Protein AF-0000000074579132 (afdb_homodimer)

Secondary structure (DSSP, 8-state):
----EEEEEETTTEEEEEETTEEEEEPPPS-S--HHHHHHH---S--HHHHHHHHHHHHHHH-TTSTT------S-SSSS-HHHHHHHHHHTTS-SEEEEEETTTEEEEE--HHHHHHHHTT--EEEE----HHHHHHHHHTTEEES-TTT----HHHHHHHHHHTT-SEEEEEESSHHHHHHHHTT-BTTBEEEEEE---TT--HHHHHHHGGG-SEEE-SS-HHHHH-TT---SEEE-SSS-EEE-SHHHHHHHHHHHTT--S-EEEEE-TT----SS---/----EEEEEETTTEEEEEETTEEEEEPPPS-S--HHHHHHH---S--HHHHHHHHHHHHHHH-TTSTT------S-SSSS-HHHHHHHHHHTTS-SEEEEEETTTEEEEE--HHHHHHHHTT--EEEE----HHHHHHHHHTTEEES-TTT----HHHHHHHHHHTT-SEEEEEESSHHHHHHHHTT-BTTBEEEEEE---TT--HHHHHHHGGG-SEEE-SS-HHHHH-TT---SEEE-SSS-EEE-SHHHHHHHHHHHTT--S-EEEEE-TT----SS---

Foldseek 3Di:
DPWWWWWAQDDQRWIWIDTQLATDDIGFHVDFAAPVCCVQPVRGGDGRVVVRVLVNCCCVVANASHLSHFQFADDAPDQFDPLLLLLLCLVVVVFQWEWEQAAQQAIKIASQSRRSCSRPRRGAGIDAGAHDPSVCVVCVVRGIDGPDNHGNYHDQQVSLVVCVVVPTAGYEYEDQQLVSLVSNCVPHDPRHHYAYEHHNPAPPALVSCQPRVLSHQKYKCALPVSLVVHPLNDFPDWDDARTIMGGSDPSSVVSSVSSNVPDPDDDDDDDDPDDDHHPDPHD/DPWWWWWAQDDLRWIWIDTQLATDDIGFHPDFAAPVCCVQPVRGGDGRVVVRVLVNCCCVVANASHLSHFQFADDAPDQFDPLLLLLLCLVVVVWQWEWEQAAQQAIKIASQSRRSCSRPRRGAGIDAGAHDPSVCVVCVVRGIDGPDNHGNHHDQQVSLVVCVVVPTAGYEYEDQQLVSLVSNCVPHDPRHHYAYEHGNPAPPALVSCQPRVLSHQKYKDALPPSLVVHPLNAFPDWDDARTIMGGSDPSSVVSSVSSNVPDPDDDDDDDDPDDDHHPDPHD

Solvent-accessible surface area (backbone atoms only — not comparable to full-atom values): 28926 Å² total; per-residue (Å²): 128,84,79,48,44,35,32,33,33,40,78,41,68,12,45,33,33,28,45,78,67,34,80,76,46,62,41,74,42,79,39,48,66,47,73,64,44,29,73,76,66,63,40,71,57,51,40,51,67,53,49,49,50,50,52,50,47,42,33,71,73,41,12,54,70,39,70,66,39,49,47,68,31,85,68,73,77,56,83,72,39,72,30,42,29,51,23,39,28,34,74,71,60,72,22,55,30,35,30,42,66,30,74,26,30,11,17,33,34,31,59,36,35,35,37,43,24,24,46,38,51,83,56,68,41,74,76,43,30,34,46,34,70,65,38,44,50,54,38,43,76,54,53,32,42,58,72,31,75,85,54,6,51,79,44,60,59,60,32,48,52,50,40,45,72,73,65,49,33,30,35,36,35,55,35,59,50,58,69,52,33,51,62,43,59,68,68,48,47,99,73,30,47,72,45,33,31,37,38,71,53,53,83,54,53,46,68,53,37,48,70,29,41,82,46,33,17,26,34,53,45,58,55,34,60,42,55,74,66,21,86,49,62,53,64,45,25,32,40,43,36,77,66,24,31,34,11,48,33,73,68,27,35,47,40,52,48,55,27,52,68,71,50,93,54,22,31,40,34,32,78,37,89,69,65,82,64,60,83,47,84,79,85,128,86,78,49,42,36,31,33,33,40,79,40,68,12,46,34,35,31,46,77,68,34,81,76,45,61,42,76,43,80,38,50,66,46,73,65,42,30,73,76,67,64,41,70,56,50,41,52,64,52,51,50,51,51,52,50,47,41,32,72,73,42,12,52,70,39,70,66,38,50,48,68,32,85,70,74,78,55,82,72,41,71,29,41,29,52,22,40,28,34,73,72,61,72,22,55,28,34,28,42,66,30,75,26,29,12,16,34,35,30,59,35,36,34,38,43,24,23,44,37,50,83,54,69,41,72,75,44,31,33,47,34,70,64,38,45,50,53,39,43,76,53,54,32,43,58,73,30,74,84,52,6,50,80,45,61,57,61,32,48,51,49,40,45,74,74,64,50,35,29,35,34,34,56,36,61,49,56,68,52,34,50,62,43,58,68,66,47,48,100,72,30,47,71,46,33,30,38,37,70,52,52,83,55,53,47,69,54,35,49,70,29,39,83,46,34,18,26,33,52,46,58,55,33,60,42,55,76,67,22,86,49,61,53,65,44,23,33,41,42,36,78,68,26,32,35,11,47,34,72,68,26,36,46,41,55,47,58,26,54,69,70,50,88,60,22,31,38,33,33,77,37,90,68,64,83,64,60,84,48,83,77,84

Structure (mmCIF, N/CA/C/O backbone):
data_AF-0000000074579132-model_v1
#
loop_
_entity.id
_entity.type
_entity.pdbx_description
1 polymer 'Conserved hypothetical archaeal protein'
#
loop_
_atom_site.group_PDB
_atom_site.id
_atom_site.type_symbol
_atom_site.label_atom_id
_atom_site.label_alt_id
_atom_site.label_comp_id
_atom_site.label_asym_id
_atom_site.label_entity_id
_atom_site.label_seq_id
_atom_site.pdbx_PDB_ins_code
_atom_site.Cartn_x
_atom_site.Cartn_y
_atom_site.Cartn_z
_atom_site.occupancy
_atom_site.B_iso_or_equiv
_atom_site.auth_seq_id
_atom_site.auth_comp_id
_atom_site.auth_asym_id
_atom_site.auth_atom_id
_atom_site.pdbx_PDB_model_num
ATOM 1 N N . MET A 1 1 ? -7.822 41.321 29.624 1 41.67 1 MET A N 1
ATOM 2 C CA . MET A 1 1 ? -8.045 39.968 29.12 1 41.67 1 MET A CA 1
ATOM 3 C C . MET A 1 1 ? -7.296 39.745 27.811 1 41.67 1 MET A C 1
ATOM 5 O O . MET A 1 1 ? -7.414 40.544 26.88 1 41.67 1 MET A O 1
ATOM 9 N N . THR A 1 2 ? -6.123 39.15 27.7 1 56.55 2 THR A N 1
ATOM 10 C CA . THR A 1 2 ? -5.305 39.035 26.497 1 56.55 2 THR A CA 1
ATOM 11 C C . THR A 1 2 ? -6.139 38.537 25.321 1 56.55 2 THR A C 1
ATOM 13 O O . THR A 1 2 ? -6.95 37.621 25.473 1 56.55 2 THR A O 1
ATOM 16 N N . ASP A 1 3 ? -6.183 39.257 24.168 1 79.42 3 ASP A N 1
ATOM 17 C CA . ASP A 1 3 ? -7.035 39.001 23.011 1 79.42 3 ASP A CA 1
ATOM 18 C C . ASP A 1 3 ? -6.806 37.595 22.461 1 79.42 3 ASP A C 1
ATOM 20 O O . ASP A 1 3 ? -5.676 37.102 22.453 1 79.42 3 ASP A O 1
ATOM 24 N N . ASP A 1 4 ? -7.855 36.857 22.387 1 91.29 4 ASP A N 1
ATOM 25 C CA . ASP A 1 4 ? -7.891 35.581 21.68 1 91.29 4 ASP A CA 1
ATOM 26 C C . ASP A 1 4 ? -7.703 35.779 20.178 1 91.29 4 ASP A C 1
ATOM 28 O O . ASP A 1 4 ? -8.595 36.289 19.497 1 91.29 4 ASP A O 1
ATOM 32 N N . ILE A 1 5 ? -6.475 35.556 19.702 1 96.77 5 ILE A N 1
ATOM 33 C CA . ILE A 1 5 ? -6.125 35.816 18.31 1 96.77 5 ILE A CA 1
ATOM 34 C C . ILE A 1 5 ? -5.592 34.539 17.665 1 96.77 5 ILE A C 1
ATOM 36 O O . ILE A 1 5 ? -4.745 33.852 18.241 1 96.77 5 ILE A O 1
ATOM 40 N N . HIS A 1 6 ? -6.098 34.214 16.567 1 97.39 6 HIS A N 1
ATOM 41 C CA . HIS A 1 6 ? -5.679 33.076 15.758 1 97.39 6 HIS A CA 1
ATOM 42 C C . HIS A 1 6 ? -5.414 33.493 14.315 1 97.39 6 HIS A C 1
ATOM 44 O O . HIS A 1 6 ? -6.149 34.31 13.756 1 97.39 6 HIS A O 1
ATOM 50 N N . VAL A 1 7 ? -4.369 33.062 13.784 1 97.02 7 VAL A N 1
ATOM 51 C CA . VAL A 1 7 ? -4.02 33.319 12.391 1 97.02 7 VAL A CA 1
ATOM 52 C C . VAL A 1 7 ? -3.81 31.996 11.659 1 97.02 7 VAL A C 1
ATOM 54 O O . VAL A 1 7 ? -3.097 31.116 12.146 1 97.02 7 VAL A O 1
ATOM 57 N N . MET A 1 8 ? -4.419 31.837 10.545 1 96.18 8 MET A N 1
ATOM 58 C CA . MET A 1 8 ? -4.316 30.625 9.736 1 96.18 8 MET A CA 1
ATOM 59 C C . MET A 1 8 ? -4.102 30.969 8.266 1 96.18 8 MET A C 1
ATOM 61 O O . MET A 1 8 ? -4.627 31.97 7.775 1 96.18 8 MET A O 1
ATOM 65 N N . GLU A 1 9 ? -3.281 30.258 7.625 1 92.05 9 GLU A N 1
ATOM 66 C CA . GLU A 1 9 ? -3.201 30.299 6.168 1 92.05 9 GLU A CA 1
ATOM 67 C C . GLU A 1 9 ? -4.097 29.238 5.536 1 92.05 9 GLU A C 1
ATOM 69 O O . GLU A 1 9 ? -4.037 28.065 5.91 1 92.05 9 GLU A O 1
ATOM 74 N N . VAL A 1 10 ? -4.934 29.675 4.692 1 89.06 10 VAL A N 1
ATOM 75 C CA . VAL A 1 10 ? -5.922 28.749 4.15 1 89.06 10 VAL A CA 1
ATOM 76 C C . VAL A 1 10 ? -6.246 29.125 2.706 1 89.06 10 VAL A C 1
ATOM 78 O O . VAL A 1 10 ? -6.108 30.286 2.314 1 89.06 10 VAL A O 1
ATOM 81 N N . LEU A 1 11 ? -6.651 28.131 2.006 1 79.39 11 LEU A N 1
ATOM 82 C CA . LEU A 1 11 ? -7.172 28.302 0.654 1 79.39 11 LEU A CA 1
ATOM 83 C C . LEU A 1 11 ? -6.34 29.314 -0.126 1 79.39 11 LEU A C 1
ATOM 85 O O . LEU A 1 11 ? -6.599 30.518 -0.063 1 79.39 11 LEU A O 1
ATOM 89 N N . GLY A 1 12 ? -5.504 28.84 -0.908 1 75.16 12 GLY A N 1
ATOM 90 C CA . GLY A 1 12 ? -4.678 29.749 -1.686 1 75.16 12 GLY A CA 1
ATOM 91 C C . GLY A 1 12 ? -3.617 30.449 -0.858 1 75.16 12 GLY A C 1
ATOM 92 O O . GLY A 1 12 ? -3.229 31.578 -1.164 1 75.16 12 GLY A O 1
ATOM 93 N N . ASN A 1 13 ? -3.427 29.982 0.272 1 84.05 13 ASN A N 1
ATOM 94 C CA . ASN A 1 13 ? -2.421 30.507 1.189 1 84.05 13 ASN A CA 1
ATOM 95 C C . ASN A 1 13 ? -2.779 31.91 1.671 1 84.05 13 ASN A C 1
ATOM 97 O O . ASN A 1 13 ? -1.898 32.75 1.862 1 84.05 13 ASN A O 1
ATOM 101 N N . ALA A 1 14 ? -3.989 32.171 1.764 1 89.89 14 ALA A N 1
ATOM 102 C CA . ALA A 1 14 ? -4.436 33.439 2.336 1 89.89 14 ALA A CA 1
ATOM 103 C C . ALA A 1 14 ? -4.357 33.411 3.86 1 89.89 14 ALA A C 1
ATOM 105 O O . ALA A 1 14 ? -4.696 32.405 4.488 1 89.89 14 ALA A O 1
ATOM 106 N N . LYS A 1 15 ? -3.984 34.523 4.399 1 94.84 15 LYS A N 1
ATOM 107 C CA . LYS A 1 15 ? -3.941 34.645 5.853 1 94.84 15 LYS A CA 1
ATOM 108 C C . LYS A 1 15 ? -5.277 35.135 6.404 1 94.84 15 LYS A C 1
ATOM 110 O O . LYS A 1 15 ? -5.791 36.169 5.97 1 94.84 15 LYS A O 1
ATOM 115 N N . VAL A 1 16 ? -5.749 34.428 7.286 1 96.81 16 VAL A N 1
ATOM 116 C CA . VAL A 1 16 ? -6.996 34.802 7.944 1 96.81 16 VAL A CA 1
ATOM 117 C C . VAL A 1 16 ? -6.747 35.026 9.434 1 96.81 16 VAL A C 1
ATOM 119 O O . VAL A 1 16 ? -6.134 34.189 10.1 1 96.81 16 VAL A O 1
ATOM 122 N N . THR A 1 17 ? -7.245 36.147 9.915 1 97.77 17 THR A N 1
ATOM 123 C CA . THR A 1 17 ? -7.131 36.458 11.335 1 97.77 17 THR A CA 1
ATOM 124 C C . THR A 1 17 ? -8.492 36.373 12.019 1 97.77 17 THR A C 1
ATOM 126 O O . THR A 1 17 ? -9.458 36.995 11.57 1 97.77 17 THR A O 1
ATOM 129 N N . VAL A 1 18 ? -8.571 35.629 13.023 1 97.22 18 VAL A N 1
ATOM 130 C CA . VAL A 1 18 ? -9.783 35.478 13.822 1 97.22 18 VAL A CA 1
ATOM 131 C C . VAL A 1 18 ? -9.548 36.028 15.227 1 97.22 18 VAL A C 1
ATOM 133 O O . VAL A 1 18 ? -8.587 35.645 15.898 1 97.22 18 VAL A O 1
ATOM 136 N N . LYS A 1 19 ? -10.357 36.932 15.636 1 96.81 19 LYS A N 1
ATOM 137 C CA . LYS A 1 19 ? -10.323 37.504 16.978 1 96.81 19 LYS A CA 1
ATOM 138 C C . LYS A 1 19 ? -11.623 37.226 17.728 1 96.81 19 LYS A C 1
ATOM 140 O O . LYS A 1 19 ? -12.706 37.574 17.253 1 96.81 19 LYS A O 1
ATOM 145 N N . ASN A 1 20 ? -11.495 36.635 18.868 1 95.14 20 ASN A N 1
ATOM 146 C CA . ASN A 1 20 ? -12.653 36.319 19.696 1 95.14 20 ASN A CA 1
ATOM 147 C C . ASN A 1 20 ? -13.74 35.61 18.893 1 95.14 20 ASN A C 1
ATOM 149 O O . ASN A 1 20 ? -14.91 35.995 18.949 1 95.14 20 ASN A O 1
ATOM 153 N N . GLY A 1 21 ? -13.268 34.72 17.998 1 94.58 21 GLY A N 1
ATOM 154 C CA . GLY A 1 21 ? -14.185 33.845 17.285 1 94.58 21 GLY A CA 1
ATOM 155 C C . GLY A 1 21 ? -14.749 34.473 16.024 1 94.58 21 GLY A C 1
ATOM 156 O O . GLY A 1 21 ? -15.614 33.89 15.368 1 94.58 21 GLY A O 1
ATOM 157 N N . LYS A 1 22 ? -14.223 35.639 15.681 1 96.14 22 LYS A 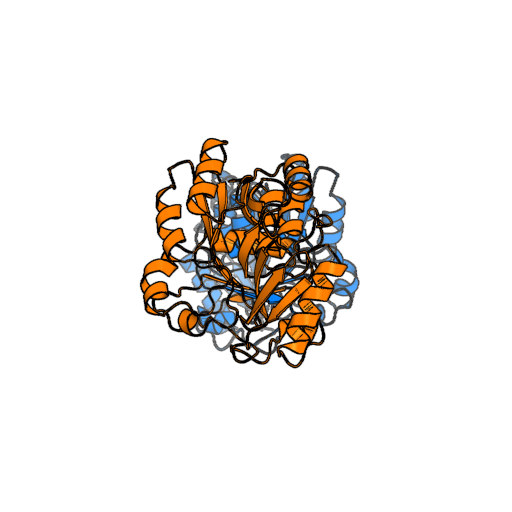N 1
ATOM 158 C CA . LYS A 1 22 ? -14.728 36.322 14.494 1 96.14 22 LYS A CA 1
ATOM 159 C C . LYS A 1 22 ? -13.601 36.619 13.509 1 96.14 22 LYS A C 1
ATOM 161 O O . LYS A 1 22 ? -12.512 37.035 13.91 1 96.14 22 LYS A O 1
ATOM 166 N N . VAL A 1 23 ? -13.914 36.379 12.289 1 97.12 23 VAL A N 1
ATOM 167 C CA . VAL A 1 23 ? -12.941 36.719 11.256 1 97.12 23 VAL A CA 1
ATOM 168 C C . VAL A 1 23 ? -12.819 38.237 11.14 1 97.12 23 VAL A C 1
ATOM 170 O O . VAL A 1 23 ? -13.807 38.928 10.883 1 97.12 23 VAL A O 1
ATOM 173 N N . VAL A 1 24 ? -11.657 38.774 11.261 1 97.2 24 VAL A N 1
ATOM 174 C CA . VAL A 1 24 ? -11.519 40.227 11.27 1 97.2 24 VAL A CA 1
ATOM 175 C C . VAL A 1 24 ? -10.671 40.673 10.081 1 97.2 24 VAL A C 1
ATOM 177 O O . VAL A 1 24 ? -10.654 41.855 9.731 1 97.2 24 VAL A O 1
ATOM 180 N N . ASP A 1 25 ? -9.954 39.733 9.486 1 96.83 25 ASP A N 1
ATOM 181 C CA . ASP A 1 25 ? -9.095 40.083 8.359 1 96.83 25 ASP A CA 1
ATOM 182 C C . ASP A 1 25 ? -8.85 38.874 7.459 1 96.83 25 ASP A C 1
ATOM 184 O O . ASP A 1 25 ? -8.695 37.752 7.946 1 96.83 25 ASP A O 1
ATOM 188 N N . VAL A 1 26 ? -8.816 39.018 6.196 1 96.4 26 VAL A N 1
ATOM 189 C CA . VAL A 1 26 ? -8.483 38.027 5.178 1 96.4 26 VAL A CA 1
ATOM 190 C C . VAL A 1 26 ? -7.571 38.654 4.126 1 96.4 26 VAL A C 1
ATOM 192 O O . VAL A 1 26 ? -7.913 39.678 3.529 1 96.4 26 VAL A O 1
ATOM 195 N N . SER A 1 27 ? -6.448 38.086 3.962 1 94.67 27 SER A N 1
ATOM 196 C CA . SER A 1 27 ? -5.539 38.588 2.936 1 94.67 27 SER A CA 1
ATOM 197 C C . SER A 1 27 ? -5.928 38.075 1.554 1 94.67 27 SER A C 1
ATOM 199 O O . SER A 1 27 ? -6.795 37.207 1.429 1 94.67 27 SER A O 1
ATOM 201 N N . ASP A 1 28 ? -5.229 38.615 0.53 1 91.59 28 ASP A N 1
ATOM 202 C CA . ASP A 1 28 ? -5.446 38.137 -0.832 1 91.59 28 ASP A CA 1
ATOM 203 C C . ASP A 1 28 ? -4.844 36.748 -1.03 1 91.59 28 ASP A C 1
ATOM 205 O O . ASP A 1 28 ? -3.734 36.476 -0.567 1 91.59 28 ASP A O 1
ATOM 209 N N . PRO A 1 29 ? -5.621 35.886 -1.628 1 87.75 29 PRO A N 1
ATOM 210 C CA . PRO A 1 29 ? -5.05 34.575 -1.942 1 87.75 29 PRO A CA 1
ATOM 211 C C . PRO A 1 29 ? -3.988 34.64 -3.038 1 87.75 29 PRO A C 1
ATOM 213 O O . PRO A 1 29 ? -4.013 35.548 -3.873 1 87.75 29 PRO A O 1
ATOM 216 N N . ILE A 1 30 ? -3.143 33.694 -3.025 1 81.78 30 ILE A N 1
ATOM 217 C CA . ILE A 1 30 ? -2.087 33.625 -4.029 1 81.78 30 ILE A CA 1
ATOM 218 C C . ILE A 1 30 ? -2.591 32.871 -5.257 1 81.78 30 ILE A C 1
ATOM 220 O O . ILE A 1 30 ? -2.146 33.129 -6.378 1 81.78 30 ILE A O 1
ATOM 224 N N . ILE A 1 31 ? -3.542 31.92 -5 1 77.46 31 ILE A N 1
ATOM 225 C CA . ILE A 1 31 ? -4.146 31.161 -6.089 1 77.46 31 ILE A CA 1
ATOM 226 C C . ILE A 1 31 ? -5.657 31.381 -6.096 1 77.46 31 ILE A C 1
ATOM 228 O O . ILE A 1 31 ? -6.257 31.639 -5.05 1 77.46 31 ILE A O 1
ATOM 232 N N . SER A 1 32 ? -6.209 31.191 -7.239 1 78.09 32 SER A N 1
ATOM 233 C CA . SER A 1 32 ? -7.624 31.531 -7.353 1 78.09 32 SER A CA 1
ATOM 234 C C . SER A 1 32 ? -8.482 30.279 -7.502 1 78.09 32 SER A C 1
ATOM 236 O O . SER A 1 32 ? -9.711 30.366 -7.558 1 78.09 32 SER A O 1
ATOM 238 N N . PHE A 1 33 ? -7.78 29.147 -7.556 1 74.96 33 PHE A N 1
ATOM 239 C CA . PHE A 1 33 ? -8.565 27.938 -7.773 1 74.96 33 PHE A CA 1
ATOM 240 C C . PHE A 1 33 ? -7.896 26.734 -7.122 1 74.96 33 PHE A C 1
ATOM 242 O O . PHE A 1 33 ? -6.667 26.647 -7.08 1 74.96 33 PHE A O 1
ATOM 249 N N . CYS A 1 34 ? -8.72 25.892 -6.531 1 71.12 34 CYS A N 1
ATOM 250 C CA . CYS A 1 34 ? -8.265 24.626 -5.968 1 71.12 34 CYS A CA 1
ATOM 251 C C . CYS A 1 34 ? -9.23 23.498 -6.312 1 71.12 34 CYS A C 1
ATOM 253 O O . CYS A 1 34 ? -10.392 23.523 -5.903 1 71.12 34 CYS A O 1
ATOM 255 N N . PRO A 1 35 ? -8.714 22.516 -7.049 1 67.95 35 PRO A N 1
ATOM 256 C CA . PRO A 1 35 ? -9.584 21.414 -7.466 1 67.95 35 PRO A CA 1
ATOM 257 C C . PRO A 1 35 ? -10.215 20.681 -6.284 1 67.95 35 PRO A C 1
ATOM 259 O O . PRO A 1 35 ? -11.359 20.228 -6.373 1 67.95 35 PRO A O 1
ATOM 262 N N . LEU A 1 36 ? -9.579 20.618 -5.198 1 66.15 36 LEU A N 1
ATOM 263 C CA . LEU A 1 36 ? -10.103 19.925 -4.026 1 66.15 36 LEU A CA 1
ATOM 264 C C . LEU A 1 36 ? -11.322 20.649 -3.466 1 66.15 36 LEU A C 1
ATOM 266 O O . LEU A 1 36 ? -12.348 20.024 -3.188 1 66.15 36 LEU A O 1
ATOM 270 N N . PHE A 1 37 ? -11.162 21.881 -3.335 1 70.08 37 PHE A N 1
ATOM 271 C CA . PHE A 1 37 ? -12.251 22.641 -2.732 1 70.08 37 PHE A CA 1
ATOM 272 C C . PHE A 1 37 ? -13.412 22.792 -3.708 1 70.08 37 PHE A C 1
ATOM 274 O O . PHE A 1 37 ? -14.571 22.869 -3.296 1 70.08 37 PHE A O 1
ATOM 281 N N . ALA A 1 38 ? -13.028 22.852 -5.003 1 70.73 38 ALA A N 1
ATOM 282 C CA . ALA A 1 38 ? -14.094 22.845 -6.002 1 70.73 38 ALA A CA 1
ATOM 283 C C . ALA A 1 38 ? -14.916 21.562 -5.918 1 70.73 38 ALA A C 1
ATOM 285 O O . ALA A 1 38 ? -16.148 21.607 -5.906 1 70.73 38 ALA A O 1
ATOM 286 N N . LYS A 1 39 ? -14.252 20.497 -5.784 1 65.15 39 LYS A N 1
ATOM 287 C CA . LYS A 1 39 ? -14.899 19.189 -5.755 1 65.15 39 LYS A CA 1
ATOM 288 C C . LYS A 1 39 ? -15.652 18.976 -4.445 1 65.15 39 LYS A C 1
ATOM 290 O O . LYS A 1 39 ? -16.796 18.518 -4.449 1 65.15 39 LYS A O 1
ATOM 295 N N . HIS A 1 40 ? -15.112 19.453 -3.31 1 66.86 40 HIS A N 1
ATOM 296 C CA . HIS A 1 40 ? -15.636 19.053 -2.009 1 66.86 40 HIS A CA 1
ATOM 297 C C . HIS A 1 40 ? -16.552 20.126 -1.431 1 66.86 40 HIS A C 1
ATOM 299 O O . HIS A 1 40 ? -17.441 19.824 -0.631 1 66.86 40 HIS A O 1
ATOM 305 N N . ARG A 1 41 ? -16.26 21.38 -1.926 1 70.45 41 ARG A N 1
ATOM 306 C CA . ARG A 1 41 ? -17.021 22.442 -1.275 1 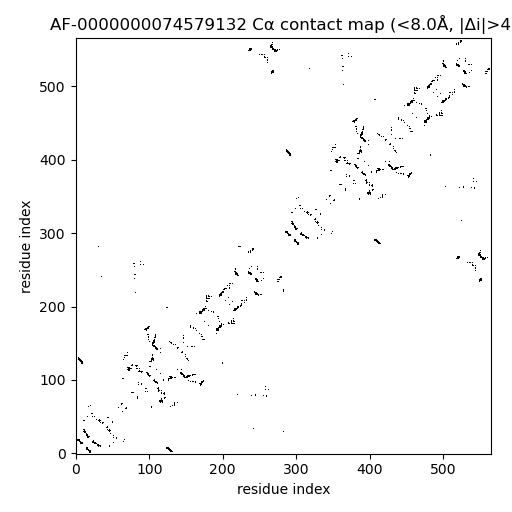70.45 41 ARG A CA 1
ATOM 307 C C . ARG A 1 41 ? -17.693 23.344 -2.305 1 70.45 41 ARG A C 1
ATOM 309 O O . ARG A 1 41 ? -18.379 24.303 -1.945 1 70.45 41 ARG A O 1
ATOM 316 N N . GLY A 1 42 ? -17.435 23.043 -3.533 1 72.4 42 GLY A N 1
ATOM 317 C CA . GLY A 1 42 ? -18.053 23.832 -4.587 1 72.4 42 GLY A CA 1
ATOM 318 C C . GLY A 1 42 ? -17.47 25.227 -4.709 1 72.4 42 GLY A C 1
ATOM 319 O O . GLY A 1 42 ? -18.132 26.141 -5.204 1 72.4 42 GLY A O 1
ATOM 320 N N . ILE A 1 43 ? -16.324 25.432 -4.09 1 74.61 43 ILE A N 1
ATOM 321 C CA . ILE A 1 43 ? -15.67 26.732 -4.183 1 74.61 43 ILE A CA 1
ATOM 322 C C . ILE A 1 43 ? -14.917 26.837 -5.508 1 74.61 43 ILE A C 1
ATOM 324 O O . ILE A 1 43 ? -13.781 26.371 -5.622 1 74.61 43 ILE A O 1
ATOM 328 N N . ASN A 1 44 ? -15.457 27.45 -6.404 1 79.44 44 ASN A N 1
ATOM 329 C CA . ASN A 1 44 ? -14.884 27.518 -7.744 1 79.44 44 ASN A CA 1
ATOM 330 C C . ASN A 1 44 ? -13.953 28.717 -7.896 1 79.44 44 ASN A C 1
ATOM 332 O O . ASN A 1 44 ? -13.137 28.762 -8.819 1 79.44 44 ASN A O 1
ATOM 336 N N . GLU A 1 45 ? -14.206 29.667 -6.974 1 83.14 45 GLU A N 1
ATOM 337 C CA . GLU A 1 45 ? -13.317 30.825 -6.959 1 83.14 45 GLU A CA 1
ATOM 338 C C . GLU A 1 45 ? -12.836 31.132 -5.543 1 83.14 45 GLU A C 1
ATOM 340 O O . GLU A 1 45 ? -13.647 31.344 -4.639 1 83.14 45 GLU A O 1
ATOM 345 N N . ILE A 1 46 ? -11.617 31.158 -5.419 1 86.16 46 ILE A N 1
ATOM 346 C CA . ILE A 1 46 ? -11.017 31.495 -4.132 1 86.16 46 ILE A CA 1
ATOM 347 C C . ILE A 1 46 ? -10.756 32.998 -4.062 1 86.16 46 ILE A C 1
ATOM 349 O O . ILE A 1 46 ? -9.934 33.527 -4.813 1 86.16 46 ILE A O 1
ATOM 353 N N . ASN A 1 47 ? -11.456 33.696 -3.283 1 90.34 47 ASN A N 1
ATOM 354 C CA . ASN A 1 47 ? -11.305 35.117 -2.992 1 90.34 47 ASN A CA 1
ATOM 355 C C . ASN A 1 47 ? -11.552 35.416 -1.516 1 90.34 47 ASN A C 1
ATOM 357 O O . ASN A 1 47 ? -11.845 34.51 -0.735 1 90.34 47 ASN A O 1
ATOM 361 N N . LYS A 1 48 ? -11.453 36.668 -1.17 1 93.28 48 LYS A N 1
ATOM 362 C CA . LYS A 1 48 ? -11.543 37.035 0.24 1 93.28 48 LYS A CA 1
ATOM 363 C C . LYS A 1 48 ? -12.889 36.623 0.831 1 93.28 48 LYS A C 1
ATOM 365 O O . LYS A 1 48 ? -12.952 36.119 1.954 1 93.28 48 LYS A O 1
ATOM 370 N N . GLU A 1 49 ? -13.895 36.806 0.046 1 92.5 49 GLU A N 1
ATOM 371 C CA . GLU A 1 49 ? -15.238 36.496 0.528 1 92.5 49 GLU A CA 1
ATOM 372 C C . GLU A 1 49 ? -15.418 34.995 0.733 1 92.5 49 GLU A C 1
ATOM 374 O O . GLU A 1 49 ? -15.915 34.56 1.774 1 92.5 49 GLU A O 1
ATOM 379 N N . SER A 1 50 ? -15.051 34.23 -0.244 1 91.18 50 SER A N 1
ATOM 380 C CA . SER A 1 50 ? -15.2 32.782 -0.142 1 91.18 50 SER A CA 1
ATOM 381 C C . SER A 1 50 ? -14.339 32.215 0.982 1 91.18 50 SER A C 1
ATOM 383 O O . SER A 1 50 ? -14.735 31.261 1.654 1 91.18 50 SER A O 1
ATOM 385 N N . ILE A 1 51 ? -13.205 32.774 1.175 1 93.07 51 ILE A N 1
ATOM 386 C CA . ILE A 1 51 ? -12.294 32.328 2.224 1 93.07 51 ILE A CA 1
ATOM 387 C C . ILE A 1 51 ? -12.9 32.621 3.594 1 93.07 51 ILE A C 1
ATOM 389 O O . ILE A 1 51 ? -12.907 31.757 4.474 1 93.07 51 ILE A O 1
ATOM 393 N N . GLN A 1 52 ? -13.402 33.855 3.713 1 95.01 52 GLN A N 1
ATOM 394 C CA . GLN A 1 52 ? -14.044 34.229 4.968 1 95.01 52 GLN A CA 1
ATOM 395 C C . GLN A 1 52 ? -15.197 33.285 5.299 1 95.01 52 GLN A C 1
ATOM 397 O O . GLN A 1 52 ? -15.3 32.795 6.425 1 95.01 52 GLN A O 1
ATOM 402 N N . LYS A 1 53 ? -16.023 33.056 4.349 1 93.19 53 LYS A N 1
ATOM 403 C CA . LYS A 1 53 ? -17.173 32.178 4.547 1 93.19 53 LYS A CA 1
ATOM 404 C C . LYS A 1 53 ? -16.73 30.774 4.946 1 93.19 53 LYS A C 1
ATOM 406 O O . LYS A 1 53 ? -17.378 30.123 5.769 1 93.19 53 LYS A O 1
ATOM 411 N N . ASN A 1 54 ? -15.712 30.343 4.323 1 92.02 54 ASN A N 1
ATOM 412 C CA . ASN A 1 54 ? -15.192 29.015 4.631 1 92.02 54 ASN A CA 1
ATOM 413 C C . ASN A 1 54 ? -14.743 28.913 6.086 1 92.02 54 ASN A C 1
ATOM 415 O O . ASN A 1 54 ? -15.05 27.934 6.768 1 92.02 54 ASN A O 1
ATOM 419 N N . VAL A 1 55 ? -14.03 29.894 6.55 1 94.82 55 VAL A N 1
ATOM 420 C CA . VAL A 1 55 ? -13.517 29.879 7.916 1 94.82 55 VAL A CA 1
ATOM 421 C C . VAL A 1 55 ? -14.672 30.027 8.904 1 94.82 55 VAL A C 1
ATOM 423 O O . VAL A 1 55 ? -14.71 29.345 9.931 1 94.82 55 VAL A O 1
ATOM 426 N N . GLU A 1 56 ? -15.6 30.862 8.554 1 96.17 56 GLU A N 1
ATOM 427 C CA . GLU A 1 56 ? -16.776 31.023 9.404 1 96.17 56 GLU A CA 1
ATOM 428 C C . GLU A 1 56 ? -17.577 29.727 9.49 1 96.17 56 GLU A C 1
ATOM 430 O O . GLU A 1 56 ? -18.093 29.38 10.554 1 96.17 56 GLU A O 1
ATOM 435 N N . PHE A 1 57 ? -17.692 29.126 8.401 1 93.13 57 PHE A N 1
ATOM 436 C CA . PHE A 1 57 ? -18.348 27.824 8.396 1 93.13 57 PHE A CA 1
ATOM 437 C C . PHE A 1 57 ? -17.664 26.868 9.367 1 93.13 57 PHE A C 1
ATOM 439 O O . PHE A 1 57 ? -18.333 26.147 10.11 1 93.13 57 PHE A O 1
ATOM 446 N N . ARG A 1 58 ? -16.362 26.831 9.394 1 94.06 58 ARG A N 1
ATOM 447 C CA . ARG A 1 58 ? -15.608 25.94 10.269 1 94.06 58 ARG A CA 1
ATOM 448 C C . ARG A 1 58 ? -15.806 26.316 11.734 1 94.06 58 ARG A C 1
ATOM 450 O O . ARG A 1 58 ? -15.884 25.442 12.6 1 94.06 58 ARG A O 1
ATOM 457 N N . ILE A 1 59 ? -15.844 27.59 11.96 1 96.42 59 ILE A N 1
ATOM 458 C CA . ILE A 1 59 ? -16.086 28.076 13.314 1 96.42 59 ILE A CA 1
ATOM 459 C C . ILE A 1 59 ? -17.46 27.611 13.792 1 96.42 59 ILE A C 1
ATOM 461 O O . ILE A 1 59 ? -17.601 27.128 14.918 1 96.42 59 ILE A O 1
ATOM 465 N N . GLU A 1 60 ? -18.39 27.664 12.879 1 95.66 60 GLU A N 1
ATOM 466 C CA . GLU A 1 60 ? -19.763 27.304 13.224 1 95.66 60 GLU A CA 1
ATOM 467 C C . GLU A 1 60 ? -19.932 25.79 13.311 1 95.66 60 GLU A C 1
ATOM 469 O O . GLU A 1 60 ? -20.675 25.291 14.159 1 95.66 60 GLU A O 1
ATOM 474 N N . SER A 1 61 ? -19.278 25.088 12.472 1 92.75 61 SER A N 1
ATOM 475 C CA . SER A 1 61 ? -19.528 23.661 12.299 1 92.75 61 SER A CA 1
ATOM 476 C C . SER A 1 61 ? -18.814 22.841 13.368 1 92.75 61 SER A C 1
ATOM 478 O O . SER A 1 61 ? -19.357 21.851 13.864 1 92.75 61 SER A O 1
ATOM 480 N N . PHE A 1 62 ? -17.563 23.296 13.699 1 93.47 62 PHE A N 1
ATOM 481 C CA . PHE A 1 62 ? -16.867 22.424 14.638 1 93.47 62 PHE A CA 1
ATOM 482 C C . PHE A 1 62 ? -16.073 23.241 15.649 1 93.47 62 PHE A C 1
ATOM 484 O O . PHE A 1 62 ? -15.158 22.723 16.292 1 93.47 62 PHE A O 1
ATOM 491 N N . GLY A 1 63 ? -16.297 24.56 15.665 1 96.68 63 GLY A N 1
ATOM 492 C CA . GLY A 1 63 ? -15.809 25.398 16.749 1 96.68 63 GLY A CA 1
ATOM 493 C C . GLY A 1 63 ? -14.369 25.837 16.563 1 96.68 63 GLY A C 1
ATOM 494 O O . GLY A 1 63 ? -13.67 26.122 17.538 1 96.68 63 GLY A O 1
ATOM 495 N N . LEU A 1 64 ? -13.895 25.856 15.366 1 96.7 64 LEU A N 1
ATOM 496 C CA . LEU A 1 64 ? -12.536 26.302 15.079 1 96.7 64 LEU A CA 1
ATOM 497 C C . LEU A 1 64 ? -12.237 27.622 15.783 1 96.7 64 LEU A C 1
ATOM 499 O O . LEU A 1 64 ? -13.042 28.554 15.73 1 96.7 64 LEU A O 1
ATOM 503 N N . PHE A 1 65 ? -11.169 27.678 16.6 1 97.46 65 PHE A N 1
ATOM 504 C CA . PHE A 1 65 ? -10.634 28.876 17.237 1 97.46 65 PHE A CA 1
ATOM 505 C C . PHE A 1 65 ? -11.517 29.31 18.401 1 97.46 65 PHE A C 1
ATOM 507 O O . PHE A 1 65 ? -11.397 30.434 18.893 1 97.46 65 PHE A O 1
ATOM 514 N N . THR A 1 66 ? -12.434 28.476 18.826 1 97.29 66 THR A N 1
ATOM 515 C CA . THR A 1 66 ? -13.321 28.849 19.923 1 97.29 66 THR A CA 1
ATOM 516 C C . THR A 1 66 ? -13.317 27.778 21.009 1 97.29 66 THR A C 1
ATOM 518 O O . THR A 1 66 ? -12.746 26.702 20.826 1 97.29 66 THR A O 1
ATOM 521 N N . LYS A 1 67 ? -13.992 28.099 22.094 1 96.85 67 LYS A N 1
ATOM 522 C CA . LYS A 1 67 ? -14.089 27.179 23.224 1 96.85 67 LYS A CA 1
ATOM 523 C C . LYS A 1 67 ? -14.92 25.951 22.862 1 96.85 67 LYS A C 1
ATOM 525 O O . LYS A 1 67 ? -14.854 24.928 23.547 1 96.85 67 LYS A O 1
ATOM 530 N N . ASN A 1 68 ? -15.715 26.006 21.768 1 96.9 68 ASN A N 1
ATOM 531 C CA . ASN A 1 68 ? -16.592 24.919 21.346 1 96.9 68 ASN A CA 1
ATOM 532 C C . ASN A 1 68 ? -15.885 23.972 20.38 1 96.9 68 ASN A C 1
ATOM 534 O O . ASN A 1 68 ? -16.524 23.118 19.763 1 96.9 68 ASN A O 1
ATOM 538 N N . ARG A 1 69 ? -14.639 24.111 20.29 1 97.7 69 ARG A N 1
ATOM 539 C CA . ARG A 1 69 ? -13.832 23.328 19.36 1 97.7 69 ARG A CA 1
ATOM 540 C C . ARG A 1 69 ? -14.043 21.833 19.577 1 97.7 69 ARG A C 1
ATOM 542 O O . ARG A 1 69 ? -13.879 21.334 20.693 1 97.7 69 ARG A O 1
ATOM 549 N N . VAL A 1 70 ? -14.423 21.185 18.532 1 96.82 70 VAL A N 1
ATOM 550 C CA . VAL A 1 70 ? -14.482 19.727 18.539 1 96.82 70 VAL A CA 1
ATOM 551 C C . VAL A 1 70 ? -13.075 19.152 18.389 1 96.82 70 VAL A C 1
ATOM 553 O O . VAL A 1 70 ? -12.383 19.435 17.408 1 96.82 70 VAL A O 1
ATOM 556 N N . VAL A 1 71 ? -12.701 18.298 19.335 1 97.53 71 VAL A N 1
ATOM 557 C CA . VAL A 1 71 ? -11.302 17.885 19.314 1 97.53 71 VAL A CA 1
ATOM 558 C C . VAL A 1 71 ? -11.206 16.403 18.959 1 97.53 71 VAL A C 1
ATOM 560 O O . VAL A 1 71 ? -10.125 15.905 18.632 1 97.53 71 VAL A O 1
ATOM 563 N N . LEU A 1 72 ? -12.298 15.674 19.005 1 97.43 72 LEU A N 1
ATOM 564 C CA . LEU A 1 72 ? -12.302 14.259 18.65 1 97.43 72 LEU A CA 1
ATOM 565 C C . LEU A 1 72 ? -13.093 14.023 17.368 1 97.43 72 LEU A C 1
ATOM 567 O O . LEU A 1 72 ? -14.153 14.62 17.168 1 97.43 72 LEU A O 1
ATOM 571 N N . ASP A 1 73 ? -12.458 13.32 16.504 1 93.78 73 ASP A N 1
ATOM 572 C CA . ASP A 1 73 ? -13.095 12.905 15.257 1 93.78 73 ASP A CA 1
ATOM 573 C C . ASP A 1 73 ? -12.516 11.582 14.759 1 93.78 73 ASP A C 1
ATOM 575 O O . ASP A 1 73 ? -11.313 11.342 14.877 1 93.78 73 ASP A O 1
ATOM 579 N N . ASP A 1 74 ? -13.297 10.689 14.289 1 87.82 74 ASP A N 1
ATOM 580 C CA . ASP A 1 74 ? -12.807 9.41 13.782 1 87.82 74 ASP A CA 1
ATOM 581 C C . ASP A 1 74 ? -13.106 9.259 12.292 1 87.82 74 ASP A C 1
ATOM 583 O O . ASP A 1 74 ? -12.873 8.196 11.712 1 87.82 74 ASP A O 1
ATOM 587 N N . SER A 1 75 ? -13.59 10.283 11.731 1 87.23 75 SER A N 1
ATOM 588 C CA . SER A 1 75 ? -13.976 10.203 10.326 1 87.23 75 SER A CA 1
ATOM 589 C C . SER A 1 75 ? -12.947 10.883 9.43 1 87.23 75 SER A C 1
ATOM 591 O O . SER A 1 75 ? -12.594 12.043 9.65 1 87.23 75 SER A O 1
ATOM 593 N N . PRO A 1 76 ? -12.596 10.173 8.427 1 83.38 76 PRO A N 1
ATOM 594 C CA . PRO A 1 76 ? -11.69 10.825 7.479 1 83.38 76 PRO A CA 1
ATOM 595 C C . PRO A 1 76 ? -12.376 11.917 6.662 1 83.38 76 PRO A C 1
ATOM 597 O O . PRO A 1 76 ? -13.549 11.781 6.304 1 83.38 76 PRO A O 1
ATOM 600 N N . PHE A 1 77 ? -11.692 12.948 6.47 1 76.65 77 PHE A N 1
ATOM 601 C CA . PHE A 1 77 ? -12.195 14.031 5.633 1 76.65 77 PHE A CA 1
ATOM 602 C C . PHE A 1 77 ? -11.76 13.843 4.185 1 76.65 77 PHE A C 1
ATOM 604 O O . PHE A 1 77 ? -12.531 14.109 3.26 1 76.65 77 PHE A O 1
ATOM 611 N N . VAL A 1 78 ? -10.474 13.401 4.039 1 77.3 78 VAL A N 1
ATOM 612 C CA . VAL A 1 78 ? -9.922 13.085 2.725 1 77.3 78 VAL A CA 1
ATOM 613 C C . VAL A 1 78 ? -9.28 11.7 2.753 1 77.3 78 VAL A C 1
ATOM 615 O O . VAL A 1 78 ? -9.117 11.106 3.822 1 77.3 78 VAL A O 1
ATOM 618 N N . GLY A 1 79 ? -8.974 11.233 1.654 1 79.82 79 GLY A N 1
ATOM 619 C CA . GLY A 1 79 ? -8.439 9.885 1.545 1 79.82 79 GLY A CA 1
ATOM 620 C C . GLY A 1 79 ? -7.05 9.745 2.139 1 79.82 79 GLY A C 1
ATOM 621 O O . GLY A 1 79 ? -6.787 8.815 2.904 1 79.82 79 GLY A O 1
ATOM 622 N N . PHE A 1 80 ? -6.165 10.665 1.748 1 85.4 80 PHE A N 1
ATOM 623 C CA . PHE A 1 80 ? -4.78 10.513 2.177 1 85.4 80 PHE A CA 1
ATOM 624 C C . PHE A 1 80 ? -4.199 11.851 2.618 1 85.4 80 PHE A C 1
ATOM 626 O O . PHE A 1 80 ? -3.093 12.216 2.215 1 85.4 80 PHE A O 1
ATOM 633 N N . GLY A 1 81 ? -4.759 12.442 3.558 1 88.5 81 GLY A N 1
ATOM 634 C CA . GLY A 1 81 ? -4.196 13.634 4.173 1 88.5 81 GLY A CA 1
ATOM 635 C C . GLY A 1 81 ? -3.257 13.325 5.324 1 88.5 81 GLY A C 1
ATOM 636 O O . GLY A 1 81 ? -3.092 12.164 5.703 1 88.5 81 GLY A O 1
ATOM 637 N N . THR A 1 82 ? -2.644 14.329 5.786 1 91.62 82 THR A N 1
ATOM 638 C CA . THR A 1 82 ? -1.679 14.166 6.868 1 91.62 82 THR A CA 1
ATOM 639 C C . THR A 1 82 ? -2.344 13.555 8.098 1 91.62 82 THR A C 1
ATOM 641 O O . THR A 1 82 ? -1.845 12.577 8.659 1 91.62 82 THR A O 1
ATOM 644 N N . SER A 1 83 ? -3.472 14.095 8.507 1 94.18 83 SER A N 1
ATOM 645 C CA . SER A 1 83 ? -4.145 13.61 9.708 1 94.18 83 SER A CA 1
ATOM 646 C C . SER A 1 83 ? -4.631 12.176 9.528 1 94.18 83 SER A C 1
ATOM 648 O O . SER A 1 83 ? -4.52 11.358 10.444 1 94.18 83 SER A O 1
ATOM 650 N N . GLU A 1 84 ? -5.153 11.873 8.365 1 94.19 84 GLU A N 1
ATOM 651 C CA . GLU A 1 84 ? -5.634 10.521 8.094 1 94.19 84 GLU A CA 1
ATOM 652 C C . GLU A 1 84 ? -4.494 9.508 8.15 1 94.19 84 GLU A C 1
ATOM 654 O O . GLU A 1 84 ? -4.655 8.414 8.696 1 94.19 84 GLU A O 1
ATOM 659 N N . ILE A 1 85 ? -3.398 9.9 7.597 1 95.31 85 ILE A N 1
ATOM 660 C CA . ILE A 1 85 ? -2.246 9.006 7.567 1 95.31 85 ILE A CA 1
ATOM 661 C C . ILE A 1 85 ? -1.736 8.774 8.988 1 95.31 85 ILE A C 1
ATOM 663 O O . ILE A 1 85 ? -1.487 7.634 9.387 1 95.31 85 ILE A O 1
ATOM 667 N N . PHE A 1 86 ? -1.656 9.852 9.759 1 96.89 86 PHE A N 1
ATOM 668 C CA . PHE A 1 86 ? -1.218 9.72 11.144 1 96.89 86 PHE A CA 1
ATOM 669 C C . PHE A 1 86 ? -2.221 8.907 11.953 1 96.89 86 PHE A C 1
ATOM 671 O O . PHE A 1 86 ? -1.834 8.087 12.788 1 96.89 86 PHE A O 1
ATOM 678 N N . MET A 1 87 ? -3.496 9.145 11.704 1 96.3 87 MET A N 1
ATOM 679 C CA . MET A 1 87 ? -4.543 8.392 12.389 1 96.3 87 MET A CA 1
ATOM 680 C C . MET A 1 87 ? -4.386 6.895 12.144 1 96.3 87 MET A C 1
ATOM 682 O O . MET A 1 87 ? -4.358 6.107 13.091 1 96.3 87 MET A O 1
ATOM 686 N N . SER A 1 88 ? -4.197 6.534 10.903 1 94.09 88 SER A N 1
ATOM 687 C CA . SER A 1 88 ? -4.037 5.128 10.544 1 94.09 88 SER A CA 1
ATOM 688 C C . SER A 1 88 ? -2.747 4.554 11.12 1 94.09 88 SER A C 1
ATOM 690 O O . SER A 1 88 ? -2.728 3.42 11.605 1 94.09 88 SER A O 1
ATOM 692 N N . ALA A 1 89 ? -1.67 5.305 11.029 1 96.09 89 ALA A N 1
ATOM 693 C CA . ALA A 1 89 ? -0.371 4.851 11.518 1 96.09 89 ALA A CA 1
ATOM 694 C C . ALA A 1 89 ? -0.419 4.563 13.016 1 96.09 89 ALA A C 1
ATOM 696 O O . ALA A 1 89 ? 0.198 3.606 13.491 1 96.09 89 ALA A O 1
ATOM 697 N N . LEU A 1 90 ? -1.177 5.382 13.744 1 96.97 90 LEU A N 1
ATOM 698 C CA . LEU A 1 90 ? -1.336 5.17 15.179 1 96.97 90 LEU A CA 1
ATOM 699 C C . LEU A 1 90 ? -2.192 3.938 15.454 1 96.97 90 LEU A C 1
ATOM 701 O O . LEU A 1 90 ? -1.835 3.102 16.287 1 96.97 90 LEU A O 1
ATOM 705 N N . LYS A 1 91 ? -3.258 3.807 14.73 1 94.44 91 LYS A N 1
ATOM 706 C CA . LYS A 1 91 ? -4.174 2.685 14.914 1 94.44 91 LYS A CA 1
ATOM 707 C C . LYS A 1 91 ? -3.466 1.353 14.684 1 94.44 91 LYS A C 1
ATOM 709 O O . LYS A 1 91 ? -3.73 0.374 15.385 1 94.44 91 LYS A O 1
ATOM 714 N N . LYS A 1 92 ? -2.549 1.36 13.765 1 91.07 92 LYS A N 1
ATOM 715 C CA . LYS A 1 92 ? -1.924 0.109 13.345 1 91.07 92 LYS A CA 1
ATOM 716 C C . LYS A 1 92 ? -0.606 -0.121 14.079 1 91.07 92 LYS A C 1
ATOM 718 O O . LYS A 1 92 ? 0.081 -1.115 13.834 1 91.07 92 LYS A O 1
ATOM 723 N N . GLY A 1 93 ? -0.199 0.875 14.862 1 93.02 93 GLY A N 1
ATOM 724 C CA . GLY A 1 93 ? 0.981 0.712 15.696 1 93.02 93 GLY A CA 1
ATOM 725 C C . GLY A 1 93 ? 2.273 1.043 14.974 1 93.02 93 GLY A C 1
ATOM 726 O O . GLY A 1 93 ? 3.361 0.738 15.466 1 93.02 93 GLY A O 1
ATOM 727 N N . PHE A 1 94 ? 2.163 1.608 13.83 1 92.9 94 PHE A N 1
ATOM 728 C CA . PHE A 1 94 ? 3.366 2.015 13.115 1 92.9 94 PHE A CA 1
ATOM 729 C C . PHE A 1 94 ? 4.009 3.225 13.781 1 92.9 94 PHE A C 1
ATOM 731 O O . PHE A 1 94 ? 5.211 3.458 13.631 1 92.9 94 PHE A O 1
ATOM 738 N N . LEU A 1 95 ? 3.149 4.005 14.399 1 97.48 95 LEU A N 1
ATOM 739 C CA . LEU A 1 95 ? 3.595 5.109 15.242 1 97.48 95 LEU A CA 1
ATOM 740 C C . LEU A 1 95 ? 3.071 4.952 16.666 1 97.48 95 LEU A C 1
ATOM 742 O O . LEU A 1 95 ? 1.962 4.454 16.872 1 97.48 95 LEU A O 1
ATOM 746 N N . ASP A 1 96 ? 3.869 5.399 17.527 1 98.07 96 ASP A N 1
ATOM 747 C CA . ASP A 1 96 ? 3.461 5.397 18.928 1 98.07 96 ASP A CA 1
ATOM 748 C C . ASP A 1 96 ? 2.764 6.704 19.3 1 98.07 96 ASP A C 1
ATOM 750 O O . ASP A 1 96 ? 1.916 6.73 20.193 1 98.07 96 ASP A O 1
ATOM 754 N N . ALA A 1 97 ? 3.215 7.73 18.692 1 98.65 97 ALA A N 1
ATOM 755 C CA . ALA A 1 97 ? 2.684 9.064 18.958 1 98.65 97 ALA A CA 1
ATOM 756 C C . ALA A 1 97 ? 2.962 10.008 17.791 1 98.65 97 ALA A C 1
ATOM 758 O O . ALA A 1 97 ? 3.777 9.701 16.917 1 98.65 97 ALA A O 1
ATOM 759 N N . VAL A 1 98 ? 2.221 11.098 17.839 1 98.8 98 VAL A N 1
ATOM 760 C CA . VAL A 1 98 ? 2.474 12.117 16.826 1 98.8 98 VAL A CA 1
ATOM 761 C C . VAL A 1 98 ? 2.57 13.49 17.487 1 98.8 98 VAL A C 1
ATOM 763 O O . VAL A 1 98 ? 2.055 13.693 18.589 1 98.8 98 VAL A O 1
ATOM 766 N N . VAL A 1 99 ? 3.297 14.351 16.889 1 98.82 99 VAL A N 1
ATOM 767 C CA . VAL A 1 99 ? 3.39 15.763 17.246 1 98.82 99 VAL A CA 1
ATOM 768 C C . VAL A 1 99 ? 2.711 16.612 16.174 1 98.82 99 VAL A C 1
ATOM 770 O O . VAL A 1 99 ? 3.163 16.654 15.028 1 98.82 99 VAL A O 1
ATOM 773 N N . VAL A 1 100 ? 1.67 17.299 16.589 1 98.37 100 VAL A N 1
ATOM 774 C CA . VAL A 1 100 ? 0.875 18.039 15.615 1 98.37 100 VAL A CA 1
ATOM 775 C C . VAL A 1 100 ? 0.579 19.439 16.146 1 98.37 100 VAL A C 1
ATOM 777 O O . VAL A 1 100 ? 0.904 19.757 17.292 1 98.37 100 VAL A O 1
ATOM 780 N N . VAL A 1 101 ? 0.016 20.253 15.249 1 97.85 101 VAL A N 1
ATOM 781 C CA . VAL A 1 101 ? -0.366 21.612 15.619 1 97.85 101 VAL A CA 1
ATOM 782 C C . VAL A 1 101 ? -1.886 21.713 15.719 1 97.85 101 VAL A C 1
ATOM 784 O O . VAL A 1 101 ? -2.608 21.132 14.905 1 97.85 101 VAL A O 1
ATOM 787 N N . SER A 1 102 ? -2.331 22.395 16.652 1 97.23 102 SER A N 1
ATOM 788 C CA . SER A 1 102 ? -3.762 22.603 16.843 1 97.23 102 SER A CA 1
ATOM 789 C C . SER A 1 102 ? -4.075 24.068 17.129 1 97.23 102 SER A C 1
ATOM 791 O O . SER A 1 102 ? -3.324 24.742 17.837 1 97.23 102 SER A O 1
ATOM 793 N N . ASP A 1 103 ? -5.17 24.464 16.622 1 97.08 103 ASP A N 1
ATOM 794 C CA . ASP A 1 103 ? -5.692 25.748 17.081 1 97.08 103 ASP A CA 1
ATOM 795 C C . ASP A 1 103 ? -6.045 25.698 18.565 1 97.08 103 ASP A C 1
ATOM 797 O O . ASP A 1 103 ? -6.42 24.645 19.085 1 97.08 103 ASP A O 1
ATOM 801 N N . CYS A 1 104 ? -5.819 26.805 19.226 1 97.55 104 CYS A N 1
ATOM 802 C CA . CYS A 1 104 ? -6.195 27.01 20.621 1 97.55 104 CYS A CA 1
ATOM 803 C C . CYS A 1 104 ? -5.208 26.325 21.558 1 97.55 104 CYS A C 1
ATOM 805 O O . CYS A 1 104 ? -5.279 26.498 22.776 1 97.55 104 CYS A O 1
ATOM 807 N N . ALA A 1 105 ? -4.247 25.554 21.016 1 97.99 105 ALA A N 1
ATOM 808 C CA . ALA A 1 105 ? -3.414 24.782 21.935 1 97.99 105 ALA A CA 1
ATOM 809 C C . ALA A 1 105 ? -1.967 24.732 21.453 1 97.99 105 ALA A C 1
ATOM 811 O O . ALA A 1 105 ? -1.068 24.356 22.208 1 97.99 105 ALA A O 1
ATOM 812 N N . GLY A 1 106 ? -1.753 25.134 20.179 1 97.85 106 GLY A N 1
ATOM 813 C CA . GLY A 1 106 ? -0.401 25.093 19.644 1 97.85 106 GLY A CA 1
ATOM 814 C C . GLY A 1 106 ? 0.085 23.684 19.36 1 97.85 106 GLY A C 1
ATOM 815 O O . GLY A 1 106 ? -0.582 22.92 18.66 1 97.85 106 GLY A O 1
ATOM 816 N N . THR A 1 107 ? 1.226 23.267 19.927 1 98.67 107 THR A N 1
ATOM 817 C CA . THR A 1 107 ? 1.822 21.957 19.688 1 98.67 107 THR A CA 1
ATOM 818 C C . THR A 1 107 ? 1.27 20.925 20.667 1 98.67 107 THR A C 1
ATOM 820 O O . THR A 1 107 ? 1.249 21.159 21.878 1 98.67 107 THR A O 1
ATOM 823 N N . VAL A 1 108 ? 0.842 19.838 20.142 1 98.78 108 VAL A N 1
ATOM 824 C CA . VAL A 1 108 ? 0.234 18.776 20.937 1 98.78 108 VAL A CA 1
ATOM 825 C C . VAL A 1 108 ? 0.911 17.444 20.624 1 98.78 108 VAL A C 1
ATOM 827 O O . VAL A 1 108 ? 1.152 17.122 19.458 1 98.78 108 VAL A O 1
ATOM 830 N N . VAL A 1 109 ? 1.258 16.686 21.619 1 98.84 109 VAL A N 1
ATOM 831 C CA . VAL A 1 109 ? 1.725 15.308 21.507 1 98.84 109 VAL A CA 1
ATOM 832 C C . VAL A 1 109 ? 0.592 14.347 21.863 1 98.84 109 VAL A C 1
ATOM 834 O O . VAL A 1 109 ? -0.072 14.514 22.889 1 98.84 109 VAL A O 1
ATOM 837 N N . THR A 1 110 ? 0.35 13.361 21.004 1 98.73 110 THR A N 1
ATOM 838 C CA . THR A 1 110 ? -0.744 12.46 21.347 1 98.73 110 THR A CA 1
ATOM 839 C C . THR A 1 110 ? -0.547 11.096 20.691 1 98.73 110 THR A C 1
ATOM 841 O O . THR A 1 110 ? 0.14 10.984 19.674 1 98.73 110 THR A O 1
ATOM 844 N N . ASN A 1 111 ? -1.064 10.072 21.291 1 98.39 111 ASN A N 1
ATOM 845 C CA . ASN A 1 111 ? -1.129 8.725 20.734 1 98.39 111 ASN A CA 1
ATOM 846 C C . ASN A 1 111 ? -2.568 8.306 20.449 1 98.39 111 ASN A C 1
ATOM 848 O O . ASN A 1 111 ? -2.844 7.124 20.234 1 98.39 111 ASN A O 1
ATOM 852 N N . ASN A 1 112 ? -3.463 9.288 20.505 1 98.22 112 ASN A N 1
ATOM 853 C CA . ASN A 1 112 ? -4.879 9.046 20.247 1 98.22 112 ASN A CA 1
ATOM 854 C C . ASN A 1 112 ? -5.253 9.39 18.808 1 98.22 112 ASN A C 1
ATOM 856 O O . ASN A 1 112 ? -5.341 10.565 18.449 1 98.22 112 ASN A O 1
ATOM 860 N N . PRO A 1 113 ? -5.564 8.353 18.017 1 97.49 113 PRO A N 1
ATOM 861 C CA . PRO A 1 113 ? -5.866 8.611 16.607 1 97.49 113 PRO A CA 1
ATOM 862 C C . PRO A 1 113 ? -7.08 9.518 16.42 1 97.49 113 PRO A C 1
ATOM 864 O O . PRO A 1 113 ? -7.105 10.341 15.501 1 97.49 113 PRO A O 1
ATOM 867 N N . LYS A 1 114 ? -8.037 9.445 17.24 1 97.42 114 LYS A N 1
ATOM 868 C CA . LYS A 1 114 ? -9.241 10.262 17.12 1 97.42 114 LYS A CA 1
ATOM 869 C C . LYS A 1 114 ? -8.941 11.73 17.41 1 97.42 114 LYS A C 1
ATOM 871 O O . LYS A 1 114 ? -9.548 12.622 16.815 1 97.42 114 LYS A O 1
ATOM 876 N N . LEU A 1 115 ? -8.057 11.934 18.307 1 98.2 115 LEU A N 1
ATOM 877 C CA . LEU A 1 115 ? -7.658 13.297 18.643 1 98.2 115 LEU A CA 1
ATOM 878 C C . LEU A 1 115 ? -6.889 13.937 17.493 1 98.2 115 LEU A C 1
ATOM 880 O O . LEU A 1 115 ? -7.113 15.105 17.165 1 98.2 115 LEU A O 1
ATOM 884 N N . VAL A 1 116 ? -6.016 13.155 16.863 1 97.56 116 VAL A N 1
ATOM 885 C CA . VAL A 1 116 ? -5.246 13.659 15.731 1 97.56 116 VAL A CA 1
ATOM 886 C C . VAL A 1 116 ? -6.192 14.127 14.629 1 97.56 116 VAL A C 1
ATOM 888 O O . VAL A 1 116 ? -6.061 15.244 14.121 1 97.56 116 VAL A O 1
ATOM 891 N N . GLN A 1 117 ? -7.102 13.267 14.29 1 96.07 117 GLN A N 1
ATOM 892 C CA . GLN A 1 117 ? -8.052 13.59 13.23 1 96.07 117 GLN A CA 1
ATOM 893 C C . GLN A 1 117 ? -8.927 14.778 13.618 1 96.07 117 GLN A C 1
ATOM 895 O O . GLN A 1 117 ? -9.215 15.641 12.787 1 96.07 117 GLN A O 1
ATOM 900 N N . GLY A 1 118 ? -9.353 14.82 14.81 1 96.04 118 GLY A N 1
ATOM 901 C CA . GLY A 1 118 ? -10.186 15.916 15.279 1 96.04 118 GLY A CA 1
ATOM 902 C C . GLY A 1 118 ? -9.48 17.259 15.246 1 96.04 118 GLY A C 1
ATOM 903 O O . GLY A 1 118 ? -10.081 18.273 14.886 1 96.04 118 GLY A O 1
ATOM 904 N N . LEU A 1 119 ? -8.216 17.266 15.592 1 96.27 119 LEU A N 1
ATOM 905 C CA . LEU A 1 119 ? -7.45 18.505 15.677 1 96.27 119 LEU A CA 1
ATOM 906 C C . LEU A 1 119 ? -7.007 18.966 14.292 1 96.27 119 LEU A C 1
ATOM 908 O O . LEU A 1 119 ? -6.98 20.167 14.013 1 96.27 119 LEU A O 1
ATOM 912 N N . CYS A 1 120 ? -6.732 17.935 13.426 1 93.45 120 CYS A N 1
ATOM 913 C CA . CYS A 1 120 ? -5.978 18.31 12.234 1 93.45 120 CYS A CA 1
ATOM 914 C C . CYS A 1 120 ? -6.795 18.062 10.972 1 93.45 120 CYS A C 1
ATOM 916 O O . CYS A 1 120 ? -6.468 18.581 9.903 1 93.45 120 CYS A O 1
ATOM 918 N N . GLY A 1 121 ? -7.771 17.267 10.973 1 87.86 121 GLY A N 1
ATOM 919 C CA . GLY A 1 121 ? -8.491 16.798 9.8 1 87.86 121 GLY A CA 1
ATOM 920 C C . GLY A 1 121 ? -9.197 17.91 9.049 1 87.86 121 GLY A C 1
ATOM 921 O O . GLY A 1 121 ? -9.507 17.767 7.865 1 87.86 121 GLY A O 1
ATOM 922 N N . ARG A 1 122 ? -9.357 19.094 9.626 1 85.57 122 ARG A N 1
ATOM 923 C CA . ARG A 1 122 ? -10.155 20.124 8.967 1 85.57 122 ARG A CA 1
ATOM 924 C C . ARG A 1 122 ? -9.481 21.488 9.07 1 85.57 122 ARG A C 1
ATOM 926 O O . ARG A 1 122 ? -10.144 22.523 8.972 1 85.57 122 ARG A O 1
ATOM 933 N N . ILE A 1 123 ? -8.246 21.339 9.32 1 86.99 123 ILE A N 1
ATOM 934 C CA . ILE A 1 123 ? -7.566 22.623 9.451 1 86.99 123 ILE A CA 1
ATOM 935 C C . ILE A 1 123 ? -6.529 22.773 8.34 1 86.99 123 ILE A C 1
ATOM 937 O O . ILE A 1 123 ? -6.282 21.833 7.582 1 86.99 123 ILE A O 1
ATOM 941 N N . SER A 1 124 ? -6.081 23.951 8.275 1 87.98 124 SER A N 1
ATOM 942 C CA . SER A 1 124 ? -5.007 24.296 7.35 1 87.98 124 SER A CA 1
ATOM 943 C C . SER A 1 124 ? -3.765 24.772 8.098 1 87.98 124 SER A C 1
ATOM 945 O O . SER A 1 124 ? -3.44 24.25 9.167 1 87.98 124 SER A O 1
ATOM 947 N N . GLY A 1 125 ? -3.057 25.633 7.576 1 91.85 125 GLY A N 1
ATOM 948 C CA . GLY A 1 125 ? -1.793 26.036 8.17 1 91.85 125 GLY A CA 1
ATOM 949 C C . GLY A 1 125 ? -1.957 27.031 9.304 1 91.85 125 GLY A C 1
ATOM 950 O O . GLY A 1 125 ? -2.067 28.236 9.069 1 91.85 125 GLY A O 1
ATOM 951 N N . ILE A 1 126 ? -1.928 26.55 10.554 1 95.23 126 ILE A N 1
ATOM 952 C CA . ILE A 1 126 ? -2.002 27.433 11.713 1 95.23 126 ILE A CA 1
ATOM 953 C C . ILE A 1 126 ? -0.668 28.152 11.9 1 95.23 126 ILE A C 1
ATOM 955 O O . ILE A 1 126 ? 0.379 27.51 12.017 1 95.23 126 ILE A O 1
ATOM 959 N N . ILE A 1 127 ? -0.758 29.4 11.952 1 94.38 127 ILE A N 1
ATOM 960 C CA . ILE A 1 127 ? 0.445 30.213 12.095 1 94.38 127 ILE A CA 1
ATOM 961 C C . ILE A 1 127 ? 0.606 30.645 13.551 1 94.38 127 ILE A C 1
ATOM 963 O O . ILE A 1 127 ? 1.719 30.655 14.082 1 94.38 127 ILE A O 1
ATOM 967 N N . GLN A 1 128 ? -0.488 31.078 14.046 1 96.08 128 GLN A N 1
ATOM 968 C CA . GLN A 1 128 ? -0.516 31.579 15.416 1 96.08 128 GLN A CA 1
ATOM 969 C C . GLN A 1 128 ? -1.849 31.267 16.089 1 96.08 128 GLN A C 1
ATOM 971 O O . GLN A 1 128 ? -2.901 31.315 15.448 1 96.08 128 GLN A O 1
ATOM 976 N N . THR A 1 129 ? -1.732 30.977 17.353 1 97.46 129 THR A N 1
ATOM 977 C CA . THR A 1 129 ? -2.958 30.727 18.103 1 97.46 129 THR A CA 1
ATOM 978 C C . THR A 1 129 ? -2.776 31.088 19.574 1 97.46 129 THR A C 1
ATOM 980 O O . THR A 1 129 ? -1.647 31.224 20.05 1 97.46 129 THR A O 1
ATOM 983 N N . THR A 1 130 ? -3.819 31.397 20.185 1 97.68 130 THR A N 1
ATOM 984 C CA . THR A 1 130 ? -3.842 31.645 21.622 1 97.68 130 THR A CA 1
ATOM 985 C C . THR A 1 130 ? -4.478 30.473 22.364 1 97.68 130 THR A C 1
ATOM 987 O O . THR A 1 130 ? -5.393 29.828 21.847 1 97.68 130 THR A O 1
ATOM 990 N N . PRO A 1 131 ? -3.961 30.242 23.532 1 97.7 131 PRO A N 1
ATOM 991 C CA . PRO A 1 131 ? -4.524 29.112 24.276 1 97.7 131 PRO A CA 1
ATOM 992 C C . PRO A 1 131 ? -5.957 29.367 24.739 1 97.7 131 PRO A C 1
ATOM 994 O O . PRO A 1 131 ? -6.278 30.47 25.187 1 97.7 131 PRO A O 1
ATOM 997 N N . ILE A 1 132 ? -6.762 28.422 24.578 1 97.53 132 ILE A N 1
ATOM 998 C CA . ILE A 1 132 ? -8.104 28.412 25.15 1 97.53 132 ILE A CA 1
ATOM 999 C C . ILE A 1 132 ? -8.229 27.269 26.154 1 97.53 132 ILE A C 1
ATOM 1001 O O . ILE A 1 132 ? -8.157 26.096 25.781 1 97.53 132 ILE A O 1
ATOM 1005 N N . LYS A 1 133 ? -8.495 27.603 27.376 1 97.34 133 LYS A N 1
ATOM 1006 C CA . LYS A 1 133 ? -8.437 26.672 28.499 1 97.34 133 LYS A CA 1
ATOM 1007 C C . LYS A 1 133 ? -9.399 25.504 28.295 1 97.34 133 LYS A C 1
ATOM 1009 O O . LYS A 1 133 ? -9.038 24.348 28.526 1 97.34 133 LYS A O 1
ATOM 1014 N N . GLU A 1 134 ? -10.617 25.781 27.886 1 97.45 134 GLU A N 1
ATOM 1015 C CA . GLU A 1 134 ? -11.631 24.747 27.702 1 97.45 134 GLU A CA 1
ATOM 1016 C C . GLU A 1 134 ? -11.192 23.722 26.66 1 97.45 134 GLU A C 1
ATOM 1018 O O . GLU A 1 134 ? -11.417 22.522 26.829 1 97.45 134 GLU A O 1
ATOM 1023 N N . VAL A 1 135 ? -10.557 24.182 25.625 1 98.08 135 VAL A N 1
ATOM 1024 C CA . VAL A 1 135 ? -10.111 23.304 24.548 1 98.08 135 VAL A CA 1
ATOM 1025 C C . VAL A 1 135 ? -8.929 22.463 25.022 1 98.08 135 VAL A C 1
ATOM 1027 O O . VAL A 1 135 ? -8.879 21.255 24.776 1 98.08 135 VAL A O 1
ATOM 1030 N N . ILE A 1 136 ? -8.002 23.059 25.722 1 98.44 136 ILE A N 1
ATOM 1031 C CA . ILE A 1 136 ? -6.826 22.372 26.244 1 98.44 136 ILE A CA 1
ATOM 1032 C C . ILE A 1 136 ? -7.26 21.253 27.188 1 98.44 136 ILE A C 1
ATOM 1034 O O . ILE A 1 136 ? -6.722 20.144 27.133 1 98.44 136 ILE A O 1
ATOM 1038 N N . GLU A 1 137 ? -8.252 21.525 27.973 1 98.38 137 GLU A N 1
ATOM 1039 C CA . GLU A 1 137 ? -8.77 20.509 28.885 1 98.38 137 GLU A CA 1
ATOM 1040 C C . GLU A 1 137 ? -9.348 19.323 28.118 1 98.38 137 GLU A C 1
ATOM 1042 O O . GLU A 1 137 ? -9.134 18.169 28.496 1 98.38 137 GLU A O 1
ATOM 1047 N N . LYS A 1 138 ? -10.086 19.622 27.078 1 98.35 138 LYS A N 1
ATOM 1048 C CA . LYS A 1 138 ? -10.633 18.556 26.243 1 98.35 138 LYS A CA 1
ATOM 1049 C C . LYS A 1 138 ? -9.519 17.708 25.635 1 98.35 138 LYS A C 1
ATOM 1051 O O . LYS A 1 138 ? -9.623 16.481 25.585 1 98.35 138 LYS A O 1
ATOM 1056 N N . ILE A 1 139 ? -8.465 18.337 25.178 1 98.61 139 ILE A N 1
ATOM 1057 C CA . ILE A 1 139 ? -7.329 17.662 24.56 1 98.61 139 ILE A CA 1
ATOM 1058 C C . ILE A 1 139 ? -6.655 16.747 25.58 1 98.61 139 ILE A C 1
ATOM 1060 O O . ILE A 1 139 ? -6.367 15.584 25.286 1 98.61 139 ILE A O 1
ATOM 1064 N N . GLU A 1 140 ? -6.495 17.271 26.758 1 98.54 140 GLU A N 1
ATOM 1065 C CA . GLU A 1 140 ? -5.811 16.504 27.794 1 98.54 140 GLU A CA 1
ATOM 1066 C C . GLU A 1 140 ? -6.652 15.314 28.246 1 98.54 140 GLU A C 1
ATOM 1068 O O . GLU A 1 140 ? -6.119 14.232 28.505 1 98.54 140 GLU A O 1
ATOM 1073 N N . LYS A 1 141 ? -7.929 15.48 28.273 1 98.2 141 LYS A N 1
ATOM 1074 C CA . LYS A 1 141 ? -8.829 14.384 28.618 1 98.2 141 LYS A CA 1
ATOM 1075 C C . LYS A 1 141 ? -8.788 13.285 27.561 1 98.2 141 LYS A C 1
ATOM 1077 O O . LYS A 1 141 ? -9.071 12.121 27.855 1 98.2 141 LYS A O 1
ATOM 1082 N N . ALA A 1 142 ? -8.424 13.707 26.372 1 98.06 142 ALA A N 1
ATOM 1083 C CA . ALA A 1 142 ? -8.385 12.763 25.258 1 98.06 142 ALA A CA 1
ATOM 1084 C C . ALA A 1 142 ? -6.968 12.245 25.028 1 98.06 142 ALA A C 1
ATOM 1086 O O . ALA A 1 142 ? -6.64 11.782 23.933 1 98.06 142 ALA A O 1
ATOM 1087 N N . ASN A 1 143 ? -6.067 12.411 25.975 1 97.72 143 ASN A N 1
ATOM 1088 C CA . ASN A 1 143 ? -4.703 11.894 25.978 1 97.72 143 ASN A CA 1
ATOM 1089 C C . ASN A 1 143 ? -3.788 12.721 25.08 1 97.72 143 ASN A C 1
ATOM 1091 O O . ASN A 1 143 ? -2.908 12.175 24.412 1 97.72 143 ASN A O 1
ATOM 1095 N N . GLY A 1 144 ? -4.103 13.974 24.992 1 98.57 144 GLY A N 1
ATOM 1096 C CA . GLY A 1 144 ? -3.184 14.932 24.399 1 98.57 144 GLY A CA 1
ATOM 1097 C C . GLY A 1 144 ? -2.366 15.69 25.428 1 98.57 144 GLY A C 1
ATOM 1098 O O . GLY A 1 144 ? -2.854 15.983 26.522 1 98.57 144 GLY A O 1
ATOM 1099 N N . ILE A 1 145 ? -1.169 15.929 25.075 1 98.76 145 ILE A N 1
ATOM 1100 C CA . ILE A 1 145 ? -0.306 16.745 25.922 1 98.76 145 ILE A CA 1
ATOM 1101 C C . ILE A 1 145 ? 0.059 18.036 25.193 1 98.76 145 ILE A C 1
ATOM 1103 O O . ILE A 1 145 ? 0.713 18.003 24.148 1 98.76 145 ILE A O 1
ATOM 1107 N N . VAL A 1 146 ? -0.343 19.101 25.779 1 98.68 146 VAL A N 1
ATOM 1108 C CA . VAL A 1 146 ? -0.071 20.41 25.194 1 98.68 146 VAL A CA 1
ATOM 1109 C C . VAL A 1 146 ? 1.31 20.894 25.628 1 98.68 146 VAL A C 1
ATOM 1111 O O . VAL A 1 146 ? 1.61 20.944 26.823 1 98.68 146 VAL A O 1
ATOM 1114 N N . LEU A 1 147 ? 2.067 21.256 24.691 1 98.56 147 LEU A N 1
ATOM 1115 C CA . LEU A 1 147 ? 3.454 21.621 24.955 1 98.56 147 LEU A CA 1
ATOM 1116 C C . LEU A 1 147 ? 3.532 22.851 25.853 1 98.56 147 LEU A C 1
ATOM 1118 O O . LEU A 1 147 ? 4.298 22.872 26.819 1 98.56 147 LEU A O 1
ATOM 1122 N N . SER A 1 148 ? 2.78 23.889 25.525 1 97.77 148 SER A N 1
ATOM 1123 C CA . SER A 1 148 ? 2.779 25.134 26.287 1 97.77 148 SER A CA 1
ATOM 1124 C C . SER A 1 148 ? 1.361 25.651 26.5 1 97.77 148 SER A C 1
ATOM 1126 O O . SER A 1 148 ? 0.828 26.379 25.66 1 97.77 148 SER A O 1
ATOM 1128 N N . LYS A 1 149 ? 0.801 25.459 27.576 1 97.05 149 LYS A N 1
ATOM 1129 C CA . LYS A 1 149 ? -0.572 25.845 27.891 1 97.05 149 LYS A CA 1
ATOM 1130 C C . LYS A 1 149 ? -0.691 27.355 28.073 1 97.05 149 LYS A C 1
ATOM 1132 O O . LYS A 1 149 ? -1.782 27.916 27.954 1 97.05 149 LYS A O 1
ATOM 1137 N N . ASP A 1 150 ? 0.465 27.925 28.325 1 95.82 150 ASP A N 1
ATOM 1138 C CA . ASP A 1 150 ? 0.462 29.349 28.646 1 95.82 150 ASP A CA 1
ATOM 1139 C C . ASP A 1 150 ? 0.334 30.196 27.381 1 95.82 150 ASP A C 1
ATOM 1141 O O . ASP A 1 150 ? -0.322 31.24 27.391 1 95.82 150 ASP A O 1
ATOM 1145 N N . ASP A 1 151 ? 0.95 29.715 26.287 1 96.32 151 ASP A N 1
ATOM 1146 C CA . ASP A 1 151 ? 0.98 30.608 25.132 1 96.32 151 ASP A CA 1
ATOM 1147 C C . ASP A 1 151 ? 0.604 29.864 23.853 1 96.32 151 ASP A C 1
ATOM 1149 O O . ASP A 1 151 ? 0.514 30.467 22.782 1 96.32 151 ASP A O 1
ATOM 1153 N N . ALA A 1 152 ? 0.414 28.593 23.957 1 97.05 152 ALA A N 1
ATOM 1154 C CA . ALA A 1 152 ? 0.065 27.783 22.792 1 97.05 152 ALA A CA 1
ATOM 1155 C C . ALA A 1 152 ? 1.089 27.959 21.675 1 97.05 152 ALA A C 1
ATOM 1157 O O . ALA A 1 152 ? 0.723 28.11 20.507 1 97.05 152 ALA A O 1
ATOM 1158 N N . SER A 1 153 ? 2.347 27.914 22.06 1 97.07 153 SER A N 1
ATOM 1159 C CA . SER A 1 153 ? 3.416 28.064 21.078 1 97.07 153 SER A CA 1
ATOM 1160 C C . SER A 1 153 ? 3.444 26.888 20.108 1 97.07 153 SER A C 1
ATOM 1162 O O . SER A 1 153 ? 3.169 25.75 20.495 1 97.07 153 SER A O 1
ATOM 1164 N N . ILE A 1 154 ? 3.772 27.153 18.873 1 97.19 154 ILE A N 1
ATOM 1165 C CA . ILE A 1 154 ? 3.994 26.13 17.857 1 97.19 154 ILE A CA 1
ATOM 1166 C C . ILE A 1 154 ? 5.487 25.834 17.739 1 97.19 154 ILE A C 1
ATOM 1168 O O . ILE A 1 154 ? 6.249 26.653 17.218 1 97.19 154 ILE A O 1
ATOM 1172 N N . ASP A 1 155 ? 5.892 24.782 18.318 1 98.11 155 ASP A N 1
ATOM 1173 C CA . ASP A 1 155 ? 7.287 24.359 18.392 1 98.11 155 ASP A CA 1
ATOM 1174 C C . ASP A 1 155 ? 7.411 22.844 18.246 1 98.11 155 ASP A C 1
ATOM 1176 O O . ASP A 1 155 ? 7.415 22.118 19.242 1 98.11 155 ASP A O 1
ATOM 1180 N N . GLN A 1 156 ? 7.64 22.438 17.045 1 98.35 156 GLN A N 1
ATOM 1181 C CA . GLN A 1 156 ? 7.602 21.011 16.742 1 98.35 156 GLN A CA 1
ATOM 1182 C C . GLN A 1 156 ? 8.871 20.313 17.222 1 98.35 156 GLN A C 1
ATOM 1184 O O . GLN A 1 156 ? 8.845 19.126 17.553 1 98.35 156 GLN A O 1
ATOM 1189 N N . ILE A 1 157 ? 9.983 21.036 17.205 1 98.71 157 ILE A N 1
ATOM 1190 C CA . ILE A 1 157 ? 11.228 20.465 17.707 1 98.71 157 ILE A CA 1
ATOM 1191 C C . ILE A 1 157 ? 11.067 20.085 19.177 1 98.71 157 ILE A C 1
ATOM 1193 O O . ILE A 1 157 ? 11.327 18.943 19.562 1 98.71 157 ILE A O 1
ATOM 1197 N N . ASN A 1 158 ? 10.545 21.019 19.93 1 98.73 158 ASN A N 1
ATOM 1198 C CA . ASN A 1 158 ? 10.359 20.743 21.35 1 98.73 158 ASN A CA 1
ATOM 1199 C C . ASN A 1 158 ? 9.205 19.773 21.587 1 98.73 158 ASN A C 1
ATOM 1201 O O . ASN A 1 158 ? 9.199 19.039 22.576 1 98.73 158 ASN A O 1
ATOM 1205 N N . GLY A 1 159 ? 8.238 19.774 20.685 1 98.75 159 GLY A N 1
ATOM 1206 C CA . GLY A 1 159 ? 7.21 18.748 20.745 1 98.75 159 GLY A CA 1
ATOM 1207 C C . GLY A 1 159 ? 7.765 17.34 20.638 1 98.75 159 GLY A C 1
ATOM 1208 O O . GLY A 1 159 ? 7.363 16.45 21.391 1 98.75 159 GLY A O 1
ATOM 1209 N N . VAL A 1 160 ? 8.696 17.153 19.708 1 98.83 160 VAL A N 1
ATOM 1210 C CA . VAL A 1 160 ? 9.31 15.843 19.518 1 98.83 160 VAL A CA 1
ATOM 1211 C C . VAL A 1 160 ? 10.147 15.482 20.743 1 98.83 160 VAL A C 1
ATOM 1213 O O . VAL A 1 160 ? 10.113 14.342 21.212 1 98.83 160 VAL A O 1
ATOM 1216 N N . LYS A 1 161 ? 10.864 16.459 21.248 1 98.76 161 LYS A N 1
ATOM 1217 C CA . LYS A 1 161 ? 11.631 16.212 22.466 1 98.76 161 LYS A CA 1
ATOM 1218 C C . LYS A 1 161 ? 10.722 15.756 23.604 1 98.76 161 LYS A C 1
ATOM 1220 O O . LYS A 1 161 ? 11.071 14.842 24.355 1 98.76 161 LYS A O 1
ATOM 1225 N N . LEU A 1 162 ? 9.624 16.432 23.749 1 98.7 162 LEU A N 1
ATOM 1226 C CA . LEU A 1 162 ? 8.658 16.047 24.772 1 98.7 162 LEU A CA 1
ATOM 1227 C 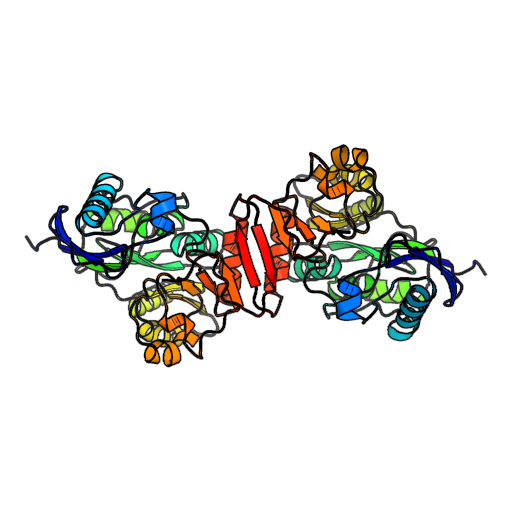C . LEU A 1 162 ? 8.177 14.616 24.555 1 98.7 162 LEU A C 1
ATOM 1229 O O . LEU A 1 162 ? 8.082 13.837 25.506 1 98.7 162 LEU A O 1
ATOM 1233 N N . ALA A 1 163 ? 7.853 14.235 23.294 1 98.69 163 ALA A N 1
ATOM 1234 C CA . ALA A 1 163 ? 7.409 12.879 22.981 1 98.69 163 ALA A CA 1
ATOM 1235 C C . ALA A 1 163 ? 8.457 11.849 23.393 1 98.69 163 ALA A C 1
ATOM 1237 O O . ALA A 1 163 ? 8.125 10.816 23.979 1 98.69 163 ALA A O 1
ATOM 1238 N N . ILE A 1 164 ? 9.693 12.173 23.059 1 98.48 164 ILE A N 1
ATOM 1239 C CA . ILE A 1 164 ? 10.79 11.282 23.422 1 98.48 164 ILE A CA 1
ATOM 1240 C C . ILE A 1 164 ? 10.869 11.153 24.942 1 98.48 164 ILE A C 1
ATOM 1242 O O . ILE A 1 164 ? 11.004 10.047 25.471 1 98.48 164 ILE A O 1
ATOM 1246 N N . LYS A 1 165 ? 10.769 12.243 25.632 1 98.21 165 LYS A N 1
ATOM 1247 C CA . LYS A 1 165 ? 10.822 12.256 27.091 1 98.21 165 LYS A CA 1
ATOM 1248 C C . LYS A 1 165 ? 9.705 11.406 27.69 1 98.21 165 LYS A C 1
ATOM 1250 O O . LYS A 1 165 ? 9.887 10.779 28.735 1 98.21 165 LYS A O 1
ATOM 1255 N N . LEU A 1 166 ? 8.577 11.37 27.052 1 98.05 166 LEU A N 1
ATOM 1256 C CA . LEU A 1 166 ? 7.422 10.615 27.523 1 98.05 166 LEU A CA 1
ATOM 1257 C C . LEU A 1 166 ? 7.588 9.128 27.228 1 98.05 166 LEU A C 1
ATOM 1259 O O . LEU A 1 166 ? 6.743 8.316 27.614 1 98.05 166 LEU A O 1
ATOM 1263 N N . GLY A 1 167 ? 8.627 8.754 26.397 1 97.59 167 GLY A N 1
ATOM 1264 C CA . GLY A 1 167 ? 8.969 7.353 26.212 1 97.59 167 GLY A CA 1
ATOM 1265 C C . GLY A 1 167 ? 8.549 6.81 24.859 1 97.59 167 GLY A C 1
ATOM 1266 O O . GLY A 1 167 ? 8.671 5.611 24.6 1 97.59 167 GLY A O 1
ATOM 1267 N N . TYR A 1 168 ? 8.057 7.668 24.039 1 97.84 168 TYR A N 1
ATOM 1268 C CA . TYR A 1 168 ? 7.668 7.198 22.714 1 97.84 168 TYR A CA 1
ATOM 1269 C C . TYR A 1 168 ? 8.892 6.958 21.839 1 97.84 168 TYR A C 1
ATOM 1271 O O . TYR A 1 168 ? 9.883 7.686 21.935 1 97.84 168 TYR A O 1
ATOM 1279 N N . LYS A 1 169 ? 8.794 5.959 20.93 1 98.05 169 LYS A N 1
ATOM 1280 C CA . LYS A 1 169 ? 9.955 5.536 20.153 1 98.05 169 LYS A CA 1
ATOM 1281 C C . LYS A 1 169 ? 9.72 5.741 18.659 1 98.05 169 LYS A C 1
ATOM 1283 O O . LYS A 1 169 ? 10.67 5.931 17.896 1 98.05 169 LYS A O 1
ATOM 1288 N N . LYS A 1 170 ? 8.54 5.566 18.226 1 98.32 170 LYS A N 1
ATOM 1289 C CA . LYS A 1 170 ? 8.15 5.839 16.845 1 98.32 170 LYS A CA 1
ATOM 1290 C C . LYS A 1 170 ? 7.245 7.065 16.762 1 98.32 170 LYS A C 1
ATOM 1292 O O . LYS A 1 170 ? 6.047 6.978 17.038 1 98.32 170 LYS A O 1
ATOM 1297 N N . ILE A 1 171 ? 7.785 8.168 16.305 1 98.81 171 ILE A N 1
ATOM 1298 C CA . ILE A 1 171 ? 7.1 9.448 16.449 1 98.81 171 ILE A CA 1
ATOM 1299 C C . ILE A 1 171 ? 6.87 10.068 15.073 1 98.81 171 ILE A C 1
ATOM 1301 O O . ILE A 1 171 ? 7.798 10.168 14.267 1 98.81 171 ILE A O 1
ATOM 1305 N N . GLY A 1 172 ? 5.643 10.39 14.753 1 98.64 172 GLY A N 1
ATOM 1306 C CA . GLY A 1 172 ? 5.351 11.23 13.602 1 98.64 172 GLY A CA 1
ATOM 1307 C C . GLY A 1 172 ? 5.259 12.705 13.948 1 98.64 172 GLY A C 1
ATOM 1308 O O . GLY A 1 172 ? 4.759 13.068 15.014 1 98.64 172 GLY A O 1
ATOM 1309 N N . VAL A 1 173 ? 5.698 13.561 13.068 1 98.76 173 VAL A N 1
ATOM 1310 C CA . VAL A 1 173 ? 5.639 14.991 13.352 1 98.76 173 VAL A CA 1
ATOM 1311 C C . VAL A 1 173 ? 5.331 15.76 12.069 1 98.76 173 VAL A C 1
ATOM 1313 O O . VAL A 1 173 ? 5.91 15.481 11.016 1 98.76 173 VAL A O 1
ATOM 1316 N N . SER A 1 174 ? 4.377 16.665 12.13 1 97.73 174 SER A N 1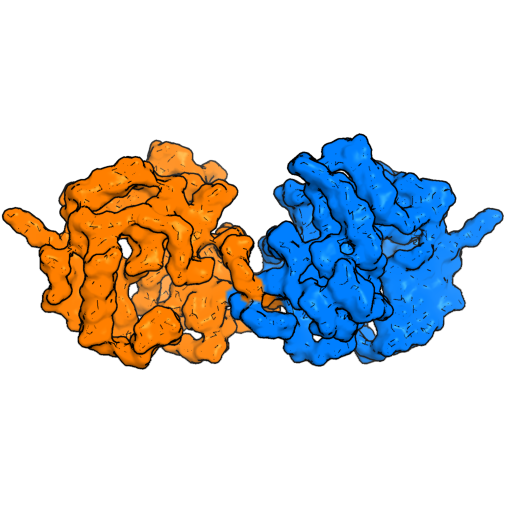
ATOM 1317 C CA . SER A 1 174 ? 4.12 17.569 11.013 1 97.73 174 SER A CA 1
ATOM 1318 C C . SER A 1 174 ? 5.002 18.81 11.092 1 97.73 174 SER A C 1
ATOM 1320 O O . SER A 1 174 ? 5.18 19.384 12.169 1 97.73 174 SER A O 1
ATOM 1322 N N . VAL A 1 175 ? 5.536 19.207 10.012 1 96.25 175 VAL A N 1
ATOM 1323 C CA . VAL A 1 175 ? 6.39 20.39 9.99 1 96.25 175 VAL A CA 1
ATOM 1324 C C . VAL A 1 175 ? 6.002 21.287 8.817 1 96.25 175 VAL A C 1
ATOM 1326 O O . VAL A 1 175 ? 5.711 20.797 7.723 1 96.25 175 VAL A O 1
ATOM 1329 N N . SER A 1 176 ? 5.951 22.576 9.059 1 93.05 176 SER A N 1
ATOM 1330 C CA . SER A 1 176 ? 5.697 23.545 7.998 1 93.05 176 SER A CA 1
ATOM 1331 C C . SER A 1 176 ? 6.976 24.27 7.593 1 93.05 176 SER A C 1
ATOM 1333 O O . SER A 1 176 ? 7.019 24.931 6.553 1 93.05 176 SER A O 1
ATOM 1335 N N . ASN A 1 177 ? 7.955 24.172 8.404 1 91.95 177 ASN A N 1
ATOM 1336 C CA . ASN A 1 177 ? 9.299 24.674 8.135 1 91.95 177 ASN A CA 1
ATOM 1337 C C . ASN A 1 177 ? 10.285 23.534 7.896 1 91.95 177 ASN A C 1
ATOM 1339 O O . ASN A 1 177 ? 10.574 22.756 8.807 1 91.95 177 ASN A O 1
ATOM 1343 N N . LEU A 1 178 ? 10.877 23.5 6.721 1 93.67 178 LEU A N 1
ATOM 1344 C CA . LEU A 1 178 ? 11.744 22.388 6.347 1 93.67 178 LEU A CA 1
ATOM 1345 C C . LEU A 1 178 ? 12.993 22.355 7.221 1 93.67 178 LEU A C 1
ATOM 1347 O O . LEU A 1 178 ? 13.535 21.282 7.495 1 93.67 178 LEU A O 1
ATOM 1351 N N . LYS A 1 179 ? 13.425 23.455 7.7 1 95.33 179 LYS A N 1
ATOM 1352 C CA . LYS A 1 179 ? 14.607 23.545 8.552 1 95.33 179 LYS A CA 1
ATOM 1353 C C . LYS A 1 179 ? 14.394 22.8 9.867 1 95.33 179 LYS A C 1
ATOM 1355 O O . LYS A 1 179 ? 15.339 22.248 10.434 1 95.33 179 LYS A O 1
ATOM 1360 N N . ASP A 1 180 ? 13.176 22.847 10.303 1 96.85 180 ASP A N 1
ATOM 1361 C CA . ASP A 1 180 ? 12.86 22.135 11.538 1 96.85 180 ASP A CA 1
ATOM 1362 C C . ASP A 1 180 ? 13.07 20.632 11.374 1 96.85 180 ASP A C 1
ATOM 1364 O O . ASP A 1 180 ? 13.418 19.94 12.333 1 96.85 180 ASP A O 1
ATOM 1368 N N . ALA A 1 181 ? 12.836 20.143 10.162 1 96.91 181 ALA A N 1
ATOM 1369 C CA . ALA A 1 181 ? 12.975 18.713 9.902 1 96.91 181 ALA A CA 1
ATOM 1370 C C . ALA A 1 181 ? 14.403 18.244 10.167 1 96.91 181 ALA A C 1
ATOM 1372 O O . ALA A 1 181 ? 14.615 17.166 10.728 1 96.91 181 ALA A O 1
ATOM 1373 N N . LEU A 1 182 ? 15.338 19.067 9.734 1 97.16 182 LEU A N 1
ATOM 1374 C CA . LEU A 1 182 ? 16.736 18.74 9.992 1 97.16 182 LEU A CA 1
ATOM 1375 C C . LEU A 1 182 ? 16.994 18.596 11.489 1 97.16 182 LEU A C 1
ATOM 1377 O O . LEU A 1 182 ? 17.569 17.599 11.931 1 97.16 182 LEU A O 1
ATOM 1381 N N . GLU A 1 183 ? 16.555 19.576 12.25 1 98.03 183 GLU A N 1
ATOM 1382 C CA . GLU A 1 183 ? 16.771 19.579 13.694 1 98.03 183 GLU A CA 1
ATOM 1383 C C . GLU A 1 183 ? 16.063 18.403 14.36 1 98.03 183 GLU A C 1
ATOM 1385 O O . GLU A 1 183 ? 16.581 17.82 15.315 1 98.03 183 GLU A O 1
ATOM 1390 N N . ILE A 1 184 ? 14.958 18.061 13.862 1 98.61 184 ILE A N 1
ATOM 1391 C CA . ILE A 1 184 ? 14.157 16.974 14.415 1 98.61 184 ILE A CA 1
ATOM 1392 C C . ILE A 1 184 ? 14.838 15.636 14.135 1 98.61 184 ILE A C 1
ATOM 1394 O O . ILE A 1 184 ? 14.932 14.783 15.02 1 98.61 184 ILE A O 1
ATOM 1398 N N . LYS A 1 185 ? 15.342 15.43 12.924 1 97.97 185 LYS A N 1
ATOM 1399 C CA . LYS A 1 185 ? 15.985 14.178 12.539 1 97.97 185 LYS A CA 1
ATOM 1400 C C . LYS A 1 185 ? 17.243 13.929 13.367 1 97.97 185 LYS A C 1
ATOM 1402 O O . LYS A 1 185 ? 17.61 12.779 13.619 1 97.97 185 LYS A O 1
ATOM 1407 N N . LYS A 1 186 ? 17.828 15.034 13.827 1 97.69 186 LYS A N 1
ATOM 1408 C CA . LYS A 1 186 ? 19.011 14.91 14.674 1 97.69 186 LYS A CA 1
ATOM 1409 C C . LYS A 1 186 ? 18.667 14.243 16.003 1 97.69 186 LYS A C 1
ATOM 1411 O O . LYS A 1 186 ? 19.556 13.765 16.711 1 97.69 186 LYS A O 1
ATOM 1416 N N . LEU A 1 187 ? 17.443 14.215 16.313 1 98.23 187 LEU A N 1
ATOM 1417 C CA . LEU A 1 187 ? 17.021 13.649 17.59 1 98.23 187 LEU A CA 1
ATOM 1418 C C . LEU A 1 187 ? 16.875 12.134 17.491 1 98.23 187 LEU A C 1
ATOM 1420 O O . LEU A 1 187 ? 16.698 11.456 18.506 1 98.23 187 LEU A O 1
ATOM 1424 N N . GLU A 1 188 ? 16.882 11.568 16.293 1 97.33 188 GLU A N 1
ATOM 1425 C CA . GLU A 1 188 ? 16.764 10.123 16.125 1 97.33 188 GLU A CA 1
ATOM 1426 C C . GLU A 1 188 ? 17.924 9.393 16.796 1 97.33 188 GLU A C 1
ATOM 1428 O O . GLU A 1 188 ? 19.043 9.908 16.846 1 97.33 188 GLU A O 1
ATOM 1433 N N . LYS A 1 189 ? 17.591 8.33 17.358 1 94.54 189 LYS A N 1
ATOM 1434 C CA . LYS A 1 189 ? 18.533 7.381 17.946 1 94.54 189 LYS A CA 1
ATOM 1435 C C . LYS A 1 189 ? 18.219 5.953 17.51 1 94.54 189 LYS A C 1
ATOM 1437 O O . LYS A 1 189 ? 17.297 5.727 16.724 1 94.54 189 LYS A O 1
ATOM 1442 N N . ASN A 1 190 ? 19.078 4.964 17.936 1 91.01 190 ASN A N 1
ATOM 1443 C CA . ASN A 1 190 ? 18.913 3.573 17.527 1 91.01 190 ASN A CA 1
ATOM 1444 C C . ASN A 1 190 ? 17.508 3.062 17.831 1 91.01 190 ASN A C 1
ATOM 1446 O O . ASN A 1 190 ? 16.939 2.296 17.051 1 91.01 190 ASN A O 1
ATOM 1450 N N . ASP A 1 191 ? 16.95 3.664 18.887 1 95.42 191 ASP A N 1
ATOM 1451 C CA . ASP A 1 191 ? 15.653 3.129 19.291 1 95.42 191 ASP A CA 1
ATOM 1452 C C . ASP A 1 191 ? 14.543 4.155 19.071 1 95.42 191 ASP A C 1
ATOM 1454 O O . ASP A 1 191 ? 13.4 3.937 19.477 1 95.42 191 ASP A O 1
ATOM 1458 N N . ILE A 1 192 ? 14.884 5.31 18.573 1 97.63 192 ILE A N 1
ATOM 1459 C CA . ILE A 1 192 ? 13.912 6.368 18.323 1 97.63 192 ILE A CA 1
ATOM 1460 C C . ILE A 1 192 ? 13.851 6.67 16.827 1 97.63 192 ILE A C 1
ATOM 1462 O O . ILE A 1 192 ? 14.856 7.052 16.223 1 97.63 192 ILE A O 1
ATOM 1466 N N . LYS A 1 193 ? 12.809 6.422 16.262 1 97.79 193 LYS A N 1
ATOM 1467 C CA . LYS A 1 193 ? 12.56 6.731 14.857 1 97.79 193 LYS A CA 1
ATOM 1468 C C . LYS A 1 193 ? 11.543 7.86 14.714 1 97.79 193 LYS A C 1
ATOM 1470 O O . LYS A 1 193 ? 10.498 7.848 15.368 1 97.79 193 LYS A O 1
ATOM 1475 N N . ILE A 1 194 ? 11.849 8.856 13.91 1 98.68 194 ILE A N 1
ATOM 1476 C CA . ILE A 1 194 ? 10.976 10.009 13.718 1 98.68 194 ILE A CA 1
ATOM 1477 C C . ILE A 1 194 ? 10.593 10.128 12.245 1 98.68 194 ILE A C 1
ATOM 1479 O O . ILE A 1 194 ? 11.462 10.12 11.369 1 98.68 194 ILE A O 1
ATOM 1483 N N . ILE A 1 195 ? 9.331 10.209 11.952 1 98.39 195 ILE A N 1
ATOM 1484 C CA . ILE A 1 195 ? 8.823 10.385 10.596 1 98.39 195 ILE A CA 1
ATOM 1485 C C . ILE A 1 195 ? 8.3 11.808 10.421 1 98.39 195 ILE A C 1
ATOM 1487 O O . ILE A 1 195 ? 7.346 12.212 11.091 1 98.39 195 ILE A O 1
ATOM 1491 N N . THR A 1 196 ? 8.876 12.527 9.522 1 98.37 196 THR A N 1
ATOM 1492 C CA . THR A 1 196 ? 8.533 13.929 9.31 1 98.37 196 THR A CA 1
ATOM 1493 C C . THR A 1 196 ? 7.555 14.076 8.147 1 98.37 196 THR A C 1
ATOM 1495 O O . THR A 1 196 ? 7.726 13.446 7.102 1 98.37 196 THR A O 1
ATOM 1498 N N . PHE A 1 197 ? 6.582 14.852 8.363 1 97.56 197 PHE A N 1
ATOM 1499 C CA . PHE A 1 197 ? 5.57 15.138 7.352 1 97.56 197 PHE A CA 1
ATOM 1500 C C . PHE A 1 197 ? 5.515 16.63 7.048 1 97.56 197 PHE A C 1
ATOM 1502 O O . PHE A 1 197 ? 5.046 17.42 7.869 1 97.56 197 PHE A O 1
ATOM 1509 N N . GLY A 1 198 ? 5.941 16.979 5.843 1 95.04 198 GLY A N 1
ATOM 1510 C CA . GLY A 1 198 ? 5.876 18.372 5.43 1 95.04 198 GLY A CA 1
ATOM 1511 C C . GLY A 1 198 ? 4.475 18.82 5.059 1 95.04 198 GLY A C 1
ATOM 1512 O O . GLY A 1 198 ? 3.83 18.212 4.202 1 95.04 198 GLY A O 1
ATOM 1513 N N . VAL A 1 199 ? 4.021 19.823 5.717 1 92.18 199 VAL A N 1
ATOM 1514 C CA . VAL A 1 199 ? 2.69 20.363 5.459 1 92.18 199 VAL A CA 1
ATOM 1515 C C . VAL A 1 199 ? 2.785 21.863 5.189 1 92.18 199 VAL A C 1
ATOM 1517 O O . VAL A 1 199 ? 3.688 22.535 5.693 1 92.18 199 VAL A O 1
ATOM 1520 N N . HIS A 1 200 ? 1.889 22.343 4.368 1 87.94 200 HIS A N 1
ATOM 1521 C CA . HIS A 1 200 ? 1.789 23.777 4.119 1 87.94 200 HIS A CA 1
ATOM 1522 C C . HIS A 1 200 ? 3.127 24.353 3.668 1 87.94 200 HIS A C 1
ATOM 1524 O O . HIS A 1 200 ? 3.612 25.33 4.243 1 87.94 200 HIS A O 1
ATOM 1530 N N . THR A 1 201 ? 3.68 23.797 2.685 1 83.16 201 THR A N 1
ATOM 1531 C CA . THR A 1 201 ? 5.025 24.18 2.272 1 83.16 201 THR A CA 1
ATOM 1532 C C . THR A 1 201 ? 4.976 25.115 1.067 1 83.16 201 THR A C 1
ATOM 1534 O O . THR A 1 201 ? 5.996 25.352 0.417 1 83.16 201 THR A O 1
ATOM 1537 N N . THR A 1 202 ? 3.799 25.59 0.894 1 77.41 202 THR A N 1
ATOM 1538 C CA . THR A 1 202 ? 3.663 26.547 -0.199 1 77.41 202 THR A CA 1
ATOM 1539 C C . THR A 1 202 ? 4.496 27.797 0.07 1 77.41 202 THR A C 1
ATOM 1541 O O . THR A 1 202 ? 4.485 28.33 1.181 1 77.41 202 THR A O 1
ATOM 1544 N N . GLY A 1 203 ? 5.368 28.218 -0.919 1 76.97 203 GLY A N 1
ATOM 1545 C CA . GLY A 1 203 ? 6.121 29.456 -0.794 1 76.97 203 GLY A CA 1
ATOM 1546 C C . GLY A 1 203 ? 7.558 29.239 -0.36 1 76.97 203 GLY A C 1
ATOM 1547 O O . GLY A 1 203 ? 8.358 30.177 -0.352 1 76.97 203 GLY A O 1
ATOM 1548 N N . ILE A 1 204 ? 7.849 28.104 0.037 1 84.83 204 ILE A N 1
ATOM 1549 C CA . ILE A 1 204 ? 9.227 27.794 0.403 1 84.83 204 ILE A CA 1
ATOM 1550 C C . ILE A 1 204 ? 10.129 27.929 -0.821 1 84.83 204 ILE A C 1
ATOM 1552 O O . ILE A 1 204 ? 9.749 27.537 -1.927 1 84.83 204 ILE A O 1
ATOM 1556 N N . GLY A 1 205 ? 11.299 28.544 -0.571 1 88.1 205 GLY A N 1
ATOM 1557 C CA . GLY A 1 205 ? 12.24 28.752 -1.66 1 88.1 205 GLY A CA 1
ATOM 1558 C C . GLY A 1 205 ? 12.9 27.47 -2.132 1 88.1 205 GLY A C 1
ATOM 1559 O O . GLY A 1 205 ? 13.073 26.531 -1.352 1 88.1 205 GLY A O 1
ATOM 1560 N N . LEU A 1 206 ? 13.254 27.484 -3.38 1 92.03 206 LEU A N 1
ATOM 1561 C CA . LEU A 1 206 ? 13.87 26.321 -4.009 1 92.03 206 LEU A CA 1
ATOM 1562 C C . LEU A 1 206 ? 15.119 25.89 -3.247 1 92.03 206 LEU A C 1
ATOM 1564 O O . LEU A 1 206 ? 15.361 24.694 -3.069 1 92.03 206 LEU A O 1
ATOM 1568 N N . SER A 1 207 ? 15.878 26.812 -2.781 1 94.38 207 SER A N 1
ATOM 1569 C CA . SER A 1 207 ? 17.11 26.505 -2.063 1 94.38 207 SER A CA 1
ATOM 1570 C C . SER A 1 207 ? 16.826 25.707 -0.795 1 94.38 207 SER A C 1
ATOM 1572 O O . SER A 1 207 ? 17.586 24.803 -0.44 1 94.38 207 SER A O 1
ATOM 1574 N N . ASP A 1 208 ? 15.777 26.063 -0.131 1 93.68 208 ASP A N 1
ATOM 1575 C CA . ASP A 1 208 ? 15.408 25.339 1.081 1 93.68 208 ASP A CA 1
ATOM 1576 C C . ASP A 1 208 ? 15.024 23.896 0.765 1 93.68 208 ASP A C 1
ATOM 1578 O O . ASP A 1 208 ? 15.401 22.974 1.491 1 93.68 208 ASP A O 1
ATOM 1582 N N . TYR A 1 209 ? 14.343 23.752 -0.306 1 93.39 209 TYR A N 1
ATOM 1583 C CA . TYR A 1 209 ? 14.001 22.396 -0.72 1 93.39 209 TYR A CA 1
ATOM 1584 C C . TYR A 1 209 ? 15.255 21.591 -1.038 1 93.39 209 TYR A C 1
ATOM 1586 O O . TYR A 1 209 ? 15.416 20.465 -0.561 1 93.39 209 TYR A O 1
ATOM 1594 N N . ASP A 1 210 ? 16.111 22.142 -1.776 1 95.56 210 ASP A N 1
ATOM 1595 C CA . ASP A 1 210 ? 17.333 21.454 -2.18 1 95.56 210 ASP A CA 1
ATOM 1596 C C . ASP A 1 210 ? 18.138 21.002 -0.964 1 95.56 210 ASP A C 1
ATOM 1598 O O . ASP A 1 210 ? 18.708 19.91 -0.961 1 95.56 210 ASP A O 1
ATOM 1602 N N . GLU A 1 211 ? 18.038 21.784 0.018 1 95.7 211 GLU A N 1
ATOM 1603 C CA . GLU A 1 211 ? 18.897 21.537 1.172 1 95.7 211 GLU A CA 1
ATOM 1604 C C . GLU A 1 211 ? 18.217 20.613 2.179 1 95.7 211 GLU A C 1
ATOM 1606 O O . GLU A 1 211 ? 18.868 19.761 2.787 1 95.7 211 GLU A O 1
ATOM 1611 N N . TYR A 1 212 ? 16.917 20.788 2.316 1 96.1 212 TYR A N 1
ATOM 1612 C CA . TYR A 1 212 ? 16.33 20.204 3.516 1 96.1 212 TYR A CA 1
ATOM 1613 C C . TYR A 1 212 ? 15.327 19.114 3.158 1 96.1 212 TYR A C 1
ATOM 1615 O O . TYR A 1 212 ? 14.859 18.381 4.033 1 96.1 212 TYR A O 1
ATOM 1623 N N . LEU A 1 213 ? 14.972 18.899 1.918 1 94.91 213 LEU A N 1
ATOM 1624 C CA . LEU A 1 213 ? 13.941 17.95 1.509 1 94.91 213 LEU A CA 1
ATOM 1625 C C . LEU A 1 213 ? 14.325 16.528 1.903 1 94.91 213 LEU A C 1
ATOM 1627 O O . LEU A 1 213 ? 13.453 15.693 2.156 1 94.91 213 LEU A O 1
ATOM 1631 N N . GLN A 1 214 ? 15.57 16.174 2.011 1 95.55 214 GLN A N 1
ATOM 1632 C CA . GLN A 1 214 ? 16.059 14.837 2.332 1 95.55 214 GLN A CA 1
ATOM 1633 C C . GLN A 1 214 ? 15.646 14.424 3.742 1 95.55 214 GLN A C 1
ATOM 1635 O O . GLN A 1 214 ? 15.685 13.24 4.084 1 95.55 214 GLN A O 1
ATOM 1640 N N . TYR A 1 215 ? 15.23 15.433 4.539 1 97.12 215 TYR A N 1
ATOM 1641 C CA . TYR A 1 215 ? 14.857 15.141 5.918 1 97.12 215 TYR A CA 1
ATOM 1642 C C . TYR A 1 215 ? 13.343 15.034 6.063 1 97.12 215 TYR A C 1
ATOM 1644 O O . TYR A 1 215 ? 12.826 14.933 7.178 1 97.12 215 TYR A O 1
ATOM 1652 N N . ILE A 1 216 ? 12.649 15.135 4.941 1 97.34 216 ILE A N 1
ATOM 1653 C CA . ILE A 1 216 ? 11.196 15.003 4.91 1 97.34 216 ILE A CA 1
ATOM 1654 C C . ILE A 1 216 ? 10.815 13.613 4.405 1 97.34 216 ILE A C 1
ATOM 1656 O O . ILE A 1 216 ? 11.318 13.161 3.374 1 97.34 216 ILE A O 1
ATOM 1660 N N . ASP A 1 217 ? 9.962 12.928 5.124 1 97.53 217 ASP A N 1
ATOM 1661 C CA . ASP A 1 217 ? 9.569 11.575 4.744 1 97.53 217 ASP A CA 1
ATOM 1662 C C . ASP A 1 217 ? 8.33 11.593 3.852 1 97.53 217 ASP A C 1
ATOM 1664 O O . ASP A 1 217 ? 8.198 10.766 2.947 1 97.53 217 ASP A O 1
ATOM 1668 N N . LEU A 1 218 ? 7.395 12.504 4.214 1 97.2 218 LEU A N 1
ATOM 1669 C CA . LEU A 1 218 ? 6.182 12.741 3.44 1 97.2 218 LEU A CA 1
ATOM 1670 C C . LEU A 1 218 ? 5.955 14.234 3.228 1 97.2 218 LEU A C 1
ATOM 1672 O O . LEU A 1 218 ? 6.327 15.049 4.075 1 97.2 218 LEU A O 1
ATOM 1676 N N . ILE A 1 219 ? 5.306 14.532 2.135 1 94.96 219 ILE A N 1
ATOM 1677 C CA . ILE A 1 219 ? 5.043 15.95 1.913 1 94.96 219 ILE A CA 1
ATOM 1678 C C . ILE A 1 219 ? 3.794 16.113 1.05 1 94.96 219 ILE A C 1
ATOM 1680 O O . ILE A 1 219 ? 3.582 15.351 0.103 1 94.96 219 ILE A O 1
ATOM 1684 N N . SER A 1 220 ? 2.97 16.968 1.435 1 88.32 220 SER A N 1
ATOM 1685 C CA . SER A 1 220 ? 1.796 17.313 0.64 1 88.32 220 SER A CA 1
ATOM 1686 C C . SER A 1 220 ? 2.139 18.338 -0.436 1 88.32 220 SER A C 1
ATOM 1688 O O . SER A 1 220 ? 2.902 19.274 -0.189 1 88.32 220 SER A O 1
ATOM 1690 N N . ALA A 1 221 ? 1.697 18.104 -1.676 1 75.48 221 ALA A N 1
ATOM 1691 C CA . ALA A 1 221 ? 2.097 19.01 -2.75 1 75.48 221 ALA A CA 1
ATOM 1692 C C . ALA A 1 221 ? 0.937 19.907 -3.172 1 75.48 221 ALA A C 1
ATOM 1694 O O . ALA A 1 221 ? 0.351 19.713 -4.239 1 75.48 221 ALA A O 1
ATOM 1695 N N . CYS A 1 222 ? 0.516 20.617 -2.341 1 67.43 222 CYS A N 1
ATOM 1696 C CA . CYS A 1 222 ? -0.425 21.642 -2.779 1 67.43 222 CYS A CA 1
ATOM 1697 C C . CYS A 1 222 ? 0.31 22.894 -3.244 1 67.43 222 CYS A C 1
ATOM 1699 O O . CYS A 1 222 ? 1.125 23.45 -2.506 1 67.43 222 CYS A O 1
ATOM 1701 N N . ALA A 1 223 ? 0.128 23.354 -4.474 1 60.69 223 ALA A N 1
ATOM 1702 C CA . ALA A 1 223 ? 0.744 24.557 -5.029 1 60.69 223 ALA A CA 1
ATOM 1703 C C . ALA A 1 223 ? 2.26 24.526 -4.857 1 60.69 223 ALA A C 1
ATOM 1705 O O . ALA A 1 223 ? 2.854 25.487 -4.362 1 60.69 223 ALA A O 1
ATOM 1706 N N . SER A 1 224 ? 2.957 23.492 -5.292 1 69.35 224 SER A N 1
ATOM 1707 C CA . SER A 1 224 ? 4.312 23.134 -4.886 1 69.35 224 SER A CA 1
ATOM 1708 C C . SER A 1 224 ? 5.289 23.262 -6.05 1 69.35 224 SER A C 1
ATOM 1710 O O . SER A 1 224 ? 6.241 22.486 -6.157 1 69.35 224 SER A O 1
ATOM 1712 N N . LYS A 1 225 ? 5.205 24.316 -6.742 1 75.88 225 LYS A N 1
ATOM 1713 C CA . LYS A 1 225 ? 6.047 24.507 -7.919 1 75.88 225 LYS A CA 1
ATOM 1714 C C . LYS A 1 225 ? 7.521 24.3 -7.581 1 75.88 225 LYS A C 1
ATOM 1716 O O . LYS A 1 225 ? 8.224 23.56 -8.272 1 75.88 225 LYS A O 1
ATOM 1721 N N . ASN A 1 226 ? 7.999 24.946 -6.543 1 85.95 226 ASN A N 1
ATOM 1722 C CA . ASN A 1 226 ? 9.406 24.85 -6.168 1 85.95 226 ASN A CA 1
ATOM 1723 C C . ASN A 1 226 ? 9.77 23.44 -5.713 1 85.95 226 ASN A C 1
ATOM 1725 O O . ASN A 1 226 ? 10.893 22.983 -5.931 1 85.95 226 ASN A O 1
ATOM 1729 N N . LEU A 1 227 ? 8.872 22.806 -5.09 1 89.29 227 LEU A N 1
ATOM 1730 C CA . LEU A 1 227 ? 9.104 21.421 -4.695 1 89.29 227 LEU A CA 1
ATOM 1731 C C . LEU A 1 227 ? 9.426 20.557 -5.909 1 89.29 227 LEU A C 1
ATOM 1733 O O . LEU A 1 227 ? 10.401 19.801 -5.898 1 89.29 227 LEU A O 1
ATOM 1737 N N . LEU A 1 228 ? 8.669 20.771 -6.952 1 87.41 228 LEU A N 1
ATOM 1738 C CA . LEU A 1 228 ? 8.775 19.956 -8.157 1 87.41 228 LEU A CA 1
ATOM 1739 C C . LEU A 1 228 ? 10.085 20.232 -8.887 1 87.41 228 LEU A C 1
ATOM 1741 O O . LEU A 1 228 ? 10.572 19.386 -9.64 1 87.41 228 LEU A O 1
ATOM 1745 N N . LYS A 1 229 ? 10.663 21.349 -8.62 1 88.98 229 LYS A N 1
ATOM 1746 C CA . LYS A 1 229 ? 11.89 21.754 -9.299 1 88.98 229 LYS A CA 1
ATOM 1747 C C . LYS A 1 229 ? 13.122 21.354 -8.492 1 88.98 229 LYS A C 1
ATOM 1749 O O . LYS A 1 229 ? 14.25 21.454 -8.98 1 88.98 229 LYS A O 1
ATOM 1754 N N . SER A 1 230 ? 12.886 20.928 -7.34 1 92.36 230 SER A N 1
ATOM 1755 C CA . SER A 1 230 ? 14.017 20.636 -6.466 1 92.36 230 SER A CA 1
ATOM 1756 C C . SER A 1 230 ? 14.811 19.436 -6.971 1 92.36 230 SER A C 1
ATOM 1758 O O . SER A 1 230 ? 14.231 18.41 -7.333 1 92.36 230 SER A O 1
ATOM 1760 N N . LYS A 1 231 ? 16.063 19.452 -6.926 1 92.46 231 LYS A N 1
ATOM 1761 C CA . LYS A 1 231 ? 16.936 18.352 -7.323 1 92.46 231 LYS A CA 1
ATOM 1762 C C . LYS A 1 231 ? 16.904 17.225 -6.294 1 92.46 231 LYS A C 1
ATOM 1764 O O . LYS A 1 231 ? 17.34 16.107 -6.576 1 92.46 231 LYS A O 1
ATOM 1769 N N . SER A 1 232 ? 16.426 17.584 -5.119 1 91.56 232 SER A N 1
ATOM 1770 C CA . SER A 1 232 ? 16.369 16.603 -4.041 1 91.56 232 SER A CA 1
ATOM 1771 C C . SER A 1 232 ? 15.017 15.899 -4.005 1 91.56 232 SER A C 1
ATOM 1773 O O . SER A 1 232 ? 14.766 15.069 -3.128 1 91.56 232 SER A O 1
ATOM 1775 N N . PHE A 1 233 ? 14.198 16.301 -4.947 1 92.51 233 PHE A N 1
ATOM 1776 C CA . PHE A 1 233 ? 12.854 15.736 -4.983 1 92.51 233 PHE A CA 1
ATOM 1777 C C . PHE A 1 233 ? 12.872 14.334 -5.58 1 92.51 233 PHE A C 1
ATOM 1779 O O . PHE A 1 233 ? 12.901 14.175 -6.802 1 92.51 233 PHE A O 1
ATOM 1786 N N . ASN A 1 234 ? 12.936 13.299 -4.73 1 92.54 234 ASN A N 1
ATOM 1787 C CA . ASN A 1 234 ? 12.932 11.891 -5.112 1 92.54 234 ASN A CA 1
ATOM 1788 C C . ASN A 1 234 ? 11.705 11.166 -4.566 1 92.54 234 ASN A C 1
ATOM 1790 O O . ASN A 1 234 ? 11.64 10.857 -3.375 1 92.54 234 ASN A O 1
ATOM 1794 N N . ILE A 1 235 ? 10.849 10.826 -5.476 1 94.08 235 ILE A N 1
ATOM 1795 C CA . ILE A 1 235 ? 9.556 10.273 -5.087 1 94.08 235 ILE A CA 1
ATOM 1796 C C . ILE A 1 235 ? 9.646 8.751 -5.017 1 94.08 235 ILE A C 1
ATOM 1798 O O . ILE A 1 235 ? 10.028 8.1 -5.993 1 94.08 235 ILE A O 1
ATOM 1802 N N . LYS A 1 236 ? 9.337 8.243 -3.935 1 94.26 236 LYS A N 1
ATOM 1803 C CA . LYS A 1 236 ? 9.216 6.794 -3.794 1 94.26 236 LYS A CA 1
ATOM 1804 C C . LYS A 1 236 ? 7.791 6.331 -4.081 1 94.26 236 LYS A C 1
ATOM 1806 O O . LYS A 1 236 ? 7.584 5.243 -4.623 1 94.26 236 LYS A O 1
ATOM 1811 N N . ALA A 1 237 ? 6.894 7.177 -3.693 1 94.03 237 ALA A N 1
ATOM 1812 C CA . ALA A 1 237 ? 5.487 6.903 -3.977 1 94.03 237 ALA A CA 1
ATOM 1813 C C . ALA A 1 237 ? 4.677 8.195 -4.028 1 94.03 237 ALA A C 1
ATOM 1815 O O . ALA A 1 237 ? 5.014 9.174 -3.357 1 94.03 237 ALA A O 1
ATOM 1816 N N . GLN A 1 238 ? 3.713 8.203 -4.826 1 93.21 238 GLN A N 1
ATOM 1817 C CA . GLN A 1 238 ? 2.757 9.299 -4.942 1 93.21 238 GLN A CA 1
ATOM 1818 C C . GLN A 1 238 ? 1.325 8.8 -4.77 1 93.21 238 GLN A C 1
ATOM 1820 O O . GLN A 1 238 ? 0.913 7.84 -5.424 1 93.21 238 GLN A O 1
ATOM 1825 N N . ALA A 1 239 ? 0.642 9.369 -3.861 1 91.31 239 ALA A N 1
ATOM 1826 C CA . ALA A 1 239 ? -0.786 9.097 -3.716 1 91.31 239 ALA A CA 1
ATOM 1827 C C . ALA A 1 239 ? -1.62 10.286 -4.182 1 91.31 239 ALA A C 1
ATOM 1829 O O . ALA A 1 239 ? -1.43 11.409 -3.709 1 91.31 239 ALA A O 1
ATOM 1830 N N . GLY A 1 240 ? -2.53 9.975 -5.103 1 85.47 240 GLY A N 1
ATOM 1831 C CA . GLY A 1 240 ? -3.372 11.027 -5.651 1 85.47 240 GLY A CA 1
ATOM 1832 C C . GLY A 1 240 ? -2.747 11.734 -6.838 1 85.47 240 GLY A C 1
ATOM 1833 O O . GLY A 1 240 ? -1.533 11.662 -7.042 1 85.47 240 GLY A O 1
ATOM 1834 N N . SER A 1 241 ? -3.609 12.461 -7.605 1 81.15 241 SER A N 1
ATOM 1835 C CA . SER A 1 241 ? -3.114 13.155 -8.789 1 81.15 241 SER A CA 1
ATOM 1836 C C . SER A 1 241 ? -3.52 14.625 -8.777 1 81.15 241 SER A C 1
ATOM 1838 O O . SER A 1 241 ? -2.911 15.448 -9.463 1 81.15 241 SER A O 1
ATOM 1840 N N . GLY A 1 242 ? -4.55 15.005 -8.077 1 76.66 242 GLY A N 1
ATOM 1841 C CA . GLY A 1 242 ? -4.942 16.399 -7.942 1 76.66 242 GLY A CA 1
ATOM 1842 C C . GLY A 1 242 ? -4.119 17.153 -6.915 1 76.66 242 GLY A C 1
ATOM 1843 O O . GLY A 1 242 ? -3.412 18.104 -7.256 1 76.66 242 GLY A O 1
ATOM 1844 N N . VAL A 1 243 ? -4.251 16.707 -5.653 1 78.72 243 VAL A N 1
ATOM 1845 C CA . VAL A 1 243 ? -3.407 17.157 -4.551 1 78.72 243 VAL A CA 1
ATOM 1846 C C . VAL A 1 243 ? -2.645 15.97 -3.965 1 78.72 243 VAL A C 1
ATOM 1848 O O . VAL A 1 243 ? -3.077 15.375 -2.975 1 78.72 243 VAL A O 1
ATOM 1851 N N . PRO A 1 244 ? -1.533 15.765 -4.497 1 87.58 244 PRO A N 1
ATOM 1852 C CA . PRO A 1 244 ? -0.852 14.513 -4.16 1 87.58 244 PRO A CA 1
ATOM 1853 C C . PRO A 1 244 ? -0.085 14.594 -2.843 1 87.58 244 PRO A C 1
ATOM 1855 O O . PRO A 1 244 ? 0.273 15.688 -2.399 1 87.58 244 PRO A O 1
ATOM 1858 N N . ILE A 1 245 ? 0.049 13.495 -2.236 1 92.76 245 ILE A N 1
ATOM 1859 C CA . ILE A 1 245 ? 1.009 13.264 -1.162 1 92.76 245 ILE A CA 1
ATOM 1860 C C . ILE A 1 245 ? 2.193 12.458 -1.694 1 92.76 245 ILE A C 1
ATOM 1862 O O . ILE A 1 245 ? 2.008 11.45 -2.379 1 92.76 245 ILE A O 1
ATOM 1866 N N . PHE A 1 246 ? 3.395 12.927 -1.432 1 94.52 246 PHE A N 1
ATOM 1867 C CA . PHE A 1 246 ? 4.601 12.242 -1.88 1 94.52 246 PHE A CA 1
ATOM 1868 C C . PHE A 1 246 ? 5.334 11.61 -0.703 1 94.52 246 PHE A C 1
ATOM 1870 O O . PHE A 1 246 ? 5.543 12.257 0.325 1 94.52 246 PHE A O 1
ATOM 1877 N N . ALA A 1 247 ? 5.615 10.366 -0.87 1 96.05 247 ALA A N 1
ATOM 1878 C CA . ALA A 1 247 ? 6.555 9.716 0.039 1 96.05 247 ALA A CA 1
ATOM 1879 C C . ALA A 1 247 ? 7.987 9.832 -0.478 1 96.05 247 ALA A C 1
ATOM 1881 O O . ALA A 1 247 ? 8.278 9.438 -1.61 1 96.05 247 ALA A O 1
ATOM 1882 N N . LEU A 1 248 ? 8.853 10.326 0.373 1 96.04 248 LEU A N 1
ATOM 1883 C CA . LEU A 1 248 ? 10.224 10.587 -0.051 1 96.04 248 LEU A CA 1
ATOM 1884 C C . LEU A 1 248 ? 11.196 9.631 0.633 1 96.04 248 LEU A C 1
ATOM 1886 O O . LEU A 1 248 ? 12.398 9.661 0.36 1 96.04 248 LEU A O 1
ATOM 1890 N N . SER A 1 249 ? 10.751 8.851 1.534 1 95.62 249 SER A N 1
ATOM 1891 C CA . SER A 1 249 ? 11.528 7.823 2.218 1 95.62 249 SER A CA 1
ATOM 1892 C C . SER A 1 249 ? 10.768 6.502 2.276 1 95.62 249 SER A C 1
ATOM 1894 O O . SER A 1 249 ? 9.568 6.458 1.998 1 95.62 249 SER A O 1
ATOM 1896 N N . ASN A 1 250 ? 11.396 5.407 2.644 1 92.68 250 ASN A N 1
ATOM 1897 C CA . ASN A 1 250 ? 10.742 4.11 2.782 1 92.68 250 ASN A CA 1
ATOM 1898 C C . ASN A 1 250 ? 9.734 4.109 3.928 1 92.68 250 ASN A C 1
ATOM 1900 O O . ASN A 1 250 ? 8.678 3.48 3.831 1 92.68 250 ASN A O 1
ATOM 1904 N N . SER A 1 251 ? 10.078 4.87 4.96 1 94.28 251 SER A N 1
ATOM 1905 C CA . SER A 1 251 ? 9.145 4.972 6.078 1 94.28 251 SER A CA 1
ATOM 1906 C C . SER A 1 251 ? 7.88 5.722 5.675 1 94.28 251 SER A C 1
ATOM 1908 O O . SER A 1 251 ? 6.775 5.34 6.065 1 94.28 251 SER A O 1
ATOM 1910 N N . GLY A 1 252 ? 8.114 6.792 4.945 1 95.49 252 GLY A N 1
ATOM 1911 C CA . GLY A 1 252 ? 6.959 7.508 4.429 1 95.49 252 GLY A CA 1
ATOM 1912 C C . GLY A 1 252 ? 6.089 6.661 3.519 1 95.49 252 GLY A C 1
ATOM 1913 O O . GLY A 1 252 ? 4.861 6.706 3.607 1 95.49 252 GLY A O 1
ATOM 1914 N N . LYS A 1 253 ? 6.728 5.95 2.683 1 94.12 253 LYS A N 1
ATOM 1915 C CA . LYS A 1 253 ? 6.037 5.044 1.771 1 94.12 253 LYS A CA 1
ATOM 1916 C C . LYS A 1 253 ? 5.198 4.025 2.537 1 94.12 253 LYS A C 1
ATOM 1918 O O . LYS A 1 253 ? 4.047 3.766 2.18 1 94.12 253 LYS A O 1
ATOM 1923 N N . GLU A 1 254 ? 5.728 3.48 3.575 1 92.25 254 GLU A N 1
ATOM 1924 C CA . GLU A 1 254 ? 5.032 2.499 4.403 1 92.25 254 GLU A CA 1
ATOM 1925 C C . GLU A 1 254 ? 3.78 3.1 5.036 1 92.25 254 GLU A C 1
ATOM 1927 O O . GLU A 1 254 ? 2.715 2.478 5.029 1 92.25 254 GLU A O 1
ATOM 1932 N N . LEU A 1 255 ? 3.91 4.303 5.569 1 94.51 255 LEU A N 1
ATOM 1933 C CA . LEU A 1 255 ? 2.76 4.957 6.185 1 94.51 255 LEU A CA 1
ATOM 1934 C C . LEU A 1 255 ? 1.662 5.207 5.157 1 94.51 255 LEU A C 1
ATOM 1936 O O . LEU A 1 255 ? 0.477 5.045 5.457 1 94.51 255 LEU A O 1
ATOM 1940 N N . LEU A 1 256 ? 2.102 5.618 4.039 1 92.98 256 LEU A N 1
ATOM 1941 C CA . LEU A 1 256 ? 1.157 5.87 2.957 1 92.98 256 LEU A CA 1
ATOM 1942 C C . LEU A 1 256 ? 0.384 4.604 2.604 1 92.98 256 LEU A C 1
ATOM 1944 O O . LEU A 1 256 ? -0.84 4.639 2.456 1 92.98 256 LEU A O 1
ATOM 1948 N N . PHE A 1 257 ? 1.061 3.478 2.575 1 89.37 257 PHE A N 1
ATOM 1949 C CA . PHE A 1 257 ? 0.429 2.208 2.234 1 89.37 257 PHE A CA 1
ATOM 1950 C C . PHE A 1 257 ? -0.525 1.765 3.337 1 89.37 257 PHE A C 1
ATOM 1952 O O . PHE A 1 257 ? -1.594 1.219 3.058 1 89.37 257 PHE A O 1
ATOM 1959 N N . GLU A 1 258 ? -0.153 2.005 4.539 1 88.82 258 GLU A N 1
ATOM 1960 C CA . GLU A 1 258 ? -1.035 1.648 5.646 1 88.82 258 GLU A CA 1
ATOM 1961 C C . GLU A 1 258 ? -2.352 2.414 5.571 1 88.82 258 GLU A C 1
ATOM 1963 O O . GLU A 1 258 ? -3.416 1.861 5.859 1 88.82 258 GLU A O 1
ATOM 1968 N N . ARG A 1 259 ? -2.272 3.655 5.198 1 91.84 259 ARG A N 1
ATOM 1969 C CA . ARG A 1 259 ? -3.466 4.474 5.018 1 91.84 259 ARG A CA 1
ATOM 1970 C C . ARG A 1 259 ? -4.343 3.925 3.897 1 91.84 259 ARG A C 1
ATOM 1972 O O . ARG A 1 259 ? -5.567 3.874 4.028 1 91.84 259 ARG A O 1
ATOM 1979 N N . LEU A 1 260 ? -3.735 3.507 2.871 1 88.11 260 LEU A N 1
ATOM 1980 C CA . LEU A 1 260 ? -4.446 3.051 1.682 1 88.11 260 LEU A CA 1
ATOM 1981 C C . LEU A 1 260 ? -5.263 1.799 1.983 1 88.11 260 LEU A C 1
ATOM 1983 O O . LEU A 1 260 ? -6.313 1.577 1.376 1 88.11 260 LEU A O 1
ATOM 1987 N N . LYS A 1 261 ? -4.799 1.033 2.911 1 86.15 261 LYS A N 1
ATOM 1988 C CA . LYS A 1 261 ? -5.508 -0.184 3.298 1 86.15 261 LYS A CA 1
ATOM 1989 C C . LYS A 1 261 ? -6.896 0.138 3.842 1 86.15 261 LYS A C 1
ATOM 1991 O O . LYS A 1 261 ? -7.794 -0.706 3.808 1 86.15 261 LYS A O 1
ATOM 1996 N N . GLU A 1 262 ? -7.088 1.373 4.311 1 87.27 262 GLU A N 1
ATOM 1997 C CA . GLU A 1 262 ? -8.337 1.747 4.968 1 87.27 262 GLU A CA 1
ATOM 1998 C C . GLU A 1 262 ? -9.271 2.473 4.004 1 87.27 262 GLU A C 1
ATOM 2000 O O . GLU A 1 262 ? -10.4 2.813 4.363 1 87.27 262 GLU A O 1
ATOM 2005 N N . ILE A 1 263 ? -8.842 2.767 2.902 1 85.55 263 ILE A N 1
ATOM 2006 C CA . ILE A 1 263 ? -9.674 3.464 1.928 1 85.55 263 ILE A CA 1
ATOM 2007 C C . ILE A 1 263 ? -10.638 2.478 1.273 1 85.55 263 ILE A C 1
ATOM 2009 O O . ILE A 1 263 ? -10.223 1.42 0.793 1 85.55 263 ILE A O 1
ATOM 2013 N N . ASP A 1 264 ? -11.931 2.814 1.323 1 82.72 264 ASP A N 1
ATOM 2014 C CA . ASP A 1 264 ? -12.963 1.931 0.788 1 82.72 264 ASP A CA 1
ATOM 2015 C C . ASP A 1 264 ? -13.252 2.249 -0.677 1 82.72 264 ASP A C 1
ATOM 2017 O O . ASP A 1 264 ? -14.406 2.461 -1.056 1 82.72 264 ASP A O 1
ATOM 2021 N N . LYS A 1 265 ? -12.439 2.638 -1.492 1 87.56 265 LYS A N 1
ATOM 2022 C CA . LYS A 1 265 ? -12.533 2.844 -2.934 1 87.56 265 LYS A CA 1
ATOM 2023 C C . LYS A 1 265 ? -11.503 1.998 -3.678 1 87.56 265 LYS A C 1
ATOM 2025 O O . LYS A 1 265 ? -10.434 1.699 -3.142 1 87.56 265 LYS A O 1
ATOM 2030 N N . PRO A 1 266 ? -11.821 1.713 -4.866 1 90.53 266 PRO A N 1
ATOM 2031 C CA . PRO A 1 266 ? -10.84 0.958 -5.65 1 90.53 266 PRO A CA 1
ATOM 2032 C C . PRO A 1 266 ? -9.554 1.742 -5.899 1 90.53 266 PRO A C 1
ATOM 2034 O O . PRO A 1 266 ? -9.6 2.952 -6.136 1 90.53 266 PRO A O 1
ATOM 2037 N N . ILE A 1 267 ? -8.507 1.065 -5.777 1 92.14 267 ILE A N 1
ATOM 2038 C CA . ILE A 1 267 ? -7.209 1.725 -5.872 1 92.14 267 ILE A CA 1
ATOM 2039 C C . ILE A 1 267 ? -6.438 1.177 -7.07 1 92.14 267 ILE A C 1
ATOM 2041 O O . ILE A 1 267 ? -6.431 -0.033 -7.311 1 92.14 267 ILE A O 1
ATOM 2045 N N . LEU A 1 268 ? -5.883 2.02 -7.836 1 91.07 268 LEU A N 1
ATOM 2046 C CA . LEU A 1 268 ? -4.957 1.665 -8.905 1 91.07 268 LEU A CA 1
ATOM 2047 C C . LEU A 1 268 ? -3.516 1.949 -8.492 1 91.07 268 LEU A C 1
ATOM 2049 O O . LEU A 1 268 ? -3.202 3.052 -8.039 1 91.07 268 LEU A O 1
ATOM 2053 N N . ILE A 1 269 ? -2.711 0.986 -8.621 1 91.03 269 ILE A N 1
ATOM 2054 C CA . ILE A 1 269 ? -1.296 1.098 -8.285 1 91.03 269 ILE A CA 1
ATOM 2055 C C . ILE A 1 269 ? -0.446 0.772 -9.511 1 91.03 269 ILE A C 1
ATOM 2057 O O . ILE A 1 269 ? -0.584 -0.302 -10.102 1 91.03 269 ILE A O 1
ATOM 2061 N N . THR A 1 270 ? 0.408 1.627 -9.866 1 87.74 270 THR A N 1
ATOM 2062 C CA . THR A 1 270 ? 1.306 1.392 -10.991 1 87.74 270 THR A CA 1
ATOM 2063 C C . THR A 1 270 ? 2.721 1.859 -10.659 1 87.74 270 THR A C 1
ATOM 2065 O O . THR A 1 270 ? 2.904 2.817 -9.905 1 87.74 270 THR A O 1
ATOM 2068 N N . THR A 1 271 ? 3.63 1.081 -11.089 1 82.87 271 THR A N 1
ATOM 2069 C CA . THR A 1 271 ? 4.985 1.622 -11.079 1 82.87 271 THR A CA 1
ATOM 2070 C C . THR A 1 271 ? 5.135 2.724 -12.124 1 82.87 271 THR A C 1
ATOM 2072 O O . THR A 1 271 ? 4.568 2.634 -13.215 1 82.87 271 THR A O 1
ATOM 2075 N N . ASN A 1 272 ? 5.745 3.745 -11.813 1 78.76 272 ASN A N 1
ATOM 2076 C CA . ASN A 1 272 ? 5.88 4.891 -12.707 1 78.76 272 ASN A CA 1
ATOM 2077 C C . ASN A 1 272 ? 7.192 5.634 -12.471 1 78.76 272 ASN A C 1
ATOM 2079 O O . ASN A 1 272 ? 7.31 6.406 -11.517 1 78.76 272 ASN A O 1
ATOM 2083 N N . GLU A 1 273 ? 8.032 5.423 -13.377 1 75.99 273 GLU A N 1
ATOM 2084 C CA . GLU A 1 273 ? 9.352 6.027 -13.224 1 75.99 273 GLU A CA 1
ATOM 2085 C C . GLU A 1 273 ? 9.318 7.517 -13.549 1 75.99 273 GLU A C 1
ATOM 2087 O O . GLU A 1 273 ? 10.267 8.245 -13.251 1 75.99 273 GLU A O 1
ATOM 2092 N N . THR A 1 274 ? 8.175 7.98 -14.032 1 81.02 274 THR A N 1
ATOM 2093 C CA . THR A 1 274 ? 8.087 9.37 -14.466 1 81.02 274 THR A CA 1
ATOM 2094 C C . THR A 1 274 ? 7.296 10.202 -13.461 1 81.02 274 THR A C 1
ATOM 2096 O O . THR A 1 274 ? 6.723 11.234 -13.816 1 81.02 274 THR A O 1
ATOM 2099 N N . LEU A 1 275 ? 7.334 9.85 -12.321 1 86.31 275 LEU A N 1
ATOM 2100 C CA . LEU A 1 275 ? 6.667 10.665 -11.311 1 86.31 275 LEU A CA 1
ATOM 2101 C C . LEU A 1 275 ? 7.359 12.016 -11.159 1 86.31 275 LEU A C 1
ATOM 2103 O O . LEU A 1 275 ? 8.568 12.126 -11.371 1 86.31 275 LEU A O 1
ATOM 2107 N N . PRO A 1 276 ? 6.605 13.042 -10.825 1 88.79 276 PRO A N 1
ATOM 2108 C CA . PRO A 1 276 ? 5.211 13.08 -10.375 1 88.79 276 PRO A CA 1
ATOM 2109 C C . PRO A 1 276 ? 4.216 13.032 -11.533 1 88.79 276 PRO A C 1
ATOM 2111 O O . PRO A 1 276 ? 4.556 13.402 -12.66 1 88.79 276 PRO A O 1
ATOM 2114 N N . TYR A 1 277 ? 3.041 12.529 -11.256 1 85.3 277 TYR A N 1
ATOM 2115 C CA . TYR A 1 277 ? 1.917 12.428 -12.179 1 85.3 277 TYR A CA 1
ATOM 2116 C C . TYR A 1 277 ? 0.763 13.318 -11.733 1 85.3 277 TYR A C 1
ATOM 2118 O O . TYR A 1 277 ? 0.338 13.261 -10.577 1 85.3 277 TYR A O 1
ATOM 2126 N N . PHE A 1 278 ? 0.296 14.192 -12.679 1 81.63 278 PHE A N 1
ATOM 2127 C CA . PHE A 1 278 ? -0.82 15.082 -12.383 1 81.63 278 PHE A CA 1
ATOM 2128 C C . PHE A 1 278 ? -1.917 14.943 -13.432 1 81.63 278 PHE A C 1
ATOM 2130 O O . PHE A 1 278 ? -1.631 14.817 -14.625 1 81.63 278 PHE A O 1
ATOM 2137 N N . THR A 1 279 ? -3.078 14.803 -13.012 1 71.52 279 THR A N 1
ATOM 2138 C CA . THR A 1 279 ? -4.194 14.811 -13.951 1 71.52 279 THR A CA 1
ATOM 2139 C C . THR A 1 279 ? -4.579 16.241 -14.32 1 71.52 279 THR A C 1
ATOM 2141 O O . THR A 1 279 ? -5.212 16.472 -15.352 1 71.52 279 THR A O 1
ATOM 2144 N N . GLU A 1 280 ? -4.316 17.137 -13.417 1 63.3 280 GLU A N 1
ATOM 2145 C CA . GLU A 1 280 ? -4.519 18.564 -13.646 1 63.3 280 GLU A CA 1
ATOM 2146 C C . GLU A 1 280 ? -3.224 19.345 -13.445 1 63.3 280 GLU A C 1
ATOM 2148 O O . GLU A 1 280 ? -2.313 18.88 -12.756 1 63.3 280 GLU A O 1
ATOM 2153 N N . ASN A 1 281 ? -3.021 20.292 -14.228 1 57.02 281 ASN A N 1
ATOM 2154 C CA . ASN A 1 281 ? -1.816 21.104 -14.093 1 57.02 281 ASN A CA 1
ATOM 2155 C C . ASN A 1 281 ? -1.622 21.585 -12.658 1 57.02 281 ASN A C 1
ATOM 2157 O O . ASN A 1 281 ? -2.537 22.155 -12.06 1 57.02 281 ASN A O 1
ATOM 2161 N N . PRO A 1 282 ? -0.567 21.116 -12.128 1 53.67 282 PRO A N 1
ATOM 2162 C CA . PRO A 1 282 ? -0.277 21.603 -10.777 1 53.67 282 PRO A CA 1
ATOM 2163 C C . PRO A 1 282 ? -0.168 23.125 -10.71 1 53.67 282 PRO A C 1
ATOM 2165 O O . PRO A 1 282 ? 0.26 23.76 -11.677 1 53.67 282 PRO A O 1
ATOM 2168 N N . GLN A 1 283 ? -0.843 23.685 -9.822 1 48.7 283 GLN A N 1
ATOM 2169 C CA . GLN A 1 283 ? -0.806 25.14 -9.711 1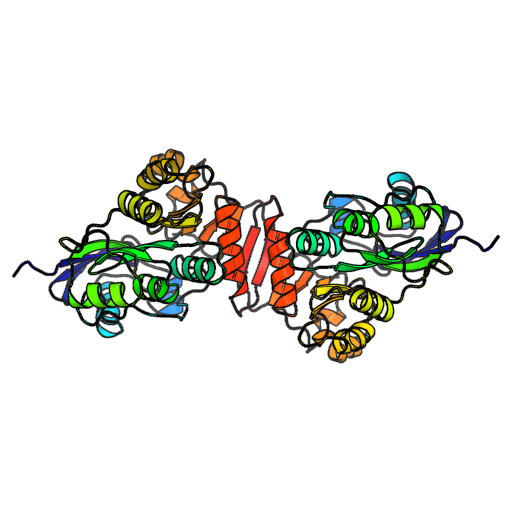 48.7 283 GLN A CA 1
ATOM 2170 C C . GLN A 1 283 ? 0.485 25.608 -9.045 1 48.7 283 GLN A C 1
ATOM 2172 O O . GLN A 1 283 ? 1.069 24.886 -8.234 1 48.7 283 GLN A O 1
ATOM 2177 N N . MET B 1 1 ? 10.9 -48.199 -15.907 1 41.18 1 MET B N 1
ATOM 2178 C CA . MET B 1 1 ? 11.119 -46.912 -15.253 1 41.18 1 MET B CA 1
ATOM 2179 C C . MET B 1 1 ? 10.01 -45.927 -15.606 1 41.18 1 MET B C 1
ATOM 2181 O O . MET B 1 1 ? 9.68 -45.751 -16.78 1 41.18 1 MET B O 1
ATOM 2185 N N . THR B 1 2 ? 8.97 -45.632 -14.857 1 56.27 2 THR B N 1
ATOM 2186 C CA . THR B 1 2 ? 7.82 -44.804 -15.202 1 56.27 2 THR B CA 1
ATOM 2187 C C . THR B 1 2 ? 8.272 -43.472 -15.794 1 56.27 2 THR B C 1
ATOM 2189 O O . THR B 1 2 ? 9.207 -42.847 -15.289 1 56.27 2 THR B O 1
ATOM 2192 N N . ASP B 1 3 ? 7.828 -43.091 -17.018 1 79.34 3 ASP B N 1
ATOM 2193 C CA . ASP B 1 3 ? 8.261 -41.928 -17.787 1 79.34 3 ASP B CA 1
ATOM 2194 C C . ASP B 1 3 ? 8.058 -40.639 -16.994 1 79.34 3 ASP B C 1
ATOM 2196 O O . ASP B 1 3 ? 7.054 -40.485 -16.295 1 79.34 3 ASP B O 1
ATOM 2200 N N . ASP B 1 4 ? 9.119 -39.93 -16.821 1 91.35 4 ASP B N 1
ATOM 2201 C CA . ASP B 1 4 ? 9.097 -38.567 -16.298 1 91.35 4 ASP B CA 1
ATOM 2202 C C . ASP B 1 4 ? 8.411 -37.615 -17.275 1 91.35 4 ASP B C 1
ATOM 2204 O O . ASP B 1 4 ? 8.95 -37.319 -18.343 1 91.35 4 ASP B O 1
ATOM 2208 N N . ILE B 1 5 ? 7.132 -37.305 -16.996 1 96.74 5 ILE B N 1
ATOM 2209 C CA . ILE B 1 5 ? 6.326 -36.49 -17.899 1 96.74 5 ILE B CA 1
ATOM 2210 C C . ILE B 1 5 ? 5.816 -35.254 -17.162 1 96.74 5 ILE B C 1
ATOM 2212 O O . ILE B 1 5 ? 5.304 -35.357 -16.045 1 96.74 5 ILE B O 1
ATOM 2216 N N . HIS B 1 6 ? 5.99 -34.149 -17.726 1 97.44 6 HIS B N 1
ATOM 2217 C CA . HIS B 1 6 ? 5.515 -32.864 -17.226 1 97.44 6 HIS B CA 1
ATOM 2218 C C . HIS B 1 6 ? 4.751 -32.101 -18.304 1 97.44 6 HIS B C 1
ATOM 2220 O O . HIS B 1 6 ? 5.142 -32.112 -19.473 1 97.44 6 HIS B O 1
ATOM 2226 N N . VAL B 1 7 ? 3.667 -31.573 -17.966 1 97.14 7 VAL B N 1
ATOM 2227 C CA . VAL B 1 7 ? 2.865 -30.752 -18.867 1 97.14 7 VAL B CA 1
ATOM 2228 C C . VAL B 1 7 ? 2.639 -29.375 -18.248 1 97.14 7 VAL B C 1
ATOM 2230 O O . VAL B 1 7 ? 2.254 -29.266 -17.082 1 97.14 7 VAL B O 1
ATOM 2233 N N . MET B 1 8 ? 2.895 -28.365 -18.968 1 96.23 8 MET B N 1
ATOM 2234 C CA . MET B 1 8 ? 2.729 -26.988 -18.511 1 96.23 8 MET B CA 1
ATOM 2235 C C . MET B 1 8 ? 2.02 -26.146 -19.567 1 96.23 8 MET B C 1
ATOM 2237 O O . MET B 1 8 ? 2.227 -26.342 -20.766 1 96.23 8 MET B O 1
ATOM 2241 N N . GLU B 1 9 ? 1.138 -25.333 -19.162 1 92.29 9 GLU B N 1
ATOM 2242 C CA . GLU B 1 9 ? 0.599 -24.286 -20.025 1 92.29 9 GLU B CA 1
ATOM 2243 C C . GLU B 1 9 ? 1.401 -22.995 -19.893 1 92.29 9 GLU B C 1
ATOM 2245 O O . GLU B 1 9 ? 1.629 -22.51 -18.783 1 92.29 9 GLU B O 1
ATOM 2250 N N . VAL B 1 10 ? 1.852 -22.539 -20.982 1 89.4 10 VAL B N 1
ATOM 2251 C CA . VAL B 1 10 ? 2.75 -21.391 -20.926 1 89.4 10 VAL B CA 1
ATOM 2252 C C . VAL B 1 10 ? 2.544 -20.513 -22.158 1 89.4 10 VAL B C 1
ATOM 2254 O O . VAL B 1 10 ? 2.101 -20.994 -23.204 1 89.4 10 VAL B O 1
ATOM 2257 N N . LEU B 1 11 ? 2.859 -19.29 -21.966 1 79.58 11 LEU B N 1
ATOM 2258 C CA . LEU B 1 11 ? 2.89 -18.322 -23.057 1 79.58 11 LEU B CA 1
ATOM 2259 C C . LEU B 1 11 ? 1.718 -18.537 -24.009 1 79.58 11 LEU B C 1
ATOM 2261 O O . LEU B 1 11 ? 1.784 -19.388 -24.898 1 79.58 11 LEU B O 1
ATOM 2265 N N . GLY B 1 12 ? 0.768 -17.748 -23.882 1 75.39 12 GLY B N 1
ATOM 2266 C CA . GLY B 1 12 ? -0.38 -17.888 -24.763 1 75.39 12 GLY B CA 1
ATOM 2267 C C . GLY B 1 12 ? -1.224 -19.11 -24.455 1 75.39 12 GLY B C 1
ATOM 2268 O O . GLY B 1 12 ? -1.842 -19.687 -25.352 1 75.39 12 GLY B O 1
ATOM 2269 N N . ASN B 1 13 ? -1 -19.662 -23.364 1 84.34 13 ASN B N 1
ATOM 2270 C CA . ASN B 1 13 ? -1.739 -20.83 -22.897 1 84.34 13 ASN B CA 1
ATOM 2271 C C . ASN B 1 13 ? -1.461 -22.053 -23.767 1 84.34 13 ASN B C 1
ATOM 2273 O O . ASN B 1 13 ? -2.357 -22.864 -24.01 1 84.34 13 ASN B O 1
ATOM 2277 N N . ALA B 1 14 ? -0.335 -22.12 -24.283 1 90.19 14 ALA B N 1
ATOM 2278 C CA . ALA B 1 14 ? 0.077 -23.309 -25.024 1 90.19 14 ALA B CA 1
ATOM 2279 C C . ALA B 1 14 ? 0.484 -24.433 -24.075 1 90.19 14 ALA B C 1
ATOM 2281 O O . ALA B 1 14 ? 1.148 -24.191 -23.065 1 90.19 14 ALA B O 1
ATOM 2282 N N . LYS B 1 15 ? 0.132 -25.608 -24.465 1 94.88 15 LYS B N 1
ATOM 2283 C CA . LYS B 1 15 ? 0.529 -26.774 -23.681 1 94.88 15 LYS B CA 1
ATOM 2284 C C . LYS B 1 15 ? 1.88 -27.313 -24.143 1 94.88 15 LYS B C 1
ATOM 2286 O O . LYS B 1 15 ? 2.067 -27.603 -25.326 1 94.88 15 LYS B O 1
ATOM 2291 N N . VAL B 1 16 ? 2.719 -27.43 -23.239 1 96.94 16 VAL B N 1
ATOM 2292 C CA . VAL B 1 16 ? 4.039 -27.983 -23.525 1 96.94 16 VAL B CA 1
ATOM 2293 C C . VAL B 1 16 ? 4.241 -29.274 -22.735 1 96.94 16 VAL B C 1
ATOM 2295 O O . VAL B 1 16 ? 4 -29.314 -21.526 1 96.94 16 VAL B O 1
ATOM 2298 N N . THR B 1 17 ? 4.691 -30.291 -23.443 1 97.85 17 THR B N 1
ATOM 2299 C CA . THR B 1 17 ? 4.982 -31.568 -22.801 1 97.85 17 THR B CA 1
ATOM 2300 C C . THR B 1 17 ? 6.486 -31.826 -22.767 1 97.85 17 THR B C 1
ATOM 2302 O O . THR B 1 17 ? 7.157 -31.752 -23.799 1 97.85 17 THR B O 1
ATOM 2305 N N . VAL B 1 18 ? 6.984 -32.08 -21.658 1 97.3 18 VAL B N 1
ATOM 2306 C CA . VAL B 1 18 ? 8.394 -32.402 -21.458 1 97.3 18 VAL B CA 1
ATOM 2307 C C . VAL B 1 18 ? 8.531 -33.839 -20.961 1 97.3 18 VAL B C 1
ATOM 2309 O O . VAL B 1 18 ? 7.892 -34.226 -19.979 1 97.3 18 VAL B O 1
ATOM 2312 N N . LYS B 1 19 ? 9.285 -34.622 -21.632 1 96.83 19 LYS B N 1
ATOM 2313 C CA . LYS B 1 19 ? 9.59 -35.998 -21.25 1 96.83 19 LYS B CA 1
ATOM 2314 C C . LYS B 1 19 ? 11.086 -36.183 -21.013 1 96.83 19 LYS B C 1
ATOM 2316 O O . LYS B 1 19 ? 11.9 -35.897 -21.893 1 96.83 19 LYS B O 1
ATOM 2321 N N . ASN B 1 20 ? 11.413 -36.658 -19.865 1 95.18 20 ASN B N 1
ATOM 2322 C CA . ASN B 1 20 ? 12.806 -36.902 -19.509 1 95.18 20 ASN B CA 1
ATOM 2323 C C . ASN B 1 20 ? 13.681 -35.686 -19.801 1 95.18 20 ASN B C 1
ATOM 2325 O O . ASN B 1 20 ? 14.737 -35.81 -20.423 1 95.18 20 ASN B O 1
ATOM 2329 N N . GLY B 1 21 ? 13.088 -34.506 -19.523 1 94.66 21 GLY B N 1
ATOM 2330 C CA . GLY B 1 21 ? 13.858 -33.274 -19.583 1 94.66 21 GLY B CA 1
ATOM 2331 C C . GLY B 1 21 ? 13.898 -32.661 -20.97 1 94.66 21 GLY B C 1
ATOM 2332 O O . GLY B 1 21 ? 14.593 -31.669 -21.197 1 94.66 21 GLY B O 1
ATOM 2333 N N . LYS B 1 22 ? 13.113 -33.227 -21.873 1 96.15 22 LYS B N 1
ATOM 2334 C CA . LYS B 1 22 ? 13.113 -32.715 -23.241 1 96.15 22 LYS B CA 1
ATOM 2335 C C . LYS B 1 22 ? 11.702 -32.341 -23.687 1 96.15 22 LYS B C 1
ATOM 2337 O O . LYS B 1 22 ? 10.745 -33.068 -23.413 1 96.15 22 LYS B O 1
ATOM 2342 N N . VAL B 1 23 ? 11.645 -31.249 -24.326 1 97.18 23 VAL B N 1
ATOM 2343 C CA . VAL B 1 23 ? 10.358 -30.845 -24.881 1 97.18 23 VAL B CA 1
ATOM 2344 C C . VAL B 1 23 ? 9.981 -31.767 -26.038 1 97.18 23 VAL B C 1
ATOM 2346 O O . VAL B 1 23 ? 10.728 -31.887 -27.012 1 97.18 23 VAL B O 1
ATOM 2349 N N . VAL B 1 24 ? 8.85 -32.368 -26.012 1 97.26 24 VAL B N 1
ATOM 2350 C CA . VAL B 1 24 ? 8.507 -33.342 -27.042 1 97.26 24 VAL B CA 1
ATOM 2351 C C . VAL B 1 24 ? 7.27 -32.874 -27.806 1 97.26 24 VAL B C 1
ATOM 2353 O O . VAL B 1 24 ? 6.968 -33.387 -28.886 1 97.26 24 VAL B O 1
ATOM 2356 N N . ASP B 1 25 ? 6.556 -31.926 -27.222 1 96.94 25 ASP B N 1
ATOM 2357 C CA . ASP B 1 25 ? 5.344 -31.442 -27.875 1 96.94 25 ASP B CA 1
ATOM 2358 C C . ASP B 1 25 ? 5.009 -30.021 -27.429 1 96.94 25 ASP B C 1
ATOM 2360 O O . ASP B 1 25 ? 5.186 -29.674 -26.259 1 96.94 25 ASP B O 1
ATOM 2364 N N . VAL B 1 26 ? 4.561 -29.177 -28.268 1 96.52 26 VAL B N 1
ATOM 2365 C CA . VAL B 1 26 ? 4.073 -27.823 -28.026 1 96.52 26 VAL B CA 1
ATOM 2366 C C . VAL B 1 26 ? 2.793 -27.584 -28.823 1 96.52 26 VAL B C 1
ATOM 2368 O O . VAL B 1 26 ? 2.772 -27.759 -30.043 1 96.52 26 VAL B O 1
ATOM 2371 N N . SER B 1 27 ? 1.781 -27.253 -28.143 1 94.87 27 SER B N 1
ATOM 2372 C CA . SER B 1 27 ? 0.532 -26.951 -28.834 1 94.87 27 SER B CA 1
ATOM 2373 C C . SER B 1 27 ? 0.54 -25.533 -29.395 1 94.87 27 SER B C 1
ATOM 2375 O O . SER B 1 27 ? 1.44 -24.746 -29.096 1 94.87 27 SER B O 1
ATOM 2377 N N . ASP B 1 28 ? -0.511 -25.231 -30.193 1 91.79 28 ASP B N 1
ATOM 2378 C CA . ASP B 1 28 ? -0.663 -23.877 -30.716 1 91.79 28 ASP B CA 1
ATOM 2379 C C . ASP B 1 28 ? -1.083 -22.907 -29.615 1 91.79 28 ASP B C 1
ATOM 2381 O O . ASP B 1 28 ? -1.94 -23.23 -28.789 1 91.79 28 ASP B O 1
ATOM 2385 N N . PRO B 1 29 ? -0.403 -21.803 -29.563 1 87.9 29 PRO B N 1
ATOM 2386 C CA . PRO B 1 29 ? -0.844 -20.794 -28.597 1 87.9 29 PRO B CA 1
ATOM 2387 C C . PRO B 1 29 ? -2.196 -20.181 -28.959 1 87.9 29 PRO B C 1
ATOM 2389 O O . PRO B 1 29 ? -2.57 -20.152 -30.134 1 87.9 29 PRO B O 1
ATOM 2392 N N . ILE B 1 30 ? -2.838 -19.686 -27.983 1 82.18 30 ILE B N 1
ATOM 2393 C CA . ILE B 1 30 ? -4.134 -19.05 -28.191 1 82.18 30 ILE B CA 1
ATOM 2394 C C . ILE B 1 30 ? -3.938 -17.568 -28.505 1 82.18 30 ILE B C 1
ATOM 2396 O O . ILE B 1 30 ? -4.741 -16.967 -29.223 1 82.18 30 ILE B O 1
ATOM 2400 N N . ILE B 1 31 ? -2.833 -16.999 -27.934 1 77.85 31 ILE B N 1
ATOM 2401 C CA . ILE B 1 31 ? -2.498 -15.602 -28.188 1 77.85 31 ILE B CA 1
ATOM 2402 C C . ILE B 1 31 ? -1.118 -15.512 -28.835 1 77.85 31 ILE B C 1
ATOM 2404 O O . ILE B 1 31 ? -0.253 -16.355 -28.588 1 77.85 31 ILE B O 1
ATOM 2408 N N . SER B 1 32 ? -0.943 -14.458 -29.549 1 78.28 32 SER B N 1
ATOM 2409 C CA . SER B 1 32 ? 0.295 -14.381 -30.318 1 78.28 32 SER B CA 1
ATOM 2410 C C . SER B 1 32 ? 1.237 -13.327 -29.745 1 78.28 32 SER B C 1
ATOM 2412 O O . SER B 1 32 ? 2.365 -13.173 -30.218 1 78.28 32 SER B O 1
ATOM 2414 N N . PHE B 1 33 ? 0.73 -12.647 -28.725 1 74.95 33 PHE B N 1
ATOM 2415 C CA . PHE B 1 33 ? 1.575 -11.579 -28.203 1 74.95 33 PHE B CA 1
ATOM 2416 C C . PHE B 1 33 ? 1.331 -11.377 -26.712 1 74.95 33 PHE B C 1
ATOM 2418 O O . PHE B 1 33 ? 0.203 -11.525 -26.236 1 74.95 33 PHE B O 1
ATOM 2425 N N . CYS B 1 34 ? 2.419 -11.159 -25.994 1 71.19 34 CYS B N 1
ATOM 2426 C CA . CYS B 1 34 ? 2.359 -10.82 -24.576 1 71.19 34 CYS B CA 1
ATOM 2427 C C . CYS B 1 34 ? 3.319 -9.684 -24.246 1 71.19 34 CYS B C 1
ATOM 2429 O O . CYS B 1 34 ? 4.534 -9.831 -24.392 1 71.19 34 CYS B O 1
ATOM 2431 N N . PRO B 1 35 ? 2.749 -8.567 -23.788 1 67.6 35 PRO B N 1
ATOM 2432 C CA . PRO B 1 35 ? 3.593 -7.408 -23.489 1 67.6 35 PRO B CA 1
ATOM 2433 C C . PRO B 1 35 ? 4.663 -7.711 -22.443 1 67.6 35 PRO B C 1
ATOM 2435 O O . PRO B 1 35 ? 5.774 -7.18 -22.519 1 67.6 35 PRO B O 1
ATOM 2438 N N . LEU B 1 36 ? 4.415 -8.584 -21.56 1 66.36 36 LEU B N 1
ATOM 2439 C CA . LEU B 1 36 ? 5.377 -8.921 -20.515 1 66.36 36 LEU B CA 1
ATOM 2440 C C . LEU B 1 36 ? 6.593 -9.628 -21.104 1 66.36 36 LEU B C 1
ATOM 2442 O O . LEU B 1 36 ? 7.733 -9.277 -20.79 1 66.36 36 LEU B O 1
ATOM 2446 N N . PHE B 1 37 ? 6.298 -10.546 -21.896 1 70.28 37 PHE B N 1
ATOM 2447 C CA . PHE B 1 37 ? 7.4 -11.323 -22.45 1 70.28 37 PHE B CA 1
ATOM 2448 C C . PHE B 1 37 ? 8.159 -10.516 -23.497 1 70.28 37 PHE B C 1
ATOM 2450 O O . PHE B 1 37 ? 9.367 -10.693 -23.669 1 70.28 37 PHE B O 1
ATOM 2457 N N . ALA B 1 38 ? 7.38 -9.654 -24.184 1 70.64 38 ALA B N 1
ATOM 2458 C CA . ALA B 1 38 ? 8.063 -8.746 -25.101 1 70.64 38 ALA B CA 1
ATOM 2459 C C . ALA B 1 38 ? 9.043 -7.846 -24.354 1 70.64 38 ALA B C 1
ATOM 2461 O O . ALA B 1 38 ? 10.197 -7.698 -24.765 1 70.64 38 ALA B O 1
ATOM 2462 N N . LYS B 1 39 ? 8.626 -7.35 -23.277 1 65.07 39 LYS B N 1
ATOM 2463 C CA . LYS B 1 39 ? 9.426 -6.419 -22.488 1 65.07 39 LYS B CA 1
ATOM 2464 C C . LYS B 1 39 ? 10.582 -7.136 -21.796 1 65.07 39 LYS B C 1
ATOM 2466 O O . LYS B 1 39 ? 11.717 -6.657 -21.815 1 65.07 39 LYS B O 1
ATOM 2471 N N . HIS B 1 40 ? 10.363 -8.393 -21.321 1 66.6 40 HIS B N 1
ATOM 2472 C CA . HIS B 1 40 ? 11.327 -9.016 -20.421 1 66.6 40 HIS B CA 1
ATOM 2473 C C . HIS B 1 40 ? 12.21 -10.014 -21.164 1 66.6 40 HIS B C 1
ATOM 2475 O O . HIS B 1 40 ? 13.338 -10.283 -20.745 1 66.6 40 HIS B O 1
ATOM 2481 N N . ARG B 1 41 ? 11.59 -10.509 -22.299 1 70.47 41 ARG B N 1
ATOM 2482 C CA . ARG B 1 41 ? 12.353 -11.572 -22.945 1 70.47 41 ARG B CA 1
ATOM 2483 C C . ARG B 1 41 ? 12.521 -11.298 -24.436 1 70.47 41 ARG B C 1
ATOM 2485 O O . ARG B 1 41 ? 13.128 -12.095 -25.154 1 70.47 41 ARG B O 1
ATOM 2492 N N . GLY B 1 42 ? 11.946 -10.221 -24.868 1 72.4 42 GLY B N 1
ATOM 2493 C CA . GLY B 1 42 ? 12.075 -9.863 -26.272 1 72.4 42 GLY B CA 1
ATOM 2494 C C . GLY B 1 42 ? 11.286 -10.773 -27.194 1 72.4 42 GLY B C 1
ATOM 2495 O O . GLY B 1 42 ? 11.616 -10.905 -28.375 1 72.4 42 GLY B O 1
ATOM 2496 N N . ILE B 1 43 ? 10.379 -11.535 -26.622 1 74.38 43 ILE B N 1
ATOM 2497 C CA . ILE B 1 43 ? 9.547 -12.413 -27.438 1 74.38 43 ILE B CA 1
ATOM 2498 C C . ILE B 1 43 ? 8.405 -11.612 -28.059 1 74.38 43 ILE B C 1
ATOM 2500 O O . ILE B 1 43 ? 7.372 -11.395 -27.421 1 74.38 43 ILE B O 1
ATOM 2504 N N . ASN B 1 44 ? 8.531 -11.258 -29.201 1 79.39 44 ASN B N 1
ATOM 2505 C CA . ASN B 1 44 ? 7.56 -10.391 -29.858 1 79.39 44 ASN B CA 1
ATOM 2506 C C . ASN B 1 44 ? 6.461 -11.198 -30.545 1 79.39 44 ASN B C 1
ATOM 2508 O O . ASN B 1 44 ? 5.402 -10.66 -30.871 1 79.39 44 ASN B O 1
ATOM 2512 N N . GLU B 1 45 ? 6.855 -12.465 -30.791 1 83.07 45 GLU B N 1
ATOM 2513 C CA . GLU B 1 45 ? 5.854 -13.362 -31.361 1 83.07 45 GLU B CA 1
ATOM 2514 C C . GLU B 1 45 ? 5.807 -14.687 -30.606 1 83.07 45 GLU B C 1
ATOM 2516 O O . GLU B 1 45 ? 6.82 -15.38 -30.493 1 83.07 45 GLU B O 1
ATOM 2521 N N . ILE B 1 46 ? 4.705 -14.992 -30.166 1 86.14 46 ILE B N 1
ATOM 2522 C CA . ILE B 1 46 ? 4.5 -16.257 -29.468 1 86.14 46 ILE B CA 1
ATOM 2523 C C . ILE B 1 46 ? 4.048 -17.326 -30.46 1 86.14 46 ILE B C 1
ATOM 2525 O O . ILE B 1 46 ? 2.958 -17.234 -31.029 1 86.14 46 ILE B O 1
ATOM 2529 N N . ASN B 1 47 ? 4.845 -18.253 -30.754 1 90.41 47 ASN B N 1
ATOM 2530 C CA . ASN B 1 47 ? 4.577 -19.42 -31.588 1 90.41 47 ASN B CA 1
ATOM 2531 C C . ASN B 1 47 ? 5.225 -20.678 -31.017 1 90.41 47 ASN B C 1
ATOM 2533 O O . ASN B 1 47 ? 5.884 -20.625 -29.978 1 90.41 47 ASN B O 1
ATOM 2537 N N . LYS B 1 48 ? 5.05 -21.773 -31.713 1 93.48 48 LYS B N 1
ATOM 2538 C CA . LYS B 1 48 ? 5.522 -23.047 -31.18 1 93.48 48 LYS B CA 1
ATOM 2539 C C . LYS B 1 48 ? 7.031 -23.024 -30.954 1 93.48 48 LYS B C 1
ATOM 2541 O O . LYS B 1 48 ? 7.519 -23.518 -29.935 1 93.48 48 LYS B O 1
ATOM 2546 N N . GLU B 1 49 ? 7.703 -22.416 -31.868 1 92.69 49 GLU B N 1
ATOM 2547 C CA . GLU B 1 49 ? 9.159 -22.378 -31.782 1 92.69 49 GLU B CA 1
ATOM 2548 C C . GLU B 1 49 ? 9.621 -21.528 -30.602 1 92.69 49 GLU B C 1
ATOM 2550 O O . GLU B 1 49 ? 10.48 -21.949 -29.825 1 92.69 49 GLU B O 1
ATOM 2555 N N . SER B 1 50 ? 9.081 -20.354 -30.484 1 91.23 50 SER B N 1
ATOM 2556 C CA . SER B 1 50 ? 9.472 -19.464 -29.395 1 91.23 50 SER B CA 1
ATOM 2557 C C . SER B 1 50 ? 9.107 -20.057 -28.039 1 91.23 50 SER B C 1
ATOM 2559 O O . SER B 1 50 ? 9.836 -19.879 -27.061 1 91.23 50 SER B O 1
ATOM 2561 N N . ILE B 1 51 ? 8.02 -20.726 -27.988 1 93.23 51 ILE B N 1
ATOM 2562 C CA . ILE B 1 51 ? 7.566 -21.348 -26.749 1 93.23 51 ILE B CA 1
ATOM 2563 C C . ILE B 1 51 ? 8.524 -22.469 -26.353 1 93.23 51 ILE B C 1
ATOM 2565 O O . ILE B 1 51 ? 8.941 -22.558 -25.196 1 93.23 51 ILE B O 1
ATOM 2569 N N . GLN B 1 52 ? 8.84 -23.287 -27.355 1 95.14 52 GLN B N 1
ATOM 2570 C CA . GLN B 1 52 ? 9.782 -24.371 -27.098 1 95.14 52 GLN B CA 1
ATOM 2571 C C . GLN B 1 52 ? 11.109 -23.833 -26.571 1 95.14 52 GLN B C 1
ATOM 2573 O O . GLN B 1 52 ? 11.637 -24.334 -25.575 1 95.14 52 GLN B O 1
ATOM 2578 N N . LYS B 1 53 ? 11.627 -22.868 -27.221 1 93.33 53 LYS B N 1
ATOM 2579 C CA . LYS B 1 53 ? 12.899 -22.275 -26.818 1 93.33 53 LYS B CA 1
ATOM 2580 C C . LYS B 1 53 ? 12.823 -21.723 -25.398 1 93.33 53 LYS B C 1
ATOM 2582 O O . LYS B 1 53 ? 13.787 -21.821 -24.635 1 93.33 53 LYS B O 1
ATOM 2587 N N . ASN B 1 54 ? 11.737 -21.117 -25.127 1 92.16 54 ASN B N 1
ATOM 2588 C CA . ASN B 1 54 ? 11.55 -20.553 -23.795 1 92.16 54 ASN B CA 1
ATOM 2589 C C . ASN B 1 54 ? 11.598 -21.633 -22.717 1 92.16 54 ASN B C 1
ATOM 2591 O O . ASN B 1 54 ? 12.247 -21.457 -21.685 1 92.16 54 ASN B O 1
ATOM 2595 N N . VAL B 1 55 ? 10.922 -22.719 -22.945 1 94.92 55 VAL B N 1
ATOM 2596 C CA . VAL B 1 55 ? 10.872 -23.799 -21.965 1 94.92 55 VAL B CA 1
ATOM 2597 C C . VAL B 1 55 ? 12.242 -24.464 -21.858 1 94.92 55 VAL B C 1
ATOM 2599 O O . VAL B 1 55 ? 12.706 -24.772 -20.757 1 94.92 55 VAL B O 1
ATOM 2602 N N . GLU B 1 56 ? 12.874 -24.628 -22.977 1 96.26 56 GLU B N 1
ATOM 2603 C CA . GLU B 1 56 ? 14.218 -25.196 -22.968 1 96.26 56 GLU B CA 1
ATOM 2604 C C . GLU B 1 56 ? 15.193 -24.297 -22.213 1 96.26 56 GLU B C 1
ATOM 2606 O O . GLU B 1 56 ? 16.063 -24.786 -21.49 1 96.26 56 GLU B O 1
ATOM 2611 N N . PHE B 1 57 ? 15.041 -23.079 -22.448 1 93.28 57 PHE B N 1
ATOM 2612 C CA . PHE B 1 57 ? 15.851 -22.128 -21.696 1 93.28 57 PHE B CA 1
ATOM 2613 C C . PHE B 1 57 ? 15.663 -22.324 -20.196 1 93.28 57 PHE B C 1
ATOM 2615 O O . PHE B 1 57 ? 16.632 -22.301 -19.435 1 93.28 57 PHE B O 1
ATOM 2622 N N . ARG B 1 58 ? 14.465 -22.505 -19.732 1 94.18 58 ARG B N 1
ATOM 2623 C CA . ARG B 1 58 ? 14.172 -22.683 -18.314 1 94.18 58 ARG B CA 1
ATOM 2624 C C . ARG B 1 58 ? 14.763 -23.989 -17.792 1 94.18 58 ARG B C 1
ATOM 2626 O O . ARG B 1 58 ? 15.249 -24.048 -16.661 1 94.18 58 ARG B O 1
ATOM 2633 N N . ILE B 1 59 ? 14.672 -24.976 -18.612 1 96.49 59 ILE B N 1
ATOM 2634 C CA . ILE B 1 59 ? 15.25 -26.267 -18.252 1 96.49 59 ILE B CA 1
ATOM 2635 C C . ILE B 1 59 ? 16.757 -26.12 -18.058 1 96.49 59 ILE B C 1
ATOM 2637 O O . ILE B 1 59 ? 17.315 -26.625 -17.08 1 96.49 59 ILE B O 1
ATOM 2641 N N . GLU B 1 60 ? 17.34 -25.346 -18.93 1 95.68 60 GLU B N 1
ATOM 2642 C CA . GLU B 1 60 ? 18.789 -25.168 -18.893 1 95.68 60 GLU B CA 1
ATOM 2643 C C . GLU B 1 60 ? 19.2 -24.214 -17.776 1 95.68 60 GLU B C 1
ATOM 2645 O O . GLU B 1 60 ? 20.244 -24.4 -17.147 1 95.68 60 GLU B O 1
ATOM 2650 N N . SER B 1 61 ? 18.418 -23.226 -17.547 1 92.75 61 SER B N 1
ATOM 2651 C CA . SER B 1 61 ? 18.805 -22.126 -16.67 1 92.75 61 SER B CA 1
ATOM 2652 C C . SER B 1 61 ? 18.614 -22.495 -15.203 1 92.75 61 SER B C 1
ATOM 2654 O O . SER B 1 61 ? 19.433 -22.135 -14.355 1 92.75 61 SER B O 1
ATOM 2656 N N . PHE B 1 62 ? 17.457 -23.241 -14.942 1 93.84 62 PHE B N 1
ATOM 2657 C CA . PHE B 1 62 ? 17.243 -23.476 -13.519 1 93.84 62 PHE B CA 1
ATOM 2658 C C . PHE B 1 62 ? 16.692 -24.877 -13.278 1 93.84 62 PHE B C 1
ATOM 2660 O O . PHE B 1 62 ? 16.119 -25.151 -12.222 1 93.84 62 PHE B O 1
ATOM 2667 N N . GLY B 1 63 ? 16.728 -25.696 -14.322 1 96.79 63 GLY B N 1
ATOM 2668 C CA . GLY B 1 63 ? 16.486 -27.121 -14.155 1 96.79 63 GLY B CA 1
ATOM 2669 C C . GLY B 1 63 ? 15.012 -27.477 -14.135 1 96.79 63 GLY B C 1
ATOM 2670 O O . GLY B 1 63 ? 14.621 -28.491 -13.553 1 96.79 63 GLY B O 1
ATOM 2671 N N . LEU B 1 64 ? 14.187 -26.665 -14.7 1 96.78 64 LEU B N 1
ATOM 2672 C CA . LEU B 1 64 ? 12.757 -26.942 -14.771 1 96.78 64 LEU B CA 1
ATOM 2673 C C . LEU B 1 64 ? 12.503 -28.372 -15.238 1 96.78 64 LEU B C 1
ATOM 2675 O O . LEU B 1 64 ? 13.103 -28.826 -16.215 1 96.78 64 LEU B O 1
ATOM 2679 N N . PHE B 1 65 ? 11.745 -29.169 -14.452 1 97.48 65 PHE B N 1
ATOM 2680 C CA . PHE B 1 65 ? 11.267 -30.503 -14.794 1 97.48 65 PHE B CA 1
ATOM 2681 C C . PHE B 1 65 ? 12.398 -31.522 -14.707 1 97.48 65 PHE B C 1
ATOM 2683 O O . PHE B 1 65 ? 12.276 -32.638 -15.217 1 97.48 65 PHE B O 1
ATOM 2690 N N . THR B 1 66 ? 13.518 -31.157 -14.131 1 97.31 66 THR B N 1
ATOM 2691 C CA . THR B 1 66 ? 14.639 -32.086 -14.039 1 97.31 66 THR B CA 1
ATOM 2692 C C . THR B 1 66 ? 15.135 -32.194 -12.6 1 97.31 66 THR B C 1
ATOM 2694 O O . THR B 1 66 ? 14.701 -31.436 -11.73 1 97.31 66 THR B O 1
ATOM 2697 N N . LYS B 1 67 ? 16.065 -33.114 -12.416 1 96.81 67 LYS B N 1
ATOM 2698 C CA . LYS B 1 67 ? 16.645 -33.339 -11.096 1 96.81 67 LYS B CA 1
ATOM 2699 C C . LYS B 1 67 ? 17.495 -32.149 -10.659 1 96.81 67 LYS B C 1
ATOM 2701 O O . LYS B 1 67 ? 17.801 -32 -9.474 1 96.81 67 LYS B O 1
ATOM 2706 N N . ASN B 1 68 ? 17.891 -31.26 -11.593 1 96.89 68 ASN B N 1
ATOM 2707 C CA . ASN B 1 68 ? 18.741 -30.109 -11.31 1 96.89 68 ASN B CA 1
ATOM 2708 C C . ASN B 1 68 ? 17.915 -28.874 -10.961 1 96.89 68 ASN B C 1
ATOM 2710 O O . ASN B 1 68 ? 18.447 -27.764 -10.898 1 96.89 68 ASN B O 1
ATOM 2714 N N . ARG B 1 69 ? 16.696 -29.073 -10.726 1 97.69 69 ARG B N 1
ATOM 2715 C CA . ARG B 1 69 ? 15.764 -27.986 -10.441 1 97.69 69 ARG B CA 1
ATOM 2716 C C . ARG B 1 69 ? 16.252 -27.14 -9.269 1 97.69 69 ARG B C 1
ATOM 2718 O O . ARG B 1 69 ? 16.518 -27.665 -8.186 1 97.69 69 ARG B O 1
ATOM 2725 N N . VAL B 1 70 ? 16.39 -25.888 -9.527 1 96.87 70 VAL B N 1
ATOM 2726 C CA . VAL B 1 70 ? 16.664 -24.93 -8.461 1 96.87 70 VAL B CA 1
ATOM 2727 C C . VAL B 1 70 ? 15.384 -24.645 -7.679 1 96.87 70 VAL B C 1
ATOM 2729 O O . VAL B 1 70 ? 14.389 -24.193 -8.25 1 96.87 70 VAL B O 1
ATOM 2732 N N . VAL B 1 71 ? 15.449 -24.844 -6.369 1 97.52 71 VAL B N 1
ATOM 2733 C CA . VAL B 1 71 ? 14.192 -24.765 -5.631 1 97.52 71 VAL B CA 1
ATOM 2734 C C . VAL B 1 71 ? 14.212 -23.55 -4.706 1 97.52 71 VAL B C 1
ATOM 2736 O O . VAL B 1 71 ? 13.172 -23.147 -4.179 1 97.52 71 VAL B O 1
ATOM 2739 N N . LEU B 1 72 ? 15.35 -22.938 -4.485 1 97.43 72 LEU B N 1
ATOM 2740 C CA . LEU B 1 72 ? 15.454 -21.751 -3.644 1 97.43 72 LEU B CA 1
ATOM 2741 C C . LEU B 1 72 ? 15.83 -20.528 -4.474 1 97.43 72 LEU B C 1
ATOM 2743 O O . LEU B 1 72 ? 16.677 -20.614 -5.366 1 97.43 72 LEU B O 1
ATOM 2747 N N . ASP B 1 73 ? 15.068 -19.518 -4.262 1 93.65 73 ASP B N 1
ATOM 2748 C CA . ASP B 1 73 ? 15.338 -18.229 -4.89 1 93.65 73 ASP B CA 1
ATOM 2749 C C . ASP B 1 73 ? 14.838 -17.078 -4.019 1 93.65 73 ASP B C 1
ATOM 2751 O O . ASP B 1 73 ? 13.78 -17.181 -3.394 1 93.65 73 ASP B O 1
ATOM 2755 N N . ASP B 1 74 ? 15.556 -16.023 -3.887 1 87.63 74 ASP B N 1
ATOM 2756 C CA . ASP B 1 74 ? 15.127 -14.884 -3.08 1 87.63 74 ASP B CA 1
ATOM 2757 C C . ASP B 1 74 ? 14.955 -13.635 -3.94 1 87.63 74 ASP B C 1
ATOM 2759 O O . ASP B 1 74 ? 14.709 -12.545 -3.419 1 87.63 74 ASP B O 1
ATOM 2763 N N . SER B 1 75 ? 15.091 -13.82 -5.188 1 86.75 75 SER B 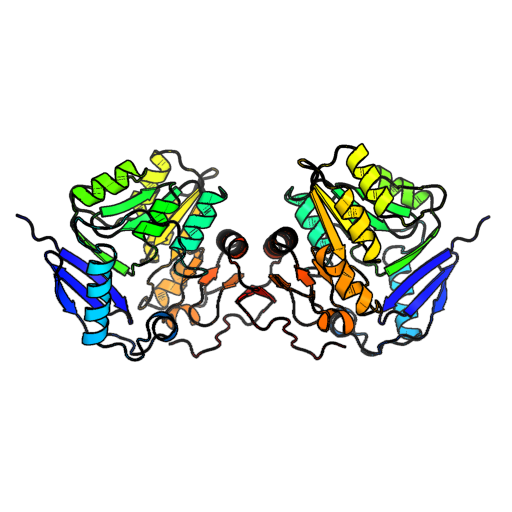N 1
ATOM 2764 C CA . SER B 1 75 ? 15.018 -12.665 -6.077 1 86.75 75 SER B CA 1
ATOM 2765 C C . SER B 1 75 ? 13.664 -12.59 -6.775 1 86.75 75 SER B C 1
ATOM 2767 O O . SER B 1 75 ? 13.219 -13.564 -7.386 1 86.75 75 SER B O 1
ATOM 2769 N N . PRO B 1 76 ? 13.127 -11.426 -6.725 1 82.99 76 PRO B N 1
ATOM 2770 C CA . PRO B 1 76 ? 11.876 -11.277 -7.473 1 82.99 76 PRO B CA 1
ATOM 2771 C C . PRO B 1 76 ? 12.089 -11.288 -8.985 1 82.99 76 PRO B C 1
ATOM 2773 O O . PRO B 1 76 ? 13.092 -10.764 -9.476 1 82.99 76 PRO B O 1
ATOM 2776 N N . PHE B 1 77 ? 11.244 -11.923 -9.639 1 76.41 77 PHE B N 1
ATOM 2777 C CA . PHE B 1 77 ? 11.282 -11.939 -11.096 1 76.41 77 PHE B CA 1
ATOM 2778 C C . PHE B 1 77 ? 10.451 -10.798 -11.672 1 76.41 77 PHE B C 1
ATOM 2780 O O . PHE B 1 77 ? 10.847 -10.171 -12.657 1 76.41 77 PHE B O 1
ATOM 2787 N N . VAL B 1 78 ? 9.269 -10.58 -11.023 1 77.06 78 VAL B N 1
ATOM 2788 C CA . VAL B 1 78 ? 8.394 -9.467 -11.38 1 77.06 78 VAL B CA 1
ATOM 2789 C C . VAL B 1 78 ? 8.02 -8.681 -10.126 1 77.06 78 VAL B C 1
ATOM 2791 O O . VAL B 1 78 ? 8.293 -9.119 -9.006 1 77.06 78 VAL B O 1
ATOM 2794 N N . GLY B 1 79 ? 7.467 -7.594 -10.317 1 79.94 79 GLY B N 1
ATOM 2795 C CA . GLY B 1 79 ? 7.16 -6.709 -9.205 1 79.94 79 GLY B CA 1
ATOM 2796 C C . GLY B 1 79 ? 6.077 -7.252 -8.292 1 79.94 79 GLY B C 1
ATOM 2797 O O . GLY B 1 79 ? 6.222 -7.232 -7.068 1 79.94 79 GLY B O 1
ATOM 2798 N N . PHE B 1 80 ? 4.988 -7.706 -8.885 1 85.78 80 PHE B N 1
ATOM 2799 C CA . PHE B 1 80 ? 3.864 -8.111 -8.049 1 85.78 80 PHE B CA 1
ATOM 2800 C C . PHE B 1 80 ? 3.202 -9.367 -8.603 1 85.78 80 PHE B C 1
ATOM 2802 O O . PHE B 1 80 ? 1.977 -9.426 -8.728 1 85.78 80 PHE B O 1
ATOM 2809 N N . GLY B 1 81 ? 3.928 -10.38 -8.763 1 88.54 81 GLY B N 1
ATOM 2810 C CA . GLY B 1 81 ? 3.386 -11.683 -9.116 1 88.54 81 GLY B CA 1
ATOM 2811 C C . GLY B 1 81 ? 2.922 -12.482 -7.913 1 88.54 81 GLY B C 1
ATOM 2812 O O . GLY B 1 81 ? 3.052 -12.031 -6.774 1 88.54 81 GLY B O 1
ATOM 2813 N N . THR B 1 82 ? 2.348 -13.573 -8.205 1 91.44 82 THR B N 1
ATOM 2814 C CA . THR B 1 82 ? 1.809 -14.422 -7.148 1 91.44 82 THR B CA 1
ATOM 2815 C C . THR B 1 82 ? 2.912 -14.849 -6.183 1 91.44 82 THR B C 1
ATOM 2817 O O . THR B 1 82 ? 2.769 -14.706 -4.967 1 91.44 82 THR B O 1
ATOM 2820 N N . SER B 1 83 ? 4.016 -15.342 -6.699 1 94.1 83 SER B N 1
ATOM 2821 C CA . SER B 1 83 ? 5.097 -15.829 -5.848 1 94.1 83 SER B CA 1
ATOM 2822 C C . SER B 1 83 ? 5.709 -14.696 -5.03 1 94.1 83 SER B C 1
ATOM 2824 O O . SER B 1 83 ? 6.013 -14.87 -3.848 1 94.1 83 SER B O 1
ATOM 2826 N N . GLU B 1 84 ? 5.877 -13.549 -5.648 1 94.22 84 GLU B N 1
ATOM 2827 C CA . GLU B 1 84 ? 6.447 -12.403 -4.946 1 94.22 84 GLU B CA 1
ATOM 2828 C C . GLU B 1 84 ? 5.546 -11.956 -3.799 1 94.22 84 GLU B C 1
ATOM 2830 O O . GLU B 1 84 ? 6.03 -11.631 -2.713 1 94.22 84 GLU B O 1
ATOM 2835 N N . ILE B 1 85 ? 4.289 -11.96 -4.066 1 95.43 85 ILE B N 1
ATOM 2836 C CA . ILE B 1 85 ? 3.332 -11.529 -3.052 1 95.43 85 ILE B CA 1
ATOM 2837 C C . ILE B 1 85 ? 3.338 -12.513 -1.885 1 95.43 85 ILE B C 1
ATOM 2839 O O . ILE B 1 85 ? 3.4 -12.106 -0.722 1 95.43 85 ILE B O 1
ATOM 2843 N N . PHE B 1 86 ? 3.346 -13.792 -2.209 1 96.89 86 PHE B N 1
ATOM 2844 C CA . PHE B 1 86 ? 3.395 -14.805 -1.161 1 96.89 86 PHE B CA 1
ATOM 2845 C C . PHE B 1 86 ? 4.712 -14.731 -0.398 1 96.89 86 PHE B C 1
ATOM 2847 O O . PHE B 1 86 ? 4.735 -14.875 0.827 1 96.89 86 PHE B O 1
ATOM 2854 N N . MET B 1 87 ? 5.788 -14.518 -1.129 1 96.28 87 MET B N 1
ATOM 2855 C CA . MET B 1 87 ? 7.099 -14.385 -0.499 1 96.28 87 MET B CA 1
ATOM 2856 C C . MET B 1 87 ? 7.099 -13.253 0.523 1 96.28 87 MET B C 1
ATOM 2858 O O . MET B 1 87 ? 7.491 -13.451 1.674 1 96.28 87 MET B O 1
ATOM 2862 N N . SER B 1 88 ? 6.59 -12.118 0.126 1 94.23 88 SER B N 1
ATOM 2863 C CA . SER B 1 88 ? 6.54 -10.96 1.013 1 94.23 88 SER B CA 1
ATOM 2864 C C . SER B 1 88 ? 5.6 -11.205 2.188 1 94.23 88 SER B C 1
ATOM 2866 O O . SER B 1 88 ? 5.906 -10.833 3.323 1 94.23 88 SER B O 1
ATOM 2868 N N . ALA B 1 89 ? 4.448 -11.788 1.914 1 96.26 89 ALA B N 1
ATOM 2869 C CA . ALA B 1 89 ? 3.454 -12.047 2.952 1 96.26 89 ALA B CA 1
ATOM 2870 C C . ALA B 1 89 ? 4.016 -12.967 4.032 1 96.26 89 ALA B C 1
ATOM 2872 O O . ALA B 1 89 ? 3.733 -12.787 5.219 1 96.26 89 ALA B O 1
ATOM 2873 N N . LEU B 1 90 ? 4.832 -13.931 3.621 1 97.09 90 LEU B N 1
ATOM 2874 C CA . LEU B 1 90 ? 5.468 -14.837 4.571 1 97.09 90 LEU B CA 1
ATOM 2875 C C . LEU B 1 90 ? 6.541 -14.113 5.378 1 97.09 90 LEU B C 1
ATOM 2877 O O . LEU B 1 90 ? 6.591 -14.238 6.604 1 97.09 90 LEU B O 1
ATOM 2881 N N . LYS B 1 91 ? 7.329 -13.339 4.704 1 94.61 91 LYS B N 1
ATOM 2882 C CA . LYS B 1 91 ? 8.414 -12.61 5.355 1 94.61 91 LYS B CA 1
ATOM 2883 C C . LYS B 1 91 ? 7.877 -11.675 6.435 1 94.61 91 LYS B C 1
ATOM 2885 O O . LYS B 1 91 ? 8.492 -11.522 7.493 1 94.61 91 LYS B O 1
ATOM 2890 N N . LYS B 1 92 ? 6.742 -11.133 6.183 1 91.46 92 LYS B N 1
ATOM 2891 C CA . LYS B 1 92 ? 6.214 -10.095 7.064 1 91.46 92 LYS B CA 1
ATOM 2892 C C . LYS B 1 92 ? 5.237 -10.68 8.08 1 91.46 92 LYS B C 1
ATOM 2894 O O . LYS B 1 92 ? 4.66 -9.948 8.887 1 91.46 92 LYS B O 1
ATOM 2899 N N . GLY B 1 93 ? 4.944 -11.968 7.929 1 93.6 93 GLY B N 1
ATOM 2900 C CA . GLY B 1 93 ? 4.127 -12.653 8.918 1 93.6 93 GLY B CA 1
ATOM 2901 C C . GLY B 1 93 ? 2.639 -12.523 8.657 1 93.6 93 GLY B C 1
ATOM 2902 O O . GLY B 1 93 ? 1.821 -12.848 9.52 1 93.6 93 GLY B O 1
ATOM 2903 N N . PHE B 1 94 ? 2.285 -12.024 7.52 1 93.4 94 PHE B N 1
ATOM 2904 C CA . PHE B 1 94 ? 0.87 -11.93 7.182 1 93.4 94 PHE B CA 1
ATOM 2905 C C . PHE B 1 94 ? 0.295 -13.306 6.867 1 93.4 94 PHE B C 1
ATOM 2907 O O . PHE B 1 94 ? -0.915 -13.518 6.972 1 93.4 94 PHE B O 1
ATOM 2914 N N . LEU B 1 95 ? 1.194 -14.158 6.392 1 97.6 95 LEU B N 1
ATOM 2915 C CA . LEU B 1 95 ? 0.876 -15.57 6.208 1 97.6 95 LEU B CA 1
ATOM 2916 C C . LEU B 1 95 ? 1.838 -16.451 6.998 1 97.6 95 LEU B C 1
ATOM 2918 O O . LEU B 1 95 ? 3.019 -16.121 7.134 1 97.6 95 LEU B O 1
ATOM 2922 N N . ASP B 1 96 ? 1.293 -17.496 7.425 1 98.14 96 ASP B N 1
ATOM 2923 C CA . ASP B 1 96 ? 2.117 -18.479 8.122 1 98.14 96 ASP B CA 1
ATOM 2924 C C . ASP B 1 96 ? 2.694 -19.502 7.147 1 98.14 96 ASP B C 1
ATOM 2926 O O . ASP B 1 96 ? 3.769 -20.058 7.386 1 98.14 96 ASP B O 1
ATOM 2930 N N . ALA B 1 97 ? 1.924 -19.795 6.171 1 98.67 97 ALA B N 1
ATOM 2931 C CA . ALA B 1 97 ? 2.31 -20.784 5.168 1 98.67 97 ALA B CA 1
ATOM 2932 C C . ALA B 1 97 ? 1.539 -20.574 3.867 1 98.67 97 ALA B C 1
ATOM 2934 O O . ALA B 1 97 ? 0.547 -19.843 3.837 1 98.67 97 ALA B O 1
ATOM 2935 N N . VAL B 1 98 ? 2.086 -21.219 2.847 1 98.8 98 VAL B N 1
ATOM 2936 C CA . VAL B 1 98 ? 1.378 -21.167 1.573 1 98.8 98 VAL B CA 1
ATOM 2937 C C . VAL B 1 98 ? 1.288 -22.569 0.974 1 98.8 98 VAL B C 1
ATOM 2939 O O . VAL B 1 98 ? 2.082 -23.449 1.315 1 98.8 98 VAL B O 1
ATOM 2942 N N . VAL B 1 99 ? 0.286 -22.787 0.212 1 98.82 99 VAL B N 1
ATOM 2943 C CA . VAL B 1 99 ? 0.096 -23.988 -0.595 1 98.82 99 VAL B CA 1
ATOM 2944 C C . VAL B 1 99 ? 0.266 -23.648 -2.074 1 98.82 99 VAL B C 1
ATOM 2946 O O . VAL B 1 99 ? -0.526 -22.889 -2.638 1 98.82 99 VAL B O 1
ATOM 2949 N N . VAL B 1 100 ? 1.267 -24.254 -2.673 1 98.36 100 VAL B N 1
ATOM 2950 C CA . VAL B 1 100 ? 1.591 -23.894 -4.049 1 98.36 100 VAL B CA 1
ATOM 2951 C C . VAL B 1 100 ? 1.829 -25.158 -4.872 1 98.36 100 VAL B C 1
ATOM 2953 O O . VAL B 1 100 ? 1.838 -26.266 -4.33 1 98.36 100 VAL B O 1
ATOM 2956 N N . VAL B 1 101 ? 1.953 -24.935 -6.185 1 97.81 101 VAL B N 1
ATOM 2957 C CA . VAL B 1 101 ? 2.228 -26.038 -7.1 1 97.81 101 VAL B CA 1
ATOM 2958 C C . VAL B 1 101 ? 3.671 -25.954 -7.592 1 97.81 101 VAL B C 1
ATOM 2960 O O . VAL B 1 101 ? 4.182 -24.863 -7.855 1 97.81 101 VAL B O 1
ATOM 2963 N N . SER B 1 102 ? 4.271 -27.029 -7.698 1 97.17 102 SER B N 1
ATOM 2964 C CA . SER B 1 102 ? 5.64 -27.096 -8.199 1 97.17 102 SER B CA 1
ATOM 2965 C C . SER B 1 102 ? 5.802 -28.22 -9.217 1 97.17 102 SER B C 1
ATOM 2967 O O . SER B 1 102 ? 5.216 -29.294 -9.062 1 97.17 102 SER B O 1
ATOM 2969 N N . ASP B 1 103 ? 6.617 -27.941 -10.155 1 97.05 103 ASP B N 1
ATOM 2970 C CA . ASP B 1 103 ? 7.057 -29.045 -11.003 1 97.05 103 ASP B CA 1
ATOM 2971 C C . ASP B 1 103 ? 7.858 -30.068 -10.2 1 97.05 103 ASP B C 1
ATOM 2973 O O . ASP B 1 103 ? 8.527 -29.716 -9.227 1 97.05 103 ASP B O 1
ATOM 2977 N N . CYS B 1 104 ? 7.681 -31.319 -10.56 1 97.52 104 CYS B N 1
ATOM 2978 C CA . CYS B 1 104 ? 8.439 -32.437 -10.009 1 97.52 104 CYS B CA 1
ATOM 2979 C C . CYS B 1 104 ? 7.912 -32.827 -8.633 1 97.52 104 CYS B C 1
ATOM 2981 O O . CYS B 1 104 ? 8.342 -33.831 -8.062 1 97.52 104 CYS B O 1
ATOM 2983 N N . ALA B 1 105 ? 6.954 -32.073 -8.082 1 97.96 105 ALA B N 1
ATOM 2984 C CA . ALA B 1 105 ? 6.581 -32.367 -6.701 1 97.96 105 ALA B CA 1
ATOM 2985 C C . ALA B 1 105 ? 5.081 -32.183 -6.487 1 97.96 105 ALA B C 1
ATOM 2987 O O . ALA B 1 105 ? 4.534 -32.624 -5.473 1 97.96 105 ALA B O 1
ATOM 2988 N N . GLY B 1 106 ? 4.424 -31.523 -7.474 1 97.82 106 GLY B N 1
ATOM 2989 C CA . GLY B 1 106 ? 2.995 -31.291 -7.328 1 97.82 106 GLY B CA 1
ATOM 2990 C C . GLY B 1 106 ? 2.665 -30.234 -6.293 1 97.82 106 GLY B C 1
ATOM 2991 O O . GLY B 1 106 ? 3.183 -29.116 -6.351 1 97.82 106 GLY B O 1
ATOM 2992 N N . THR B 1 107 ? 1.846 -30.558 -5.282 1 98.66 107 THR B N 1
ATOM 2993 C CA . THR B 1 107 ? 1.41 -29.614 -4.259 1 98.66 107 THR B CA 1
ATOM 2994 C C . THR B 1 107 ? 2.394 -29.589 -3.093 1 98.66 107 THR B C 1
ATOM 2996 O O . THR B 1 107 ? 2.764 -30.639 -2.563 1 98.66 107 THR B O 1
ATOM 2999 N N . VAL B 1 108 ? 2.783 -28.418 -2.723 1 98.77 108 VAL B N 1
ATOM 3000 C CA . VAL B 1 108 ? 3.764 -28.228 -1.659 1 98.77 108 VAL B CA 1
ATOM 3001 C C . VAL B 1 108 ? 3.232 -27.226 -0.638 1 98.77 108 VAL B C 1
ATOM 3003 O O . VAL B 1 108 ? 2.686 -26.183 -1.008 1 98.77 108 VAL B O 1
ATOM 3006 N N . VAL B 1 109 ? 3.332 -27.527 0.62 1 98.84 109 VAL B N 1
ATOM 3007 C CA . VAL B 1 109 ? 3.067 -26.615 1.727 1 98.84 109 VAL B CA 1
ATOM 3008 C C . VAL B 1 109 ? 4.385 -26.088 2.291 1 98.84 109 VAL B C 1
ATOM 3010 O O . VAL B 1 109 ? 5.307 -26.862 2.556 1 98.84 109 VAL B O 1
ATOM 3013 N N . THR B 1 110 ? 4.497 -24.764 2.44 1 98.73 110 THR B N 1
ATOM 3014 C CA . THR B 1 110 ? 5.766 -24.271 2.963 1 98.73 110 THR B CA 1
ATOM 3015 C C . THR B 1 110 ? 5.579 -22.923 3.654 1 98.73 110 THR B C 1
ATOM 3017 O O . THR B 1 110 ? 4.631 -22.193 3.356 1 98.73 110 THR B O 1
ATOM 3020 N N . ASN B 1 111 ? 6.401 -22.625 4.598 1 98.4 111 ASN B N 1
ATOM 3021 C CA . ASN B 1 111 ? 6.488 -21.323 5.251 1 98.4 111 ASN B CA 1
ATOM 3022 C C . ASN B 1 111 ? 7.809 -20.626 4.939 1 98.4 111 ASN B C 1
ATOM 3024 O O . ASN B 1 111 ? 8.177 -19.658 5.606 1 98.4 111 ASN B O 1
ATOM 3028 N N . ASN B 1 112 ? 8.524 -21.173 3.952 1 98.23 112 ASN B N 1
ATOM 3029 C CA . ASN B 1 112 ? 9.806 -20.617 3.533 1 98.23 112 ASN B CA 1
ATOM 3030 C C . ASN B 1 112 ? 9.654 -19.715 2.311 1 98.23 112 ASN B C 1
ATOM 3032 O O . ASN B 1 112 ? 9.439 -20.201 1.199 1 98.23 112 ASN B O 1
ATOM 3036 N N . PRO B 1 113 ? 9.85 -18.408 2.519 1 97.49 113 PRO B N 1
ATOM 3037 C CA . PRO B 1 113 ? 9.65 -17.482 1.401 1 97.49 113 PRO B CA 1
ATOM 3038 C C . PRO B 1 113 ? 10.59 -17.76 0.23 1 97.49 113 PRO B C 1
ATOM 3040 O O . PRO B 1 113 ? 10.198 -17.609 -0.93 1 97.49 113 PRO B O 1
ATOM 3043 N N . LYS B 1 114 ? 11.763 -18.184 0.466 1 97.37 114 LYS B N 1
ATOM 3044 C CA . LYS B 1 114 ? 12.728 -18.455 -0.596 1 97.37 114 LYS B CA 1
ATOM 3045 C C . LYS B 1 114 ? 12.312 -19.672 -1.419 1 97.37 114 LYS B C 1
ATOM 3047 O O . LYS B 1 114 ? 12.555 -19.723 -2.626 1 97.37 114 LYS B O 1
ATOM 3052 N N . LEU B 1 115 ? 11.733 -20.595 -0.763 1 98.17 115 LEU B N 1
ATOM 3053 C CA . LEU B 1 115 ? 11.258 -21.792 -1.449 1 98.17 115 LEU B CA 1
ATOM 3054 C C . LEU B 1 115 ? 10.075 -21.466 -2.355 1 98.17 115 LEU B C 1
ATOM 3056 O O . LEU B 1 115 ? 10.001 -21.952 -3.486 1 98.17 115 LEU B O 1
ATOM 3060 N N . VAL B 1 116 ? 9.179 -20.616 -1.864 1 97.5 116 VAL B N 1
ATOM 3061 C CA . VAL B 1 116 ? 8.023 -20.215 -2.658 1 97.5 116 VAL B CA 1
ATOM 3062 C C . VAL B 1 116 ? 8.489 -19.56 -3.956 1 97.5 116 VAL B C 1
ATOM 3064 O O . VAL B 1 116 ? 8.037 -19.929 -5.042 1 97.5 116 VAL B O 1
ATOM 3067 N N . GLN B 1 117 ? 9.371 -18.614 -3.803 1 95.98 117 GLN B N 1
ATOM 3068 C CA . GLN B 1 117 ? 9.879 -17.901 -4.97 1 95.98 117 GLN B CA 1
ATOM 3069 C C . GLN B 1 117 ? 10.636 -18.842 -5.903 1 95.98 117 GLN B C 1
ATOM 3071 O O . GLN B 1 117 ? 10.5 -18.755 -7.126 1 95.98 117 GLN B O 1
ATOM 3076 N N . GLY B 1 118 ? 11.401 -19.692 -5.371 1 96 118 GLY B N 1
ATOM 3077 C CA . GLY B 1 118 ? 12.16 -20.638 -6.174 1 96 118 GLY B CA 1
ATOM 3078 C C . GLY B 1 118 ? 11.282 -21.59 -6.963 1 96 118 GLY B C 1
ATOM 3079 O O . GLY B 1 118 ? 11.574 -21.897 -8.121 1 96 118 GLY B O 1
ATOM 3080 N N . LEU B 1 119 ? 10.21 -22.032 -6.358 1 96.2 119 LEU B N 1
ATOM 3081 C CA . LEU B 1 119 ? 9.33 -23.015 -6.983 1 96.2 119 LEU B CA 1
ATOM 3082 C C . LEU B 1 119 ? 8.406 -22.35 -7.997 1 96.2 119 LEU B C 1
ATOM 3084 O O . LEU B 1 119 ? 8.11 -22.929 -9.045 1 96.2 119 LEU B O 1
ATOM 3088 N N . CYS B 1 120 ? 8.025 -21.071 -7.659 1 93.43 120 CYS B N 1
ATOM 3089 C CA . CYS B 1 120 ? 6.888 -20.532 -8.397 1 93.43 120 CYS B CA 1
ATOM 3090 C C . CYS B 1 120 ? 7.302 -19.327 -9.234 1 93.43 120 CYS B C 1
ATOM 3092 O O . CYS B 1 120 ? 6.584 -18.928 -10.152 1 93.43 120 CYS B O 1
ATOM 3094 N N . GLY B 1 121 ? 8.329 -18.659 -8.948 1 87.63 121 GLY B N 1
ATOM 3095 C CA . GLY B 1 121 ? 8.711 -17.384 -9.536 1 87.63 121 GLY B CA 1
ATOM 3096 C C . GLY B 1 121 ? 8.985 -17.472 -11.025 1 87.63 121 GLY B C 1
ATOM 3097 O O . GLY B 1 121 ? 8.936 -16.463 -11.731 1 87.63 121 GLY B O 1
ATOM 3098 N N . ARG B 1 122 ? 9.13 -18.662 -11.614 1 85.36 122 ARG B N 1
ATOM 3099 C CA . ARG B 1 122 ? 9.529 -18.742 -13.015 1 85.36 122 ARG B CA 1
ATOM 3100 C C . ARG B 1 122 ? 8.728 -19.809 -13.753 1 85.36 122 ARG B C 1
ATOM 3102 O O . ARG B 1 122 ? 9.17 -20.324 -14.783 1 85.36 122 ARG B O 1
ATOM 3109 N N . ILE B 1 123 ? 7.659 -20.06 -13.101 1 87.51 123 ILE B N 1
ATOM 3110 C CA . ILE B 1 123 ? 6.865 -21.09 -13.762 1 87.51 123 ILE B CA 1
ATOM 3111 C C . ILE B 1 123 ? 5.523 -20.506 -14.199 1 87.51 123 ILE B C 1
ATOM 3113 O O . ILE B 1 123 ? 5.192 -19.37 -13.853 1 87.51 123 ILE B O 1
ATOM 3117 N N . SER B 1 124 ? 4.901 -21.285 -14.975 1 88.52 124 SER B N 1
ATOM 3118 C CA . SER B 1 124 ? 3.552 -20.965 -15.43 1 88.52 124 SER B CA 1
ATOM 3119 C C . SER B 1 124 ? 2.543 -21.999 -14.939 1 88.52 124 SER B C 1
ATOM 3121 O O . SER B 1 124 ? 2.632 -22.47 -13.803 1 88.52 124 SER B O 1
ATOM 3123 N N . GLY B 1 125 ? 1.598 -22.32 -15.685 1 92.19 125 GLY B N 1
ATOM 3124 C CA . GLY B 1 125 ? 0.538 -23.206 -15.231 1 92.19 125 GLY B CA 1
ATOM 3125 C C . GLY B 1 125 ? 0.896 -24.675 -15.352 1 92.19 125 GLY B C 1
ATOM 3126 O O . GLY B 1 125 ? 0.739 -25.272 -16.419 1 92.19 125 GLY B O 1
ATOM 3127 N N . ILE B 1 126 ? 1.34 -25.296 -14.255 1 95.37 126 ILE B N 1
ATOM 3128 C CA . ILE B 1 126 ? 1.64 -26.724 -14.253 1 95.37 126 ILE B CA 1
ATOM 3129 C C . ILE B 1 126 ? 0.34 -27.524 -14.252 1 95.37 126 ILE B C 1
ATOM 3131 O O . ILE B 1 126 ? -0.507 -27.344 -13.374 1 95.37 126 ILE B O 1
ATOM 3135 N N . ILE B 1 127 ? 0.262 -28.361 -15.18 1 94.51 127 ILE B N 1
ATOM 3136 C CA . ILE B 1 127 ? -0.944 -29.171 -15.319 1 94.51 127 ILE B CA 1
ATOM 3137 C C . ILE B 1 127 ? -0.702 -30.56 -14.733 1 94.51 127 ILE B C 1
ATOM 3139 O O . ILE B 1 127 ? -1.577 -31.122 -14.071 1 94.51 127 ILE B O 1
ATOM 3143 N N . GLN B 1 128 ? 0.411 -31.045 -15.113 1 96.15 128 GLN B N 1
ATOM 3144 C CA . GLN B 1 128 ? 0.795 -32.386 -14.686 1 96.15 128 GLN B CA 1
ATOM 3145 C C . GLN B 1 128 ? 2.303 -32.485 -14.473 1 96.15 128 GLN B C 1
ATOM 3147 O O . GLN B 1 128 ? 3.081 -31.881 -15.215 1 96.15 128 GLN B O 1
ATOM 3152 N N . THR B 1 129 ? 2.633 -33.255 -13.48 1 97.48 129 THR B N 1
ATOM 3153 C CA . THR B 1 129 ? 4.055 -33.47 -13.241 1 97.48 129 THR B CA 1
ATOM 3154 C C . THR B 1 129 ? 4.295 -34.828 -12.589 1 97.48 129 THR B C 1
ATOM 3156 O O . THR B 1 129 ? 3.364 -35.447 -12.069 1 97.48 129 THR B O 1
ATOM 3159 N N . THR B 1 130 ? 5.433 -35.321 -12.774 1 97.66 130 THR B N 1
ATOM 3160 C CA . THR B 1 130 ? 5.874 -36.551 -12.127 1 97.66 130 THR B CA 1
ATOM 3161 C C . THR B 1 130 ? 6.879 -36.25 -11.019 1 97.66 130 THR B C 1
ATOM 3163 O O . THR B 1 130 ? 7.679 -35.319 -11.135 1 97.66 130 THR B O 1
ATOM 3166 N N . PRO B 1 131 ? 6.787 -37.043 -9.992 1 97.71 131 PRO B N 1
ATOM 3167 C CA . PRO B 1 131 ? 7.72 -36.781 -8.893 1 97.71 131 PRO B CA 1
ATOM 3168 C C . PRO B 1 131 ? 9.17 -37.082 -9.265 1 97.71 131 PRO B C 1
ATOM 3170 O O . PRO B 1 131 ? 9.445 -38.086 -9.928 1 97.71 131 PRO B O 1
ATOM 3173 N N . ILE B 1 132 ? 10.015 -36.228 -8.912 1 97.51 132 ILE B N 1
ATOM 3174 C CA . ILE B 1 132 ? 11.455 -36.45 -8.992 1 97.51 132 ILE B CA 1
ATOM 3175 C C . ILE B 1 132 ? 12.059 -36.43 -7.589 1 97.51 132 ILE B C 1
ATOM 3177 O O . ILE B 1 132 ? 12.049 -35.396 -6.917 1 97.51 132 ILE B O 1
ATOM 3181 N N . LYS B 1 133 ? 12.64 -37.531 -7.202 1 97.33 133 LYS B N 1
ATOM 3182 C CA . LYS B 1 133 ? 13.077 -37.764 -5.829 1 97.33 133 LYS B CA 1
ATOM 3183 C C . LYS B 1 133 ? 14.089 -36.711 -5.387 1 97.33 133 LYS B C 1
ATOM 3185 O O . LYS B 1 133 ? 13.992 -36.175 -4.281 1 97.33 133 LYS B O 1
ATOM 3190 N N . GLU B 1 134 ? 15.054 -36.401 -6.209 1 97.43 134 GLU B N 1
ATOM 3191 C CA . GLU B 1 134 ? 16.104 -35.444 -5.869 1 97.43 134 GLU B CA 1
ATOM 3192 C C . GLU B 1 134 ? 15.52 -34.062 -5.586 1 97.43 134 GLU B C 1
ATOM 3194 O O . GLU B 1 134 ? 15.967 -33.37 -4.669 1 97.43 134 GLU B O 1
ATOM 3199 N N . VAL B 1 135 ? 14.531 -33.68 -6.34 1 98.06 135 VAL B N 1
ATOM 3200 C CA . VAL B 1 135 ? 13.908 -32.37 -6.183 1 98.06 135 VAL B CA 1
ATOM 3201 C C . VAL B 1 135 ? 13.074 -32.344 -4.905 1 98.06 135 VAL B C 1
ATOM 3203 O O . VAL B 1 135 ? 13.131 -31.38 -4.138 1 98.06 135 VAL B O 1
ATOM 3206 N N . ILE B 1 136 ? 12.341 -33.394 -4.643 1 98.43 136 ILE B N 1
ATOM 3207 C CA . ILE B 1 136 ? 11.505 -33.506 -3.452 1 98.43 136 ILE B CA 1
ATOM 3208 C C . ILE B 1 136 ? 12.376 -33.413 -2.201 1 98.43 136 ILE B C 1
ATOM 3210 O O . ILE B 1 136 ? 12.02 -32.727 -1.239 1 98.43 136 ILE B O 1
ATOM 3214 N N . GLU B 1 137 ? 13.511 -34.028 -2.247 1 98.38 137 GLU B N 1
ATOM 3215 C CA . GLU B 1 137 ? 14.434 -33.968 -1.118 1 98.38 137 GLU B CA 1
ATOM 3216 C C . GLU B 1 137 ? 14.912 -32.539 -0.872 1 98.38 137 GLU B C 1
ATOM 3218 O O . GLU B 1 137 ? 15.002 -32.099 0.276 1 98.38 137 GLU B O 1
ATOM 3223 N N . LYS B 1 138 ? 15.238 -31.853 -1.94 1 98.35 138 LYS B N 1
ATOM 3224 C CA . LYS B 1 138 ? 15.646 -30.456 -1.815 1 98.35 138 LYS B CA 1
ATOM 3225 C C . LYS B 1 138 ? 14.539 -29.615 -1.187 1 98.35 138 LYS B C 1
ATOM 3227 O O . LYS B 1 138 ? 14.805 -28.768 -0.332 1 98.35 138 LYS B O 1
ATOM 3232 N N . ILE B 1 139 ? 13.307 -29.838 -1.592 1 98.61 139 ILE B N 1
ATOM 3233 C CA . ILE B 1 139 ? 12.15 -29.101 -1.095 1 98.61 139 ILE B CA 1
ATOM 3234 C C . ILE B 1 139 ? 11.975 -29.363 0.4 1 98.61 139 ILE B C 1
ATOM 3236 O O . ILE B 1 139 ? 11.786 -28.428 1.182 1 98.61 139 ILE B O 1
ATOM 3240 N N . GLU B 1 140 ? 12.119 -30.6 0.762 1 98.54 140 GLU B N 1
ATOM 3241 C CA . GLU B 1 140 ? 11.917 -30.971 2.159 1 98.54 140 GLU B CA 1
ATOM 3242 C C . GLU B 1 140 ? 13.026 -30.41 3.045 1 98.54 140 GLU B C 1
ATOM 3244 O O . GLU B 1 140 ? 12.772 -29.984 4.173 1 98.54 140 GLU B O 1
ATOM 3249 N N . LYS B 1 141 ? 14.201 -30.35 2.527 1 98.22 141 LYS B N 1
ATOM 3250 C CA . LYS B 1 141 ? 15.319 -29.765 3.262 1 98.22 141 LYS B CA 1
ATOM 3251 C C . LYS B 1 141 ? 15.118 -28.266 3.467 1 98.22 141 LYS B C 1
ATOM 3253 O O . LYS B 1 141 ? 15.665 -27.683 4.405 1 98.22 141 LYS B O 1
ATOM 3258 N N . ALA B 1 142 ? 14.328 -27.711 2.571 1 98.07 142 ALA B N 1
ATOM 3259 C CA . ALA B 1 142 ? 14.086 -26.271 2.629 1 98.07 142 ALA B CA 1
ATOM 3260 C C . ALA B 1 142 ? 12.763 -25.964 3.324 1 98.07 142 ALA B C 1
ATOM 3262 O O . ALA B 1 142 ? 12.177 -24.899 3.115 1 98.07 142 ALA B O 1
ATOM 3263 N N . ASN B 1 143 ? 12.209 -26.906 4.047 1 97.75 143 ASN B N 1
ATOM 3264 C CA . ASN B 1 143 ? 11.009 -26.766 4.864 1 97.75 143 ASN B CA 1
ATOM 3265 C C . ASN B 1 143 ? 9.745 -26.772 4.01 1 97.75 143 ASN B C 1
ATOM 3267 O O . ASN B 1 143 ? 8.792 -26.044 4.297 1 97.75 143 ASN B O 1
ATOM 3271 N N . GLY B 1 144 ? 9.812 -27.476 2.933 1 98.57 144 GLY B N 1
ATOM 3272 C CA . GLY B 1 144 ? 8.621 -27.795 2.161 1 98.57 144 GLY B CA 1
ATOM 3273 C C . GLY B 1 144 ? 8.07 -29.177 2.459 1 98.57 144 GLY B C 1
ATOM 3274 O O . GLY B 1 144 ? 8.83 -30.109 2.731 1 98.57 144 GLY B O 1
ATOM 3275 N N . ILE B 1 145 ? 6.804 -29.254 2.456 1 98.76 145 ILE B N 1
ATOM 3276 C CA . ILE B 1 145 ? 6.142 -30.543 2.618 1 98.76 145 ILE B CA 1
ATOM 3277 C C . ILE B 1 145 ? 5.376 -30.894 1.344 1 98.76 145 ILE B C 1
ATOM 3279 O O . ILE B 1 145 ? 4.439 -30.19 0.961 1 98.76 145 ILE B O 1
ATOM 3283 N N . VAL B 1 146 ? 5.78 -31.957 0.76 1 98.68 146 VAL B N 1
ATOM 3284 C CA . VAL B 1 146 ? 5.143 -32.415 -0.47 1 98.68 146 VAL B CA 1
ATOM 3285 C C . VAL B 1 146 ? 3.912 -33.255 -0.135 1 98.68 146 VAL B C 1
ATOM 3287 O O . VAL B 1 146 ? 4.001 -34.219 0.629 1 98.68 146 VAL B O 1
ATOM 3290 N N . LEU B 1 147 ? 2.856 -32.913 -0.712 1 98.57 147 LEU B N 1
ATOM 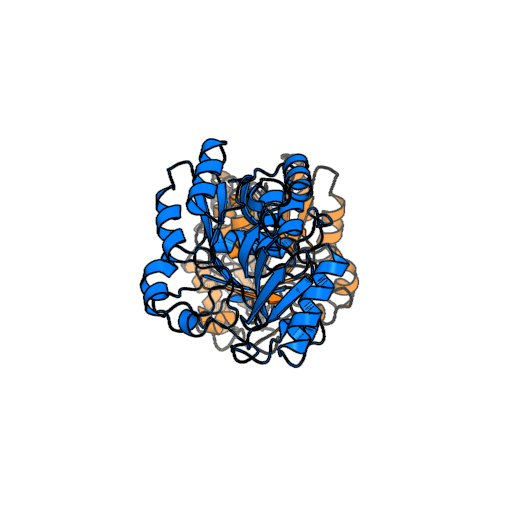3291 C CA . LEU B 1 147 ? 1.584 -33.547 -0.384 1 98.57 147 LEU B CA 1
ATOM 3292 C C . LEU B 1 147 ? 1.609 -35.031 -0.738 1 98.57 147 LEU B C 1
ATOM 3294 O O . LEU B 1 147 ? 1.198 -35.872 0.065 1 98.57 147 LEU B O 1
ATOM 3298 N N . SER B 1 148 ? 2.047 -35.357 -1.949 1 97.78 148 SER B N 1
ATOM 3299 C CA . SER B 1 148 ? 2.103 -36.737 -2.42 1 97.78 148 SER B CA 1
ATOM 3300 C C .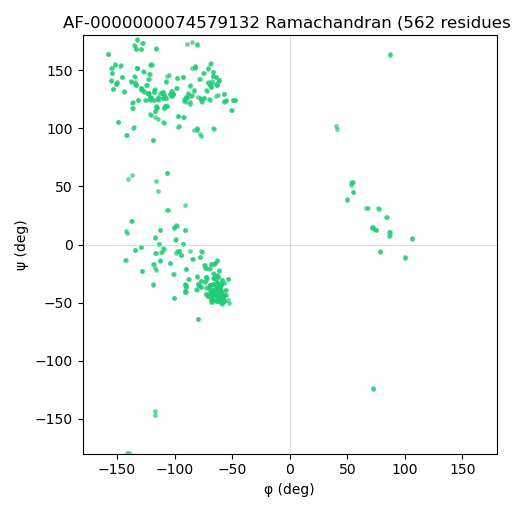 SER B 1 148 ? 3.42 -37.026 -3.132 1 97.78 148 SER B C 1
ATOM 3302 O O . SER B 1 148 ? 3.546 -36.789 -4.335 1 97.78 148 SER B O 1
ATOM 3304 N N . LYS B 1 149 ? 4.313 -37.626 -2.536 1 97.06 149 LYS B N 1
ATOM 3305 C CA . LYS B 1 149 ? 5.638 -37.913 -3.077 1 97.06 149 LYS B CA 1
ATOM 3306 C C . LYS B 1 149 ? 5.575 -39.018 -4.128 1 97.06 149 LYS B C 1
ATOM 3308 O O . LYS B 1 149 ? 6.476 -39.144 -4.959 1 97.06 149 LYS B O 1
ATOM 3313 N N . ASP B 1 150 ? 4.483 -39.739 -4.027 1 95.8 150 ASP B N 1
ATOM 3314 C CA . ASP B 1 150 ? 4.366 -40.906 -4.896 1 95.8 150 ASP B CA 1
ATOM 3315 C C . ASP B 1 150 ? 3.967 -40.498 -6.313 1 95.8 150 ASP B C 1
ATOM 3317 O O . ASP B 1 150 ? 4.428 -41.093 -7.289 1 95.8 150 ASP B O 1
ATOM 3321 N N . ASP B 1 151 ? 3.119 -39.46 -6.409 1 96.32 151 ASP B N 1
ATOM 3322 C CA . ASP B 1 151 ? 2.597 -39.186 -7.744 1 96.32 151 ASP B CA 1
ATOM 3323 C C . ASP B 1 151 ? 2.662 -37.694 -8.064 1 96.32 151 ASP B C 1
ATOM 3325 O O . ASP B 1 151 ? 2.319 -37.275 -9.172 1 96.32 151 ASP B O 1
ATOM 3329 N N . ALA B 1 152 ? 3.066 -36.921 -7.112 1 97.09 152 ALA B N 1
ATOM 3330 C CA . ALA B 1 152 ? 3.15 -35.476 -7.307 1 97.09 152 ALA B CA 1
ATOM 3331 C C . ALA B 1 152 ? 1.814 -34.907 -7.777 1 97.09 152 ALA B C 1
ATOM 3333 O O . ALA B 1 152 ? 1.77 -34.089 -8.699 1 97.09 152 ALA B O 1
ATOM 3334 N N . SER B 1 153 ? 0.759 -35.344 -7.122 1 97.08 153 SER B N 1
ATOM 3335 C CA . SER B 1 153 ? -0.574 -34.865 -7.476 1 97.08 153 SER B CA 1
ATOM 3336 C C . SER B 1 153 ? -0.727 -33.38 -7.167 1 97.08 153 SER B C 1
ATOM 3338 O O . SER B 1 153 ? -0.176 -32.885 -6.182 1 97.08 153 SER B O 1
ATOM 3340 N N . ILE B 1 154 ? -1.458 -32.683 -7.987 1 97.21 154 ILE B N 1
ATOM 3341 C CA . ILE B 1 154 ? -1.833 -31.292 -7.756 1 97.21 154 ILE B CA 1
ATOM 3342 C C . ILE B 1 154 ? -3.226 -31.229 -7.134 1 97.21 154 ILE B C 1
ATOM 3344 O O . ILE B 1 154 ? -4.226 -31.488 -7.807 1 97.21 154 ILE B O 1
ATOM 3348 N N . ASP B 1 155 ? -3.262 -31.019 -5.875 1 98.12 155 ASP B N 1
ATOM 3349 C CA . ASP B 1 155 ? -4.482 -31.005 -5.074 1 98.12 155 ASP B CA 1
ATOM 3350 C C . ASP B 1 155 ? -4.417 -29.927 -3.994 1 98.12 155 ASP B C 1
ATOM 3352 O O . ASP B 1 155 ? -3.998 -30.196 -2.866 1 98.12 155 ASP B O 1
ATOM 3356 N N . GLN B 1 156 ? -4.952 -28.802 -4.326 1 98.36 156 GLN B N 1
ATOM 3357 C CA . GLN B 1 156 ? -4.799 -27.641 -3.455 1 98.36 156 GLN B CA 1
ATOM 3358 C C . GLN B 1 156 ? -5.73 -27.732 -2.249 1 98.36 156 GLN B C 1
ATOM 3360 O O . GLN B 1 156 ? -5.421 -27.205 -1.178 1 98.36 156 GLN B O 1
ATOM 3365 N N . ILE B 1 157 ? -6.88 -28.354 -2.44 1 98.71 157 ILE B N 1
ATOM 3366 C CA . ILE B 1 157 ? -7.804 -28.537 -1.326 1 98.71 157 ILE B CA 1
ATOM 3367 C C . ILE B 1 157 ? -7.13 -29.358 -0.228 1 98.71 157 ILE B C 1
ATOM 3369 O O . ILE B 1 157 ? -7.081 -28.935 0.93 1 98.71 157 ILE B O 1
ATOM 3373 N N . ASN B 1 158 ? -6.55 -30.45 -0.645 1 98.73 158 ASN B N 1
ATOM 3374 C CA . ASN B 1 158 ? -5.889 -31.3 0.34 1 98.73 158 ASN B CA 1
ATOM 3375 C C . ASN B 1 158 ? -4.586 -30.677 0.833 1 98.73 158 ASN B C 1
ATOM 3377 O O . ASN B 1 158 ? -4.157 -30.935 1.959 1 98.73 158 ASN B O 1
ATOM 3381 N N . GLY B 1 159 ? -3.963 -29.867 -0.009 1 98.75 159 GLY B N 1
ATOM 3382 C CA . GLY B 1 159 ? -2.827 -29.093 0.463 1 98.75 159 GLY B CA 1
ATOM 3383 C C . GLY B 1 159 ? -3.17 -28.175 1.621 1 98.75 159 GLY B C 1
ATOM 3384 O O . GLY B 1 159 ? -2.423 -28.095 2.599 1 98.75 159 GLY B O 1
ATOM 3385 N N . VAL B 1 160 ? -4.31 -27.494 1.507 1 98.83 160 VAL B N 1
ATOM 3386 C CA . VAL B 1 160 ? -4.75 -26.587 2.562 1 98.83 160 VAL B CA 1
ATOM 3387 C C . VAL B 1 160 ? -5.094 -27.384 3.818 1 98.83 160 VAL B C 1
ATOM 3389 O O . VAL B 1 160 ? -4.742 -26.983 4.931 1 98.83 160 VAL B O 1
ATOM 3392 N N . LYS B 1 161 ? -5.749 -28.5 3.618 1 98.77 161 LYS B N 1
ATOM 3393 C CA . LYS B 1 161 ? -6.047 -29.356 4.763 1 98.77 161 LYS B CA 1
ATOM 3394 C C . LYS B 1 161 ? -4.769 -29.773 5.485 1 98.77 161 LYS B C 1
ATOM 3396 O O . LYS B 1 161 ? -4.721 -29.785 6.717 1 98.77 161 LYS B O 1
ATOM 3401 N N . LEU B 1 162 ? -3.799 -30.161 4.719 1 98.7 162 LEU B N 1
ATOM 3402 C CA . LEU B 1 162 ? -2.514 -30.531 5.301 1 98.7 162 LEU B CA 1
ATOM 3403 C C . LEU B 1 162 ? -1.914 -29.366 6.081 1 98.7 162 LEU B C 1
ATOM 3405 O O . LEU B 1 162 ? -1.413 -29.55 7.192 1 98.7 162 LEU B O 1
ATOM 3409 N N . ALA B 1 163 ? -1.952 -28.137 5.524 1 98.7 163 ALA B N 1
ATOM 3410 C CA . ALA B 1 163 ? -1.43 -26.955 6.205 1 98.7 163 ALA B CA 1
ATOM 3411 C C . ALA B 1 163 ? -2.127 -26.741 7.545 1 98.7 163 ALA B C 1
ATOM 3413 O O . ALA B 1 163 ? -1.475 -26.457 8.553 1 98.7 163 ALA B O 1
ATOM 3414 N N . ILE B 1 164 ? -3.438 -26.875 7.495 1 98.51 164 ILE B N 1
ATOM 3415 C CA . ILE B 1 164 ? -4.218 -26.72 8.719 1 98.51 164 ILE B CA 1
ATOM 3416 C C . ILE B 1 164 ? -3.796 -27.777 9.737 1 98.51 164 ILE B C 1
ATOM 3418 O O . ILE B 1 164 ? -3.59 -27.467 10.913 1 98.51 164 ILE B O 1
ATOM 3422 N N . LYS B 1 165 ? -3.651 -28.995 9.301 1 98.22 165 LYS B N 1
ATOM 3423 C CA . LYS B 1 165 ? -3.243 -30.096 10.169 1 98.22 165 LYS B CA 1
ATOM 3424 C C . LYS B 1 165 ? -1.88 -29.825 10.798 1 98.22 165 LYS B C 1
ATOM 3426 O O . LYS B 1 165 ? -1.626 -30.221 11.937 1 98.22 165 LYS B O 1
ATOM 3431 N N . LEU B 1 166 ? -1.018 -29.158 10.097 1 98.09 166 LEU B N 1
ATOM 3432 C CA . LEU B 1 166 ? 0.327 -28.85 10.568 1 98.09 166 LEU B CA 1
ATOM 3433 C C . LEU B 1 166 ? 0.306 -27.683 11.55 1 98.09 166 LEU B C 1
ATOM 3435 O O . LEU B 1 166 ? 1.342 -27.318 12.109 1 98.09 166 LEU B O 1
ATOM 3439 N N . GLY B 1 167 ? -0.874 -26.976 11.67 1 97.66 167 GLY B N 1
ATOM 3440 C CA . GLY B 1 167 ? -1.039 -25.971 12.708 1 97.66 167 GLY B CA 1
ATOM 3441 C C . GLY B 1 167 ? -0.993 -24.551 12.177 1 97.66 167 GLY B C 1
ATOM 3442 O O . GLY B 1 167 ? -1.011 -23.592 12.951 1 97.66 167 GLY B O 1
ATOM 3443 N N . TYR B 1 168 ? -0.913 -24.432 10.901 1 97.9 168 TYR B N 1
ATOM 3444 C CA . TYR B 1 168 ? -0.898 -23.085 10.342 1 97.9 168 TYR B CA 1
ATOM 3445 C C . TYR B 1 168 ? -2.287 -22.458 10.391 1 97.9 168 TYR B C 1
ATOM 3447 O O . TYR B 1 168 ? -3.293 -23.15 10.218 1 97.9 168 TYR B O 1
ATOM 3455 N N . LYS B 1 169 ? -2.333 -21.112 10.57 1 98.1 169 LYS B N 1
ATOM 3456 C CA . LYS B 1 169 ? -3.604 -20.429 10.794 1 98.1 169 LYS B CA 1
ATOM 3457 C C . LYS B 1 169 ? -3.886 -19.416 9.688 1 98.1 169 LYS B C 1
ATOM 3459 O O . LYS B 1 169 ? -5.045 -19.112 9.399 1 98.1 169 LYS B O 1
ATOM 3464 N N . LYS B 1 170 ? -2.892 -18.818 9.188 1 98.36 170 LYS B N 1
ATOM 3465 C CA . LYS B 1 170 ? -3.002 -17.912 8.048 1 98.36 170 LYS B CA 1
ATOM 3466 C C . LYS B 1 170 ? -2.364 -18.518 6.801 1 98.36 170 LYS B C 1
ATOM 3468 O O . LYS B 1 170 ? -1.14 -18.5 6.652 1 98.36 170 LYS B O 1
ATOM 3473 N N . ILE B 1 171 ? -3.187 -18.963 5.888 1 98.82 171 ILE B N 1
ATOM 3474 C CA . ILE B 1 171 ? -2.689 -19.804 4.805 1 98.82 171 ILE B CA 1
ATOM 3475 C C . ILE B 1 171 ? -2.998 -19.151 3.46 1 98.82 171 ILE B C 1
ATOM 3477 O O . ILE B 1 171 ? -4.136 -18.749 3.205 1 98.82 171 ILE B O 1
ATOM 3481 N N . GLY B 1 172 ? -1.991 -18.946 2.648 1 98.65 172 GLY B N 1
ATOM 3482 C CA . GLY B 1 172 ? -2.205 -18.595 1.253 1 98.65 172 GLY B CA 1
ATOM 3483 C C . GLY B 1 172 ? -2.229 -19.799 0.331 1 98.65 172 GLY B C 1
ATOM 3484 O O . GLY B 1 172 ? -1.471 -20.752 0.526 1 98.65 172 GLY B O 1
ATOM 3485 N N . VAL B 1 173 ? -3.043 -19.769 -0.686 1 98.76 173 VAL B N 1
ATOM 3486 C CA . VAL B 1 173 ? -3.114 -20.904 -1.599 1 98.76 173 VAL B CA 1
ATOM 3487 C C . VAL B 1 173 ? -3.339 -20.407 -3.026 1 98.76 173 VAL B C 1
ATOM 3489 O O . VAL B 1 173 ? -4.172 -19.528 -3.259 1 98.76 173 VAL B O 1
ATOM 3492 N N . SER B 1 174 ? -2.557 -20.906 -3.961 1 97.73 174 SER B N 1
ATOM 3493 C CA . SER B 1 174 ? -2.799 -20.629 -5.373 1 97.73 174 SER B CA 1
ATOM 3494 C C . SER B 1 174 ? -3.782 -21.628 -5.973 1 97.73 174 SER B C 1
ATOM 3496 O O . SER B 1 174 ? -3.69 -22.83 -5.714 1 97.73 174 SER B O 1
ATOM 3498 N N . VAL B 1 175 ? -4.685 -21.16 -6.736 1 96.24 175 VAL B N 1
ATOM 3499 C CA . VAL B 1 175 ? -5.667 -22.042 -7.359 1 96.24 175 VAL B CA 1
ATOM 3500 C C . VAL B 1 175 ? -5.804 -21.698 -8.841 1 96.24 175 VAL B C 1
ATOM 3502 O O . VAL B 1 175 ? -5.803 -20.523 -9.215 1 96.24 175 VAL B O 1
ATOM 3505 N N . SER B 1 176 ? -5.861 -22.718 -9.684 1 93.04 176 SER B N 1
ATOM 3506 C CA . SER B 1 176 ? -6.102 -22.527 -11.11 1 93.04 176 SER B CA 1
ATOM 3507 C C . SER B 1 176 ? -7.535 -22.895 -11.482 1 93.04 176 SER B C 1
ATOM 3509 O O . SER B 1 176 ? -8.01 -22.544 -12.565 1 93.04 176 SER B O 1
ATOM 3511 N N . ASN B 1 177 ? -8.18 -23.591 -10.616 1 91.82 177 ASN B N 1
ATOM 3512 C CA . ASN B 1 177 ? -9.599 -23.917 -10.719 1 91.82 177 ASN B CA 1
ATOM 3513 C C . ASN B 1 177 ? -10.428 -23.137 -9.703 1 91.82 177 ASN B C 1
ATOM 3515 O O . ASN B 1 177 ? -10.3 -23.35 -8.496 1 91.82 177 ASN B O 1
ATOM 3519 N N . LEU B 1 178 ? -11.34 -22.339 -10.184 1 93.52 178 LEU B N 1
ATOM 3520 C CA . LEU B 1 178 ? -12.105 -21.458 -9.309 1 93.52 178 LEU B CA 1
ATOM 3521 C C . LEU B 1 178 ? -13.002 -22.264 -8.376 1 93.52 178 LEU B C 1
ATOM 3523 O O . LEU B 1 178 ? -13.271 -21.843 -7.248 1 93.52 178 LEU B O 1
ATOM 3527 N N . LYS B 1 179 ? -13.417 -23.398 -8.77 1 95.23 179 LYS B N 1
ATOM 3528 C CA . LYS B 1 179 ? -14.273 -24.26 -7.959 1 95.23 179 LYS B CA 1
ATOM 3529 C C . LYS B 1 179 ? -13.555 -24.713 -6.692 1 95.23 179 LYS B C 1
ATOM 3531 O O . LYS B 1 179 ? -14.185 -24.906 -5.65 1 95.23 179 LYS B O 1
ATOM 3536 N N . ASP B 1 180 ? -12.287 -24.881 -6.847 1 96.84 180 ASP B N 1
ATOM 3537 C CA . ASP B 1 180 ? -11.501 -25.282 -5.685 1 96.84 180 ASP B CA 1
ATOM 3538 C C . ASP B 1 180 ? -11.534 -24.206 -4.601 1 96.84 180 ASP B C 1
ATOM 3540 O O . ASP B 1 180 ? -11.462 -24.514 -3.41 1 96.84 180 ASP B O 1
ATOM 3544 N N . ALA B 1 181 ? -11.627 -22.957 -5.034 1 96.95 181 ALA B N 1
ATOM 3545 C CA . ALA B 1 181 ? -11.629 -21.846 -4.085 1 96.95 181 ALA B CA 1
ATOM 3546 C C . ALA B 1 181 ? -12.816 -21.94 -3.131 1 96.95 181 ALA B C 1
ATOM 3548 O O . ALA B 1 181 ? -12.68 -21.683 -1.933 1 96.95 181 ALA B O 1
ATOM 3549 N N . LEU B 1 182 ? -13.943 -22.301 -3.707 1 97.2 182 LEU B N 1
ATOM 3550 C CA . LEU B 1 182 ? -15.125 -22.479 -2.871 1 97.2 182 LEU B CA 1
ATOM 3551 C C . LEU B 1 182 ? -14.877 -23.532 -1.797 1 97.2 182 LEU B C 1
ATOM 3553 O O . LEU B 1 182 ? -15.129 -23.291 -0.614 1 97.2 182 LEU B O 1
ATOM 3557 N N . GLU B 1 183 ? -14.375 -24.67 -2.202 1 98.06 183 GLU B N 1
ATOM 3558 C CA . GLU B 1 183 ? -14.126 -25.776 -1.282 1 98.06 183 GLU B CA 1
ATOM 3559 C C . GLU B 1 183 ? -13.077 -25.401 -0.24 1 98.06 183 GLU B C 1
ATOM 3561 O O . GLU B 1 183 ? -13.176 -25.804 0.921 1 98.06 183 GLU B O 1
ATOM 3566 N N . ILE B 1 184 ? -12.149 -24.647 -0.64 1 98.62 184 ILE B N 1
ATOM 3567 C CA . ILE B 1 184 ? -11.06 -24.234 0.24 1 98.62 184 ILE B CA 1
ATOM 3568 C C . ILE B 1 184 ? -11.586 -23.252 1.285 1 98.62 184 ILE B C 1
ATOM 3570 O O . ILE B 1 184 ? -11.27 -23.371 2.471 1 98.62 184 ILE B O 1
ATOM 3574 N N . LYS B 1 185 ? -12.403 -22.281 0.89 1 98.03 185 LYS B N 1
ATOM 3575 C CA . LYS B 1 185 ? -12.936 -21.269 1.797 1 98.03 185 LYS B CA 1
ATOM 3576 C C . LYS B 1 185 ? -13.823 -21.901 2.866 1 98.03 185 LYS B C 1
ATOM 3578 O O . LYS B 1 185 ? -13.921 -21.386 3.982 1 98.03 185 LYS B O 1
ATOM 3583 N N . LYS B 1 186 ? -14.382 -23.059 2.501 1 97.72 186 LYS B N 1
ATOM 3584 C CA . LYS B 1 186 ? -15.206 -23.778 3.469 1 97.72 186 LYS B CA 1
ATOM 3585 C C . LYS B 1 186 ? -14.367 -24.279 4.641 1 97.72 186 LYS B C 1
ATOM 3587 O O . LYS B 1 186 ? -14.906 -24.625 5.694 1 97.72 186 LYS B O 1
ATOM 3592 N N . LEU B 1 187 ? -13.121 -24.306 4.458 1 98.27 187 LEU B N 1
ATOM 3593 C CA . LEU B 1 187 ? -12.239 -24.823 5.499 1 98.27 187 LEU B CA 1
ATOM 3594 C C . LEU B 1 187 ? -11.907 -23.738 6.518 1 98.27 187 LEU B C 1
ATOM 3596 O O . LEU B 1 187 ? -11.32 -24.022 7.565 1 98.27 187 LEU B O 1
ATOM 3600 N N . GLU B 1 188 ? -12.203 -22.479 6.237 1 97.39 188 GLU B N 1
ATOM 3601 C CA . GLU B 1 188 ? -11.932 -21.393 7.174 1 97.39 188 GLU B CA 1
ATOM 3602 C C . GLU B 1 188 ? -12.699 -21.585 8.479 1 97.39 188 GLU B C 1
ATOM 3604 O O . GLU B 1 188 ? -13.808 -22.122 8.48 1 97.39 188 GLU B O 1
ATOM 3609 N N . LYS B 1 189 ? -12.049 -21.259 9.493 1 94.78 189 LYS B N 1
ATOM 3610 C CA . LYS B 1 189 ? -12.601 -21.214 10.844 1 94.78 189 LYS B CA 1
ATOM 3611 C C . LYS B 1 189 ? -12.228 -19.913 11.548 1 94.78 189 LYS B C 1
ATOM 3613 O O . LYS B 1 189 ? -11.577 -19.047 10.959 1 94.78 189 LYS B O 1
ATOM 3618 N N . ASN B 1 190 ? -12.751 -19.711 12.804 1 91.1 190 ASN B N 1
ATOM 3619 C CA . ASN B 1 190 ? -12.51 -18.478 13.545 1 91.1 190 ASN B CA 1
ATOM 3620 C C . ASN B 1 190 ? -11.019 -18.174 13.66 1 91.1 190 ASN B C 1
ATOM 3622 O O . ASN B 1 190 ? -10.611 -17.013 13.595 1 91.1 190 ASN B O 1
ATOM 3626 N N . ASP B 1 191 ? -10.254 -19.269 13.661 1 95.57 191 ASP B N 1
ATOM 3627 C CA . ASP B 1 191 ? -8.83 -19.041 13.885 1 95.57 191 ASP B CA 1
ATOM 3628 C C . ASP B 1 191 ? -8.016 -19.395 12.642 1 95.57 191 ASP B C 1
ATOM 3630 O O . ASP B 1 191 ? -6.784 -19.401 12.682 1 95.57 191 ASP B O 1
ATOM 3634 N N . ILE B 1 192 ? -8.684 -19.815 11.601 1 97.67 192 ILE B N 1
ATOM 3635 C CA . ILE B 1 192 ? -8.017 -20.182 10.357 1 97.67 192 ILE B CA 1
ATOM 3636 C C . ILE B 1 192 ? -8.475 -19.256 9.232 1 97.67 192 ILE B C 1
ATOM 3638 O O . ILE B 1 192 ? -9.663 -19.204 8.908 1 97.67 192 ILE B O 1
ATOM 3642 N N . LYS B 1 193 ? -7.637 -18.528 8.751 1 97.87 193 LYS B N 1
ATOM 3643 C CA . LYS B 1 193 ? -7.893 -17.647 7.616 1 97.87 193 LYS B CA 1
ATOM 3644 C C . LYS B 1 193 ? -7.156 -18.129 6.369 1 97.87 193 LYS B C 1
ATOM 3646 O O . LYS B 1 193 ? -5.972 -18.465 6.432 1 97.87 193 LYS B O 1
ATOM 3651 N N . ILE B 1 194 ? -7.84 -18.211 5.249 1 98.7 194 ILE B N 1
ATOM 3652 C CA . ILE B 1 194 ? -7.257 -18.696 4.004 1 98.7 194 ILE B CA 1
ATOM 3653 C C . ILE B 1 194 ? -7.378 -17.623 2.924 1 98.7 194 ILE B C 1
ATOM 3655 O O . ILE B 1 194 ? -8.464 -17.089 2.69 1 98.7 194 ILE B O 1
ATOM 3659 N N . ILE B 1 195 ? -6.296 -17.278 2.294 1 98.43 195 ILE B N 1
ATOM 3660 C CA . ILE B 1 195 ? -6.27 -16.315 1.199 1 98.43 195 ILE B CA 1
ATOM 3661 C C . ILE B 1 195 ? -6.052 -17.044 -0.124 1 98.43 195 ILE B C 1
ATOM 3663 O O . ILE B 1 195 ? -5.01 -17.671 -0.33 1 98.43 195 ILE B O 1
ATOM 3667 N N . THR B 1 196 ? -6.983 -16.923 -1.007 1 98.39 196 THR B N 1
ATOM 3668 C CA . THR B 1 196 ? -6.937 -17.631 -2.281 1 98.39 196 THR B CA 1
ATOM 3669 C C . THR B 1 196 ? -6.412 -16.721 -3.387 1 98.39 196 THR B C 1
ATOM 3671 O O . THR B 1 196 ? -6.808 -15.557 -3.48 1 98.39 196 THR B O 1
ATOM 3674 N N . PHE B 1 197 ? -5.555 -17.239 -4.14 1 97.6 197 PHE B N 1
ATOM 3675 C CA . PHE B 1 197 ? -4.969 -16.526 -5.268 1 97.6 197 PHE B CA 1
ATOM 3676 C C . PHE B 1 197 ? -5.233 -17.267 -6.573 1 97.6 197 PHE B C 1
ATOM 3678 O O . PHE B 1 197 ? -4.654 -18.326 -6.82 1 97.6 197 PHE B O 1
ATOM 3685 N N . GLY B 1 198 ? -6.044 -16.667 -7.408 1 95.08 198 GLY B N 1
ATOM 3686 C CA . GLY B 1 198 ? -6.319 -17.259 -8.707 1 95.08 198 GLY B CA 1
ATOM 3687 C C . GLY B 1 198 ? -5.19 -17.068 -9.702 1 95.08 198 GLY B C 1
ATOM 3688 O O . GLY B 1 198 ? -4.765 -15.939 -9.958 1 95.08 198 GLY B O 1
ATOM 3689 N N . VAL B 1 199 ? -4.708 -18.135 -10.218 1 92.17 199 VAL B N 1
ATOM 3690 C CA . VAL B 1 199 ? -3.622 -18.099 -11.192 1 92.17 199 VAL B CA 1
ATOM 3691 C C . VAL B 1 199 ? -4.015 -18.894 -12.435 1 92.17 199 VAL B C 1
ATOM 3693 O O . VAL B 1 199 ? -4.797 -19.844 -12.35 1 92.17 199 VAL B O 1
ATOM 3696 N N . HIS B 1 200 ? -3.501 -18.464 -13.56 1 88.02 200 HIS B N 1
ATOM 3697 C CA . HIS B 1 200 ? -3.695 -19.199 -14.805 1 88.02 200 HIS B CA 1
ATOM 3698 C C . HIS B 1 200 ? -5.176 -19.437 -15.08 1 88.02 200 HIS B C 1
ATOM 3700 O O . HIS B 1 200 ? -5.592 -20.571 -15.325 1 88.02 200 HIS B O 1
ATOM 3706 N N . THR B 1 201 ? -5.925 -18.432 -15.062 1 83.06 201 THR B N 1
ATOM 3707 C CA . THR B 1 201 ? -7.373 -18.576 -15.165 1 83.06 201 THR B CA 1
ATOM 3708 C C . THR B 1 201 ? -7.845 -18.288 -16.587 1 83.06 201 THR B C 1
ATOM 3710 O O . THR B 1 201 ? -9.044 -18.135 -16.83 1 83.06 201 THR B O 1
ATOM 3713 N N . THR B 1 202 ? -6.867 -18.273 -17.417 1 77.31 202 THR B N 1
ATOM 3714 C CA . THR B 1 202 ? -7.228 -18.065 -18.815 1 77.31 202 THR B CA 1
ATOM 3715 C C . THR B 1 202 ? -8.108 -19.203 -19.321 1 77.31 202 THR B C 1
ATOM 3717 O O . THR B 1 202 ? -7.821 -20.376 -19.071 1 77.31 202 THR B O 1
ATOM 3720 N N . GLY B 1 203 ? -9.293 -18.867 -19.939 1 76.9 203 GLY B N 1
ATOM 3721 C CA . GLY B 1 203 ? -10.141 -19.878 -20.551 1 76.9 203 GLY B CA 1
ATOM 3722 C C . GLY B 1 203 ? -11.314 -20.281 -19.677 1 76.9 203 GLY B C 1
ATOM 3723 O O . GLY B 1 203 ? -12.198 -21.019 -20.117 1 76.9 203 GLY B O 1
ATOM 3724 N N . ILE B 1 204 ? -11.303 -19.883 -18.5 1 84.51 204 ILE B N 1
ATOM 3725 C CA . ILE B 1 204 ? -12.428 -20.166 -17.615 1 84.51 204 ILE B CA 1
ATOM 3726 C C . ILE B 1 204 ? -13.688 -19.489 -18.15 1 84.51 204 ILE B C 1
ATOM 3728 O O . ILE B 1 204 ? -13.633 -18.356 -18.634 1 84.51 204 ILE B O 1
ATOM 3732 N N . GLY B 1 205 ? -14.8 -20.253 -18.086 1 87.7 205 GLY B N 1
ATOM 3733 C CA . GLY B 1 205 ? -16.063 -19.727 -18.579 1 87.7 205 GLY B CA 1
ATOM 3734 C C . GLY B 1 205 ? -16.636 -18.631 -17.7 1 87.7 205 GLY B C 1
ATOM 3735 O O . GLY B 1 205 ? -16.415 -18.621 -16.487 1 87.7 205 GLY B O 1
ATOM 3736 N N . LEU B 1 206 ? -17.353 -17.769 -18.335 1 91.64 206 LEU B N 1
ATOM 3737 C CA . LEU B 1 206 ? -17.952 -16.63 -17.648 1 91.64 206 LEU B CA 1
ATOM 3738 C C . LEU B 1 206 ? -18.816 -17.092 -16.48 1 91.64 206 LEU B C 1
ATOM 3740 O O . LEU B 1 206 ? -18.803 -16.478 -15.411 1 91.64 206 LEU B O 1
ATOM 3744 N N . SER B 1 207 ? -19.523 -18.15 -16.653 1 94.01 207 SER B N 1
ATOM 3745 C CA . SER B 1 207 ? -20.403 -18.659 -15.607 1 94.01 207 SER B CA 1
ATOM 3746 C C . SER B 1 207 ? -19.615 -19.042 -14.359 1 94.01 207 SER B C 1
ATOM 3748 O O . SER B 1 207 ? -20.078 -18.829 -13.236 1 94.01 207 SER B O 1
ATOM 3750 N N . ASP B 1 208 ? -18.472 -19.609 -14.57 1 93.39 208 ASP B N 1
ATOM 3751 C CA . ASP B 1 208 ? -17.633 -19.987 -13.437 1 93.39 208 ASP B CA 1
ATOM 3752 C C . ASP B 1 208 ? -17.155 -18.754 -12.672 1 93.39 208 ASP B C 1
ATOM 3754 O O . ASP B 1 208 ? -17.131 -18.753 -11.44 1 93.39 208 ASP B O 1
ATOM 3758 N N . TYR B 1 209 ? -16.842 -17.77 -13.418 1 93.17 209 TYR B N 1
ATOM 3759 C CA . TYR B 1 209 ? -16.45 -16.528 -12.761 1 93.17 209 TYR B CA 1
ATOM 3760 C C . TYR B 1 209 ? -17.603 -15.955 -11.945 1 93.17 209 TYR B C 1
ATOM 3762 O O . TYR B 1 209 ? -17.433 -15.615 -10.772 1 93.17 209 TYR B O 1
ATOM 3770 N N . ASP B 1 210 ? -18.713 -15.877 -12.512 1 95.39 210 ASP B N 1
ATOM 3771 C CA . ASP B 1 210 ? -19.878 -15.303 -11.846 1 95.39 210 ASP B CA 1
ATOM 3772 C C . ASP B 1 210 ? -20.189 -16.044 -10.547 1 95.39 210 ASP B C 1
ATOM 3774 O O . ASP B 1 210 ? -20.572 -15.427 -9.551 1 95.39 210 ASP B O 1
ATOM 3778 N N . GLU B 1 211 ? -19.902 -17.266 -10.582 1 95.42 211 GLU B N 1
ATOM 3779 C CA . GLU B 1 211 ? -20.305 -18.098 -9.452 1 95.42 211 GLU B CA 1
ATOM 3780 C C . GLU B 1 211 ? -19.217 -18.142 -8.383 1 95.42 211 GLU B C 1
ATOM 3782 O O . GLU B 1 211 ? -19.515 -18.146 -7.187 1 95.42 211 GLU B O 1
ATOM 3787 N N . TYR B 1 212 ? -17.985 -18.151 -8.841 1 95.88 212 TYR B N 1
ATOM 3788 C CA . TYR B 1 212 ? -16.97 -18.573 -7.882 1 95.88 212 TYR B CA 1
ATOM 3789 C C . TYR B 1 212 ? -15.985 -17.445 -7.598 1 95.88 212 TYR B C 1
ATOM 3791 O O . TYR B 1 212 ? -15.165 -17.544 -6.683 1 95.88 212 TYR B O 1
ATOM 3799 N N . LEU B 1 213 ? -16.026 -16.339 -8.281 1 94.8 213 LEU B N 1
ATOM 3800 C CA . LEU B 1 213 ? -15.052 -15.261 -8.146 1 94.8 213 LEU B CA 1
ATOM 3801 C C . LEU B 1 213 ? -15.079 -14.677 -6.738 1 94.8 213 LEU B C 1
ATOM 3803 O O . LEU B 1 213 ? -14.061 -14.182 -6.247 1 94.8 213 LEU B O 1
ATOM 3807 N N . GLN B 1 214 ? -16.158 -14.707 -6.018 1 95.48 214 GLN B N 1
ATOM 3808 C CA . GLN B 1 214 ? -16.316 -14.141 -4.682 1 95.48 214 GLN B CA 1
ATOM 3809 C C . GLN B 1 214 ? -15.422 -14.855 -3.673 1 95.48 214 GLN B C 1
ATOM 3811 O O . GLN B 1 214 ? -15.176 -14.34 -2.58 1 95.48 214 GLN B O 1
ATOM 3816 N N . TYR B 1 215 ? -14.934 -16.049 -4.084 1 97.13 215 TYR B N 1
ATOM 3817 C CA . TYR B 1 215 ? -14.103 -16.828 -3.173 1 97.13 215 TYR B CA 1
ATOM 3818 C C . TYR B 1 215 ? -12.624 -16.638 -3.486 1 97.13 215 TYR B C 1
ATOM 3820 O O . TYR B 1 215 ? -11.77 -17.328 -2.923 1 97.13 215 TYR B O 1
ATOM 3828 N N . ILE B 1 216 ? -12.34 -15.76 -4.436 1 97.31 216 ILE B N 1
ATOM 3829 C CA . ILE B 1 216 ? -10.97 -15.438 -4.82 1 97.31 216 ILE B CA 1
ATOM 3830 C C . ILE B 1 216 ? -10.563 -14.1 -4.207 1 97.31 216 ILE B C 1
ATOM 3832 O O . ILE B 1 216 ? -11.295 -13.113 -4.314 1 97.31 216 ILE B O 1
ATOM 3836 N N . ASP B 1 217 ? -9.44 -14.065 -3.55 1 97.54 217 ASP B N 1
ATOM 3837 C CA . ASP B 1 217 ? -8.988 -12.842 -2.894 1 97.54 217 ASP B CA 1
ATOM 3838 C C . ASP B 1 217 ? -8.11 -12.011 -3.827 1 97.54 217 ASP B C 1
ATOM 3840 O O . ASP B 1 217 ? -8.154 -10.779 -3.796 1 97.54 217 ASP B O 1
ATOM 3844 N N . LEU B 1 218 ? -7.254 -12.737 -4.583 1 97.23 218 LEU B N 1
ATOM 3845 C CA . LEU B 1 218 ? -6.398 -12.14 -5.603 1 97.23 218 LEU B CA 1
ATOM 3846 C C . LEU B 1 218 ? -6.473 -12.929 -6.906 1 97.23 218 LEU B C 1
ATOM 3848 O O . LEU B 1 218 ? -6.674 -14.145 -6.889 1 97.23 218 LEU B O 1
ATOM 3852 N N . ILE B 1 219 ? -6.249 -12.218 -7.981 1 94.98 219 ILE B N 1
ATOM 3853 C CA . ILE B 1 219 ? -6.283 -12.942 -9.247 1 94.98 219 ILE B CA 1
ATOM 3854 C C . ILE B 1 219 ? -5.407 -12.226 -10.273 1 94.98 219 ILE B C 1
ATOM 3856 O O . ILE B 1 219 ? -5.391 -10.995 -10.335 1 94.98 219 ILE B O 1
ATOM 3860 N N . SER B 1 220 ? -4.64 -12.954 -10.941 1 88.35 220 SER B N 1
ATOM 3861 C CA . SER B 1 220 ? -3.845 -12.421 -12.042 1 88.35 220 SER B CA 1
ATOM 3862 C C . SER B 1 220 ? -4.658 -12.354 -13.33 1 88.35 220 SER B C 1
ATOM 3864 O O . SER B 1 220 ? -5.428 -13.268 -13.633 1 88.35 220 SER B O 1
ATOM 3866 N N . ALA B 1 221 ? -4.622 -11.216 -14.032 1 75.53 221 ALA B N 1
ATOM 3867 C CA . ALA B 1 221 ? -5.476 -11.078 -15.209 1 75.53 221 ALA B CA 1
ATOM 3868 C C . ALA B 1 221 ? -4.657 -11.164 -16.494 1 75.53 221 ALA B C 1
ATOM 3870 O O . ALA B 1 221 ? -4.439 -10.153 -17.167 1 75.53 221 ALA B O 1
ATOM 3871 N N . CYS B 1 222 ? -4.093 -12.182 -16.673 1 67.71 222 CYS B N 1
ATOM 3872 C CA . CYS B 1 222 ? -3.488 -12.359 -17.988 1 67.71 222 CYS B CA 1
ATOM 3873 C C . CYS B 1 222 ? -4.491 -12.941 -18.976 1 67.71 222 CYS B C 1
ATOM 3875 O O . CYS B 1 222 ? -5.073 -13.998 -18.726 1 67.71 222 CYS B O 1
ATOM 3877 N N . ALA B 1 223 ? -4.798 -12.273 -20.077 1 60.51 223 ALA B N 1
ATOM 3878 C CA . ALA B 1 223 ? -5.689 -12.739 -21.136 1 60.51 223 ALA B CA 1
ATOM 3879 C C . ALA B 1 223 ? -7.043 -13.159 -20.57 1 60.51 223 ALA B C 1
ATOM 3881 O O . ALA B 1 223 ? -7.533 -14.252 -20.861 1 60.51 223 ALA B O 1
ATOM 3882 N N . SER B 1 224 ? -7.692 -12.301 -19.768 1 70.24 224 SER B N 1
ATOM 3883 C CA . SER B 1 224 ? -8.818 -12.691 -18.925 1 70.24 224 SER B CA 1
ATOM 3884 C C . SER B 1 224 ? -10.096 -11.971 -19.341 1 70.24 224 SER B C 1
ATOM 3886 O O . SER B 1 224 ? -10.857 -11.505 -18.491 1 70.24 224 SER B O 1
ATOM 3888 N N . LYS B 1 225 ? -10.422 -12.091 -20.559 1 75.88 225 LYS B N 1
ATOM 3889 C CA . LYS B 1 225 ? -11.595 -11.411 -21.1 1 75.88 225 LYS B CA 1
ATOM 3890 C C . LYS B 1 225 ? -12.842 -11.726 -20.279 1 75.88 225 LYS B C 1
ATOM 3892 O O . LYS B 1 225 ? -13.594 -10.822 -19.91 1 75.88 225 LYS B O 1
ATOM 3897 N N . ASN B 1 226 ? -13.07 -12.986 -19.981 1 85.86 226 ASN B N 1
ATOM 3898 C CA . ASN B 1 226 ? -14.26 -13.394 -19.243 1 85.86 226 ASN B CA 1
ATOM 3899 C C . ASN B 1 226 ? -14.243 -12.862 -17.813 1 85.86 226 ASN B C 1
ATOM 3901 O O . ASN B 1 226 ? -15.294 -12.554 -17.248 1 85.86 226 ASN B O 1
ATOM 3905 N N . LEU B 1 227 ? -13.113 -12.788 -17.269 1 89 227 LEU B N 1
ATOM 3906 C CA . LEU B 1 227 ? -12.995 -12.207 -15.936 1 89 227 LEU B CA 1
ATOM 3907 C C . LEU B 1 227 ? -13.539 -10.782 -15.915 1 89 227 LEU B C 1
ATOM 3909 O O . LEU B 1 227 ? -14.33 -10.428 -15.038 1 89 227 LEU B O 1
ATOM 3913 N N . LEU B 1 228 ? -13.181 -10.052 -16.935 1 87.04 228 LEU B N 1
ATOM 3914 C CA . LEU B 1 228 ? -13.529 -8.637 -17.016 1 87.04 228 LEU B CA 1
ATOM 3915 C C . LEU B 1 228 ? -15.027 -8.458 -17.235 1 87.04 228 LEU B C 1
ATOM 3917 O O . LEU B 1 228 ? -15.587 -7.411 -16.903 1 87.04 228 LEU B O 1
ATOM 3921 N N . LYS B 1 229 ? -15.659 -9.466 -17.711 1 88.67 229 LYS B N 1
ATOM 3922 C CA . LYS B 1 229 ? -17.084 -9.398 -18.02 1 88.67 229 LYS B CA 1
ATOM 3923 C C . LYS B 1 229 ? -17.924 -9.914 -16.855 1 88.67 229 LYS B C 1
ATOM 3925 O O . LYS B 1 229 ? -19.15 -9.779 -16.86 1 88.67 229 LYS B O 1
ATOM 3930 N N . SER B 1 230 ? -17.276 -10.461 -15.934 1 91.86 230 SER B N 1
ATOM 3931 C CA . SER B 1 230 ? -18.014 -11.084 -14.841 1 91.86 230 SER B CA 1
ATOM 3932 C C . SER B 1 230 ? -18.743 -10.041 -14 1 91.86 230 SER B C 1
ATOM 3934 O O . SER B 1 230 ? -18.169 -9.008 -13.648 1 91.86 230 SER B O 1
ATOM 3936 N N . LYS B 1 231 ? -19.898 -10.288 -13.577 1 91.99 231 LYS B N 1
ATOM 3937 C CA . LYS B 1 231 ? -20.68 -9.399 -12.724 1 91.99 231 LYS B CA 1
ATOM 3938 C C . LYS B 1 231 ? -20.159 -9.415 -11.29 1 91.99 231 LYS B C 1
ATOM 3940 O O . LYS B 1 231 ? -20.478 -8.526 -10.497 1 91.99 231 LYS B O 1
ATOM 3945 N N . SER B 1 232 ? -19.4 -10.443 -11.004 1 90.87 232 SER B N 1
ATOM 3946 C CA . SER B 1 232 ? -18.863 -10.589 -9.656 1 90.87 232 SER B CA 1
ATOM 3947 C C . SER B 1 232 ? -17.478 -9.96 -9.541 1 90.87 232 SER B C 1
ATOM 3949 O O . SER B 1 232 ? -16.847 -10.024 -8.484 1 90.87 232 SER B O 1
ATOM 3951 N N . PHE B 1 233 ? -17.062 -9.415 -10.656 1 92.12 233 PHE B N 1
ATOM 3952 C CA . PHE B 1 233 ? -15.73 -8.822 -10.683 1 92.12 233 PHE B CA 1
ATOM 3953 C C . PHE B 1 233 ? -15.726 -7.466 -9.988 1 92.12 233 PHE B C 1
ATOM 3955 O O . PHE B 1 233 ? -16.096 -6.455 -10.587 1 92.12 233 PHE B O 1
ATOM 3962 N N . ASN B 1 234 ? -15.396 -7.445 -8.686 1 92.32 234 ASN B N 1
ATOM 3963 C CA . ASN B 1 234 ? -15.313 -6.243 -7.862 1 92.32 234 ASN B CA 1
ATOM 3964 C C . ASN B 1 234 ? -13.884 -5.981 -7.396 1 92.32 234 ASN B C 1
ATOM 3966 O O . ASN B 1 234 ? -13.405 -6.622 -6.459 1 92.32 234 ASN B O 1
ATOM 3970 N N . ILE B 1 235 ? -13.315 -4.978 -7.984 1 94.06 235 ILE B N 1
ATOM 3971 C CA . ILE B 1 235 ? -11.899 -4.709 -7.761 1 94.06 235 ILE B CA 1
ATOM 3972 C C . ILE B 1 235 ? -11.733 -3.772 -6.566 1 94.06 235 ILE B C 1
ATOM 3974 O O . ILE B 1 235 ? -12.306 -2.68 -6.542 1 94.06 235 ILE B O 1
ATOM 3978 N N . LYS B 1 236 ? -11.021 -4.2 -5.646 1 94.21 236 LYS B N 1
ATOM 3979 C CA . LYS B 1 236 ? -10.65 -3.335 -4.53 1 94.21 236 LYS B CA 1
ATOM 3980 C C . LYS B 1 236 ? -9.338 -2.608 -4.81 1 94.21 236 LYS B C 1
ATOM 3982 O O . LYS B 1 236 ? -9.158 -1.46 -4.397 1 94.21 236 LYS B O 1
ATOM 3987 N N . ALA B 1 237 ? -8.502 -3.316 -5.487 1 94.04 237 ALA B N 1
ATOM 3988 C CA . ALA B 1 237 ? -7.234 -2.72 -5.899 1 94.04 237 ALA B CA 1
ATOM 3989 C C . ALA B 1 237 ? -6.682 -3.41 -7.144 1 94.04 237 ALA B C 1
ATOM 3991 O O . ALA B 1 237 ? -6.928 -4.599 -7.362 1 94.04 237 ALA B O 1
ATOM 3992 N N . GLN B 1 238 ? -6.032 -2.676 -7.936 1 93.26 238 GLN B N 1
ATOM 3993 C CA . GLN B 1 238 ? -5.337 -3.168 -9.121 1 93.26 238 GLN B CA 1
ATOM 3994 C C . GLN B 1 238 ? -3.867 -2.757 -9.107 1 93.26 238 GLN B C 1
ATOM 3996 O O . GLN B 1 238 ? -3.548 -1.582 -8.912 1 93.26 238 GLN B O 1
ATOM 4001 N N . ALA B 1 239 ? -3.027 -3.701 -9.215 1 91.36 239 ALA B N 1
ATOM 4002 C CA . ALA B 1 239 ? -1.604 -3.418 -9.386 1 91.36 239 ALA B CA 1
ATOM 4003 C C . ALA B 1 239 ? -1.152 -3.724 -10.811 1 91.36 239 ALA B C 1
ATOM 4005 O O . ALA B 1 239 ? -1.343 -4.838 -11.304 1 91.36 239 ALA B O 1
ATOM 4006 N N . GLY B 1 240 ? -0.551 -2.709 -11.413 1 85.54 240 GLY B N 1
ATOM 4007 C CA . GLY B 1 240 ? -0.091 -2.864 -12.784 1 85.54 240 GLY B CA 1
ATOM 4008 C C . GLY B 1 240 ? -1.159 -2.545 -13.812 1 85.54 240 GLY B C 1
ATOM 4009 O O . GLY B 1 240 ? -2.35 -2.529 -13.493 1 85.54 240 GLY B O 1
ATOM 4010 N N . SER B 1 241 ? -0.698 -2.336 -15.073 1 81.22 241 SER B N 1
ATOM 4011 C CA . SER B 1 241 ? -1.64 -1.993 -16.133 1 81.22 241 SER B CA 1
ATOM 4012 C C . SER B 1 241 ? -1.472 -2.909 -17.341 1 81.22 241 SER B C 1
ATOM 4014 O O . SER B 1 241 ? -2.38 -3.032 -18.165 1 81.22 241 SER B O 1
ATOM 4016 N N . GLY B 1 242 ? -0.34 -3.521 -17.524 1 76.79 242 GLY B N 1
ATOM 4017 C CA . GLY B 1 242 ? -0.134 -4.481 -18.598 1 76.79 242 GLY B CA 1
ATOM 4018 C C . GLY B 1 242 ? -0.696 -5.855 -18.286 1 76.79 242 GLY B C 1
ATOM 4019 O O . GLY B 1 242 ? -1.617 -6.322 -18.959 1 76.79 242 GLY B O 1
ATOM 4020 N N . VAL B 1 243 ? -0.104 -6.48 -17.252 1 78.76 243 VAL B N 1
ATOM 4021 C CA . VAL B 1 243 ? -0.617 -7.712 -16.664 1 78.76 243 VAL B CA 1
ATOM 4022 C C . VAL B 1 243 ? -0.969 -7.477 -15.197 1 78.76 243 VAL B C 1
ATOM 4024 O O . VAL B 1 243 ? -0.164 -7.759 -14.306 1 78.76 243 VAL B O 1
ATOM 4027 N N . PRO B 1 244 ? -2.141 -7.11 -15.002 1 87.59 244 PRO B N 1
ATOM 4028 C CA . PRO B 1 244 ? -2.488 -6.638 -13.66 1 87.59 244 PRO B CA 1
ATOM 4029 C C . PRO B 1 244 ? -2.799 -7.78 -12.695 1 87.59 244 PRO B C 1
ATOM 4031 O O . PRO B 1 244 ? -3.157 -8.879 -13.128 1 87.59 244 PRO B O 1
ATOM 4034 N N . ILE B 1 245 ? -2.571 -7.536 -11.484 1 92.75 245 ILE B N 1
ATOM 4035 C CA . ILE B 1 245 ? -3.092 -8.321 -10.371 1 92.75 245 ILE B CA 1
ATOM 4036 C C . ILE B 1 245 ? -4.248 -7.574 -9.709 1 92.75 245 ILE B C 1
ATOM 4038 O O . ILE B 1 245 ? -4.14 -6.379 -9.423 1 92.75 245 ILE B O 1
ATOM 4042 N N . PHE B 1 246 ? -5.359 -8.247 -9.513 1 94.55 246 PHE B N 1
ATOM 4043 C CA . PHE B 1 246 ? -6.528 -7.642 -8.886 1 94.55 246 PHE B CA 1
ATOM 4044 C C . PHE B 1 246 ? -6.747 -8.21 -7.489 1 94.55 246 PHE B C 1
ATOM 4046 O O . PHE B 1 246 ? -6.707 -9.427 -7.294 1 94.55 246 PHE B O 1
ATOM 4053 N N . ALA B 1 247 ? -6.875 -7.309 -6.575 1 96.07 247 ALA B N 1
ATOM 4054 C CA . ALA B 1 247 ? -7.369 -7.697 -5.256 1 96.07 247 ALA B CA 1
ATOM 4055 C C . ALA B 1 247 ? -8.89 -7.598 -5.19 1 96.07 247 ALA B C 1
ATOM 4057 O O . ALA B 1 247 ? -9.463 -6.542 -5.469 1 96.07 247 ALA B O 1
ATOM 4058 N N . LEU B 1 248 ? -9.505 -8.677 -4.782 1 96.02 248 LEU B N 1
ATOM 4059 C CA . LEU B 1 248 ? -10.963 -8.734 -4.79 1 96.02 248 LEU B CA 1
ATOM 4060 C C . LEU B 1 248 ? -11.514 -8.757 -3.369 1 96.02 248 LEU B C 1
ATOM 4062 O O . LEU B 1 248 ? -12.731 -8.748 -3.17 1 96.02 248 LEU B O 1
ATOM 4066 N N . SER B 1 249 ? -10.695 -8.851 -2.395 1 95.58 249 SER B N 1
ATOM 4067 C CA . SER B 1 249 ? -11.054 -8.8 -0.982 1 95.58 249 SER B CA 1
ATOM 4068 C C . SER B 1 249 ? -10.127 -7.867 -0.21 1 95.58 249 SER B C 1
ATOM 4070 O O . SER B 1 249 ? -9.083 -7.457 -0.722 1 95.58 249 SER B O 1
ATOM 4072 N N . ASN B 1 250 ? -10.448 -7.52 1.018 1 92.68 250 ASN B N 1
ATOM 4073 C CA . ASN B 1 250 ? -9.6 -6.675 1.852 1 92.68 250 ASN B CA 1
ATOM 4074 C C . ASN B 1 250 ? -8.294 -7.376 2.215 1 92.68 250 ASN B C 1
ATOM 4076 O O . ASN B 1 250 ? -7.242 -6.739 2.291 1 92.68 250 ASN B O 1
ATOM 4080 N N . SER B 1 251 ? -8.403 -8.688 2.379 1 94.41 251 SER B N 1
ATOM 4081 C CA . SER B 1 251 ? -7.192 -9.447 2.671 1 94.41 251 SER B CA 1
ATOM 4082 C C . SER B 1 251 ? -6.244 -9.457 1.476 1 94.41 251 SER B C 1
ATOM 4084 O O . SER B 1 251 ? -5.029 -9.33 1.639 1 94.41 251 SER B O 1
ATOM 4086 N N . GLY B 1 252 ? -6.846 -9.651 0.323 1 95.58 252 GLY B N 1
ATOM 4087 C CA . GLY B 1 252 ? -6.033 -9.569 -0.88 1 95.58 252 GLY B CA 1
ATOM 4088 C C . GLY B 1 252 ? -5.382 -8.212 -1.068 1 95.58 252 GLY B C 1
ATOM 4089 O O . GLY B 1 252 ? -4.208 -8.126 -1.435 1 95.58 252 GLY B O 1
ATOM 4090 N N . LYS B 1 253 ? -6.14 -7.221 -0.841 1 94.17 253 LYS B N 1
ATOM 4091 C CA . LYS B 1 253 ? -5.649 -5.849 -0.931 1 94.17 253 LYS B CA 1
ATOM 4092 C C . LYS B 1 253 ? -4.47 -5.624 0.011 1 94.17 253 LYS B C 1
ATOM 4094 O O . LYS B 1 253 ? -3.466 -5.021 -0.375 1 94.17 253 LYS B O 1
ATOM 4099 N N . GLU B 1 254 ? -4.565 -6.111 1.199 1 92.41 254 GLU B N 1
ATOM 4100 C CA . GLU B 1 254 ? -3.507 -5.978 2.196 1 92.41 254 GLU B CA 1
ATOM 4101 C C . GLU B 1 254 ? -2.22 -6.652 1.729 1 92.41 254 GLU B C 1
ATOM 4103 O O . GLU B 1 254 ? -1.136 -6.077 1.84 1 92.41 254 GLU B O 1
ATOM 4108 N N . LEU B 1 255 ? -2.338 -7.862 1.2 1 94.74 255 LEU B N 1
ATOM 4109 C CA . LEU B 1 255 ? -1.159 -8.575 0.72 1 94.74 255 LEU B CA 1
ATOM 4110 C C . LEU B 1 255 ? -0.5 -7.823 -0.432 1 94.74 255 LEU B C 1
ATOM 4112 O O . LEU B 1 255 ? 0.729 -7.763 -0.517 1 94.74 255 LEU B O 1
ATOM 4116 N N . LEU B 1 256 ? -1.327 -7.33 -1.254 1 93.17 256 LEU B N 1
ATOM 4117 C CA . LEU B 1 256 ? -0.83 -6.558 -2.387 1 93.17 256 LEU B CA 1
ATOM 4118 C C . LEU B 1 256 ? -0.032 -5.348 -1.913 1 93.17 256 LEU B C 1
ATOM 4120 O O . LEU B 1 256 ? 1.064 -5.088 -2.414 1 93.17 256 LEU B O 1
ATOM 4124 N N . PHE B 1 257 ? -0.51 -4.671 -0.891 1 89.5 257 PHE B N 1
ATOM 4125 C CA . PHE B 1 257 ? 0.159 -3.487 -0.363 1 89.5 257 PHE B CA 1
ATOM 4126 C C . PHE B 1 257 ? 1.472 -3.863 0.313 1 89.5 257 PHE B C 1
ATOM 4128 O O . PHE B 1 257 ? 2.465 -3.142 0.196 1 89.5 257 PHE B O 1
ATOM 4135 N N . GLU B 1 258 ? 1.471 -4.96 0.974 1 89.05 258 GLU B N 1
ATOM 4136 C CA . GLU B 1 258 ? 2.702 -5.403 1.622 1 89.05 258 GLU B CA 1
ATOM 4137 C C . GLU B 1 258 ? 3.8 -5.671 0.597 1 89.05 258 GLU B C 1
ATOM 4139 O O . GLU B 1 258 ? 4.969 -5.357 0.835 1 89.05 258 GLU B O 1
ATOM 4144 N N . ARG B 1 259 ? 3.422 -6.237 -0.503 1 91.98 259 ARG B N 1
ATOM 4145 C CA . ARG B 1 259 ? 4.366 -6.478 -1.59 1 91.98 259 ARG B CA 1
ATOM 4146 C C . ARG B 1 259 ? 4.906 -5.166 -2.148 1 91.98 259 ARG B C 1
ATOM 4148 O O . ARG B 1 259 ? 6.102 -5.046 -2.419 1 91.98 259 ARG B O 1
ATOM 4155 N N . LEU B 1 260 ? 4.069 -4.225 -2.274 1 88.27 260 LEU B N 1
ATOM 4156 C CA . LEU B 1 260 ? 4.423 -2.952 -2.891 1 88.27 260 LEU B CA 1
ATOM 4157 C C . LEU B 1 260 ? 5.448 -2.204 -2.044 1 88.27 260 LEU B C 1
ATOM 4159 O O . LEU B 1 260 ? 6.263 -1.446 -2.575 1 88.27 260 LEU B O 1
ATOM 4163 N N . LYS B 1 261 ? 5.415 -2.437 -0.765 1 86.35 261 LYS B N 1
ATOM 4164 C CA . LYS B 1 261 ? 6.372 -1.802 0.137 1 86.35 261 LYS B CA 1
ATOM 4165 C C . LYS B 1 261 ? 7.803 -2.199 -0.213 1 86.35 261 LYS B C 1
ATOM 4167 O O . LYS B 1 261 ? 8.749 -1.475 0.106 1 86.35 261 LYS B O 1
ATOM 4172 N N . GLU B 1 262 ? 7.966 -3.336 -0.896 1 87.48 262 GLU B N 1
ATOM 4173 C CA . GLU B 1 262 ? 9.295 -3.87 -1.175 1 87.48 262 GLU B CA 1
ATOM 4174 C C . GLU B 1 262 ? 9.759 -3.494 -2.579 1 87.48 262 GLU B C 1
ATOM 4176 O O . GLU B 1 262 ? 10.881 -3.816 -2.975 1 87.48 262 GLU B O 1
ATOM 4181 N N . ILE B 1 263 ? 8.943 -2.915 -3.296 1 85.79 263 ILE B N 1
ATOM 4182 C CA . ILE B 1 263 ? 9.313 -2.518 -4.65 1 85.79 263 ILE B CA 1
ATOM 4183 C C . ILE B 1 263 ? 10.141 -1.236 -4.603 1 85.79 263 ILE B C 1
ATOM 4185 O O . ILE B 1 263 ? 9.743 -0.255 -3.972 1 85.79 263 ILE B O 1
ATOM 4189 N N . ASP B 1 264 ? 11.286 -1.18 -5.186 1 82.44 264 ASP B N 1
ATOM 4190 C CA . ASP B 1 264 ? 12.207 -0.05 -5.121 1 82.44 264 ASP B CA 1
ATOM 4191 C C . ASP B 1 264 ? 11.891 0.98 -6.203 1 82.44 264 ASP B C 1
ATOM 4193 O O . ASP B 1 264 ? 12.327 2.13 -6.12 1 82.44 264 ASP B O 1
ATOM 4197 N N . LYS B 1 265 ? 11.004 0.766 -7.096 1 87.46 265 LYS B N 1
ATOM 4198 C CA . LYS B 1 265 ? 10.598 1.736 -8.109 1 87.46 265 LYS B CA 1
ATOM 4199 C C . LYS B 1 265 ? 9.523 2.676 -7.571 1 87.46 265 LYS B C 1
ATOM 4201 O O . LYS B 1 265 ? 8.735 2.294 -6.702 1 87.46 265 LYS B O 1
ATOM 4206 N N . PRO B 1 266 ? 9.47 3.876 -8.103 1 90.58 266 PRO B N 1
ATOM 4207 C CA . PRO B 1 266 ? 8.412 4.797 -7.683 1 90.58 266 PRO B CA 1
ATOM 4208 C C . PRO B 1 266 ? 7.013 4.279 -8.01 1 90.58 266 PRO B C 1
ATOM 4210 O O . PRO B 1 266 ? 6.806 3.677 -9.067 1 90.58 266 PRO B O 1
ATOM 4213 N N . ILE B 1 267 ? 6.171 4.499 -7.095 1 92.17 267 ILE B N 1
ATOM 4214 C CA . ILE B 1 267 ? 4.828 3.947 -7.235 1 92.17 267 ILE B CA 1
ATOM 4215 C C . ILE B 1 267 ? 3.807 5.08 -7.294 1 92.17 267 ILE B C 1
ATOM 4217 O O . ILE B 1 267 ? 3.902 6.05 -6.537 1 92.17 267 ILE B O 1
ATOM 4221 N N . LEU B 1 268 ? 2.918 5.023 -8.2 1 91.06 268 LEU B N 1
ATOM 4222 C CA . LEU B 1 268 ? 1.763 5.911 -8.276 1 91.06 268 LEU B CA 1
ATOM 4223 C C . LEU B 1 268 ? 0.502 5.206 -7.786 1 91.06 268 LEU B C 1
ATOM 4225 O O . LEU B 1 268 ? 0.189 4.101 -8.236 1 91.06 268 LEU B O 1
ATOM 4229 N N . ILE B 1 269 ? -0.159 5.816 -6.889 1 91.13 269 ILE B N 1
ATOM 4230 C CA . ILE B 1 269 ? -1.392 5.286 -6.319 1 91.13 269 ILE B CA 1
ATOM 4231 C C . ILE B 1 269 ? -2.53 6.281 -6.537 1 91.13 269 ILE B C 1
ATOM 4233 O O . ILE B 1 269 ? -2.43 7.445 -6.141 1 91.13 269 ILE B O 1
ATOM 4237 N N . THR B 1 270 ? -3.56 5.854 -7.102 1 87.7 270 THR B N 1
ATOM 4238 C CA . THR B 1 270 ? -4.722 6.711 -7.31 1 87.7 270 THR B CA 1
ATOM 4239 C C . THR B 1 270 ? -6.013 5.953 -7.013 1 87.7 270 THR B C 1
ATOM 4241 O O . THR B 1 270 ? -6.088 4.739 -7.216 1 87.7 270 THR B O 1
ATOM 4244 N N . THR B 1 271 ? -6.877 6.642 -6.415 1 82.8 271 THR B N 1
ATOM 4245 C CA . THR B 1 271 ? -8.223 6.082 -6.385 1 82.8 271 THR B CA 1
ATOM 4246 C C . THR B 1 271 ? -8.852 6.11 -7.775 1 82.8 271 THR B C 1
ATOM 4248 O O . THR B 1 271 ? -8.649 7.059 -8.535 1 82.8 271 THR B O 1
ATOM 4251 N N . ASN B 1 272 ? -9.475 5.121 -8.144 1 79.06 272 ASN B N 1
ATOM 4252 C CA . ASN B 1 272 ? -10.051 5.007 -9.48 1 79.06 272 ASN B CA 1
ATOM 4253 C C . ASN B 1 272 ? -11.319 4.159 -9.473 1 79.06 272 ASN B C 1
ATOM 4255 O O . ASN B 1 272 ? -11.25 2.93 -9.417 1 79.06 272 ASN B O 1
ATOM 4259 N N . GLU B 1 273 ? -12.364 4.853 -9.59 1 76.15 273 GLU B N 1
ATOM 4260 C CA . GLU B 1 273 ? -13.646 4.158 -9.529 1 76.15 273 GLU B CA 1
ATOM 4261 C C . GLU B 1 273 ? -13.943 3.431 -10.837 1 76.15 273 GLU B C 1
ATOM 4263 O O . GLU B 1 273 ? -14.868 2.619 -10.906 1 76.15 273 GLU B O 1
ATOM 4268 N N . THR B 1 274 ? -13.081 3.629 -11.825 1 80.76 274 THR B N 1
ATOM 4269 C CA . THR B 1 274 ? -13.342 3.056 -13.14 1 80.76 274 THR B CA 1
ATOM 4270 C C . THR B 1 274 ? -12.413 1.876 -13.41 1 80.76 274 THR B C 1
ATOM 4272 O O . THR B 1 274 ? -12.136 1.548 -14.565 1 80.76 274 THR B O 1
ATOM 4275 N N . LEU B 1 275 ? -12.047 1.259 -12.457 1 86.39 275 LEU B N 1
ATOM 4276 C CA . LEU B 1 275 ? -11.227 0.072 -12.672 1 86.39 275 LEU B CA 1
ATOM 4277 C C . LEU B 1 275 ? -12.03 -1.026 -13.362 1 86.39 275 LEU B C 1
ATOM 4279 O O . LEU B 1 275 ? -13.247 -1.117 -13.183 1 86.39 275 LEU B O 1
ATOM 4283 N N . PRO B 1 276 ? -11.367 -1.839 -14.167 1 88.82 276 PRO B N 1
ATOM 4284 C CA . PRO B 1 276 ? -9.926 -1.991 -14.377 1 88.82 276 PRO B CA 1
ATOM 4285 C C . PRO B 1 276 ? -9.357 -0.951 -15.34 1 88.82 276 PRO B C 1
ATOM 4287 O O . PRO B 1 276 ? -10.089 -0.407 -16.17 1 88.82 276 PRO B O 1
ATOM 4290 N N . TYR B 1 277 ? -8.095 -0.645 -15.173 1 85.24 277 TYR B N 1
ATOM 4291 C CA . TYR B 1 277 ? -7.323 0.278 -15.998 1 85.24 277 TYR B CA 1
ATOM 4292 C C . TYR B 1 277 ? -6.23 -0.459 -16.762 1 85.24 277 TYR B C 1
ATOM 4294 O O . TYR B 1 277 ? -5.451 -1.212 -16.173 1 85.24 277 TYR B O 1
ATOM 4302 N N . PHE B 1 278 ? -6.223 -0.265 -18.122 1 81.68 278 PHE B N 1
ATOM 4303 C CA . PHE B 1 278 ? -5.213 -0.898 -18.962 1 81.68 278 PHE B CA 1
ATOM 4304 C C . PHE B 1 278 ? -4.505 0.135 -19.83 1 81.68 278 PHE B C 1
ATOM 4306 O O . PHE B 1 278 ? -5.139 1.056 -20.35 1 81.68 278 PHE B O 1
ATOM 4313 N N . THR B 1 279 ? -3.26 0.103 -19.851 1 71.54 279 THR B N 1
ATOM 4314 C CA . THR B 1 279 ? -2.519 0.959 -20.772 1 71.54 279 THR B CA 1
ATOM 4315 C C . THR B 1 279 ? -2.485 0.347 -22.17 1 71.54 279 THR B C 1
ATOM 4317 O O . THR B 1 279 ? -2.263 1.052 -23.156 1 71.54 279 THR B O 1
ATOM 4320 N N . GLU B 1 280 ? -2.571 -0.954 -22.219 1 63.35 280 GLU B N 1
ATOM 4321 C CA . GLU B 1 280 ? -2.663 -1.692 -23.474 1 63.35 280 GLU B CA 1
ATOM 4322 C C . GLU B 1 280 ? -3.921 -2.556 -23.516 1 63.35 280 GLU B C 1
ATOM 4324 O O . GLU B 1 280 ? -4.471 -2.91 -22.471 1 63.35 280 GLU B O 1
ATOM 4329 N N . ASN B 1 281 ? -4.506 -2.634 -24.614 1 56.79 281 ASN B N 1
ATOM 4330 C CA . ASN B 1 281 ? -5.71 -3.447 -24.755 1 56.79 281 ASN B CA 1
ATOM 4331 C C . ASN B 1 281 ? -5.5 -4.857 -24.212 1 56.79 281 ASN B C 1
ATOM 4333 O O . ASN B 1 281 ? -4.536 -5.531 -24.58 1 56.79 281 ASN B O 1
ATOM 4337 N N . PRO B 1 282 ? -6.242 -5.119 -23.208 1 54.24 282 PRO B N 1
ATOM 4338 C CA . PRO B 1 282 ? -6.157 -6.488 -22.694 1 54.24 282 PRO B CA 1
ATOM 4339 C C . PRO B 1 282 ? -6.483 -7.538 -23.753 1 54.24 282 PRO B C 1
ATOM 4341 O O . PRO B 1 282 ? -7.292 -7.285 -24.649 1 54.24 282 PRO B O 1
ATOM 4344 N N . GLN B 1 283 ? -5.661 -8.468 -23.879 1 48.87 283 GLN B N 1
ATOM 4345 C CA . GLN B 1 283 ? -5.901 -9.502 -24.881 1 48.87 283 GLN B CA 1
ATOM 4346 C C . GLN B 1 283 ? -6.965 -10.489 -24.409 1 48.87 283 GLN B C 1
ATOM 4348 O O . GLN B 1 283 ? -7.13 -10.704 -23.206 1 48.87 283 GLN B O 1
#

pLDDT: mean 91.1, std 9.66, range [41.18, 98.84]

Organism: Methanococcus maripaludis (strain DSM 14266 / JCM 13030 / NBRC 101832 / S2 / LL) (NCBI:txid267377)

Sequence (566 aa):
MTDDIHVMEVLGNAKVTVKNGKVVDVSDPIISFCPLFAKHRGINEINKESIQKNVEFRIESFGLFTKNRVVLDDSPFVGFGTSEIFMSALKKGFLDAVVVVSDCAGTVVTNNPKLVQGLCGRISGIIQTTPIKEVIEKIEKANGIVLSKDDASIDQINGVKLAIKLGYKKIGVSVSNLKDALEIKKLEKNDIKIITFGVHTTGIGLSDYDEYLQYIDLISACASKNLLKSKSFNIKAQAGSGVPIFALSNSGKELLFERLKEIDKPILITTNETLPYFTENPQMTDDIHVMEVLGNAKVTVKNGKVVDVSDPIISFCPLFAKHRGINEINKESIQKNVEFRIESFGLFTKNRVVLDDSPFVGFGTSEIFMSALKKGFLDAVVVVSDCAGTVVTNNPKLVQGLCGRISGIIQTTPIKEVIEKIEKANGIVLSKDDASIDQINGVKLAIKLGYKKIGVSVSNLKDALEIKKLEKNDIKIITFGVHTTGIGLSDYDEYLQYIDLISACASKNLLKSKSFNIKAQAGSGVPIFALSNSGKELLFERLKEIDKPILITTNETLPYFTENPQ

Radius of gyration: 27.49 Å; Cα contacts (8 Å, |Δi|>4): 1347; chains: 2; bounding box: 40×87×61 Å

Nearest PDB structures (foldseek):
  3llf-assembly1_B  TM=4.700E-01  e=1.377E-01  Methanothermobacter thermautotrophicus str. Delta H
  2zz4-assembly1_B  TM=4.631E-01  e=1.851E-01  Methanothermobacter thermautotrophicus
  1kly-assembly1_A  TM=3.126E-01  e=1.223E-01  Methanothermobacter thermautotrophicus
  1km3-assembly1_A  TM=3.127E-01  e=1.851E-01  Methanothermobacter thermautotrophicus
  3pc0-assembly1_B  TM=3.030E-01  e=1.461E-01  Methanothermobacter thermautotrophicus str. Delta H

InterPro domains:
  IPR009181 Methanogenesis marker 8 protein [PF09872] (6-261)
  IPR009181 Methanogenesis marker 8 protein [PIRSF004929] (4-277)
  IPR009181 Methanogenesis marker 8 protein [TIGR03275] (6-263)